Protein AF-A0A7X9FHY6-F1 (afdb_monomer)

Mean predicted aligned error: 7.62 Å

Sequence (480 aa):
MAGLFLVGAVSVFAAGDDFFSRQDIDVTGQVLGCRVGDCNGDGKSDVILIVDENNGQRVAKVYLQREGDRFPPTAGQILPLSASTNLVQMADLDGDGRAEVVTVDRQGLWVYRSDGQQLLPSTQPAVAAATIFAGGIERSILPQEFIRVVGGRPVAMVPTAEGFSLWEYRQGKFQTLGQISVNHMVFQDERPAKQFGNQAGGFAMSLPEASSGDANGDQRDDLYLLWPDRLAIFLQNGSGGFDNPPKTFLRFQRTEGDFCQAQLADFDRDGRQDLICSRSLGGVSGAHTEIDFYPADRLAQGDSEGSQHVTLTDACGNLLVDNLDRTGGLELIVPAIELGIISTVKTMITGKTDFHLLVYPIDNLGRPAREPAVRRKLSCRPSFDQANPTASIRVELSGDYDGDGLPDVAFADGNGQLSFYRGAPGEYIQTKASLVLDMPDPDRLQVASLNGDGRSDLIVIHRANAGSCRVTLLVTARIS

pLDDT: mean 85.82, std 14.99, range [25.27, 98.06]

Structure (mmCIF, N/CA/C/O backbone):
data_AF-A0A7X9FHY6-F1
#
_entry.id   AF-A0A7X9FHY6-F1
#
loop_
_atom_site.group_PDB
_atom_site.id
_atom_site.type_symbol
_atom_site.label_atom_id
_atom_site.label_alt_id
_atom_site.label_comp_id
_atom_site.label_asym_id
_atom_site.label_entity_id
_atom_site.label_seq_id
_atom_site.pdbx_PDB_ins_code
_atom_site.Cartn_x
_atom_site.Cartn_y
_atom_site.Cartn_z
_atom_site.occupancy
_atom_site.B_iso_or_equiv
_atom_site.auth_seq_id
_atom_site.auth_comp_id
_atom_site.auth_asym_id
_atom_site.auth_atom_id
_atom_site.pdbx_PDB_model_num
ATOM 1 N N . MET A 1 1 ? -7.555 62.061 -37.020 1.00 34.53 1 MET A N 1
ATOM 2 C CA . MET A 1 1 ? -6.766 60.845 -36.743 1.00 34.53 1 MET A CA 1
ATOM 3 C C . MET A 1 1 ? -7.324 60.217 -35.482 1.00 34.53 1 MET A C 1
ATOM 5 O O . MET A 1 1 ? -7.141 60.782 -34.415 1.00 34.53 1 MET A O 1
ATOM 9 N N . ALA A 1 2 ? -8.071 59.127 -35.623 1.00 28.06 2 ALA A N 1
ATOM 10 C CA . ALA A 1 2 ? -8.497 58.285 -34.514 1.00 28.06 2 ALA A CA 1
ATOM 11 C C . ALA A 1 2 ? -7.673 56.998 -34.609 1.00 28.06 2 ALA A C 1
ATOM 13 O O . ALA A 1 2 ? -7.700 56.337 -35.645 1.00 28.06 2 ALA A O 1
ATOM 14 N N . GLY A 1 3 ? -6.888 56.711 -33.575 1.00 25.86 3 GLY A N 1
ATOM 15 C CA . GLY A 1 3 ? -6.087 55.499 -33.453 1.00 25.86 3 GLY A CA 1
ATOM 16 C C . GLY A 1 3 ? -6.532 54.747 -32.212 1.00 25.86 3 GLY A C 1
ATOM 17 O O . GLY A 1 3 ? -6.097 55.056 -31.110 1.00 25.86 3 GLY A O 1
ATOM 18 N N . LEU A 1 4 ? -7.444 53.804 -32.421 1.00 31.52 4 LEU A N 1
ATOM 19 C CA . LEU A 1 4 ? -7.792 52.730 -31.503 1.00 31.52 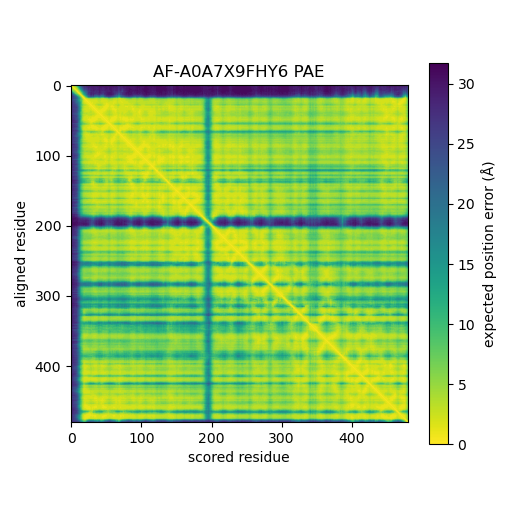4 LEU A CA 1
ATOM 20 C C . LEU A 1 4 ? -6.687 51.670 -31.607 1.00 31.52 4 LEU A C 1
ATOM 22 O O . LEU A 1 4 ? -6.442 51.218 -32.718 1.00 31.52 4 LEU A O 1
ATOM 26 N N . PHE A 1 5 ? -6.068 51.238 -30.506 1.00 27.05 5 PHE A N 1
ATOM 27 C CA . PHE A 1 5 ? -5.477 49.897 -30.443 1.00 27.05 5 PHE A CA 1
ATOM 28 C C . PHE A 1 5 ? -5.620 49.291 -29.044 1.00 27.05 5 PHE A C 1
ATOM 30 O O . PHE A 1 5 ? -5.325 49.918 -28.029 1.00 27.05 5 PHE A O 1
ATOM 37 N N . LEU A 1 6 ? -6.160 48.072 -29.064 1.00 26.72 6 LEU A N 1
ATOM 38 C CA . LEU A 1 6 ? -6.553 47.210 -27.960 1.00 26.72 6 LEU A CA 1
ATOM 39 C C . LEU A 1 6 ? -5.402 46.894 -26.995 1.00 26.72 6 LEU A C 1
ATOM 41 O O . LEU A 1 6 ? -4.323 46.483 -27.416 1.00 26.72 6 LEU A O 1
ATOM 45 N N . VAL A 1 7 ? -5.705 46.938 -25.697 1.00 30.62 7 VAL A N 1
ATOM 46 C CA . VAL A 1 7 ? -4.996 46.169 -24.669 1.00 30.62 7 VAL A CA 1
ATOM 47 C C . VAL A 1 7 ? -5.581 44.758 -24.689 1.00 30.62 7 VAL A C 1
ATOM 49 O O . VAL A 1 7 ? -6.668 44.521 -24.169 1.00 30.62 7 VAL A O 1
ATOM 52 N N . GLY A 1 8 ? -4.885 43.828 -25.338 1.00 25.27 8 GLY A N 1
ATOM 53 C CA . GLY A 1 8 ? -5.138 42.401 -25.183 1.00 25.27 8 GLY A CA 1
ATOM 54 C C . GLY A 1 8 ? -4.331 41.877 -24.003 1.00 25.27 8 GLY A C 1
ATOM 55 O O . GLY A 1 8 ? -3.169 41.519 -24.171 1.00 25.27 8 GLY A O 1
ATOM 56 N N . ALA A 1 9 ? -4.929 41.846 -22.814 1.00 30.91 9 ALA A N 1
ATOM 57 C CA . ALA A 1 9 ? -4.462 40.954 -21.764 1.00 30.91 9 ALA A CA 1
ATOM 58 C C . ALA A 1 9 ? -4.856 39.535 -22.188 1.00 30.91 9 ALA A C 1
ATOM 60 O O . ALA A 1 9 ? -6.029 39.170 -22.139 1.00 30.91 9 ALA A O 1
ATOM 61 N N . VAL A 1 10 ? -3.891 38.752 -22.666 1.00 28.69 10 VAL A N 1
ATOM 62 C CA . VAL A 1 10 ? -4.067 37.303 -22.742 1.00 28.69 10 VAL A CA 1
ATOM 63 C C . VAL A 1 10 ? -3.906 36.797 -21.316 1.00 28.69 10 VAL A C 1
ATOM 65 O O . VAL A 1 10 ? -2.792 36.636 -20.823 1.00 28.69 10 VAL A O 1
ATOM 68 N N . SER A 1 11 ? -5.027 36.613 -20.627 1.00 31.06 11 SER A N 1
ATOM 69 C CA . SER A 1 11 ? -5.079 35.762 -19.446 1.00 31.06 11 SER A CA 1
ATOM 70 C C . SER A 1 11 ? -4.780 34.341 -19.912 1.00 31.06 11 SER A C 1
ATOM 72 O O . SER A 1 11 ? -5.619 33.698 -20.536 1.00 31.06 11 SER A O 1
ATOM 74 N N . VAL A 1 12 ? -3.560 33.872 -19.668 1.00 30.08 12 VAL A N 1
ATOM 75 C CA . VAL A 1 12 ? -3.241 32.448 -19.764 1.00 30.08 12 VAL A CA 1
ATOM 76 C C . VAL A 1 12 ? -3.878 31.797 -18.536 1.00 30.08 12 VAL A C 1
ATOM 78 O O . VAL A 1 12 ? -3.344 31.922 -17.438 1.00 30.08 12 VAL A O 1
ATOM 81 N N . PHE A 1 13 ? -5.045 31.171 -18.696 1.00 31.81 13 PHE A N 1
ATOM 82 C CA . PHE A 1 13 ? -5.443 30.105 -17.776 1.00 31.81 13 PHE A CA 1
ATOM 83 C C . PHE A 1 13 ? -4.459 28.939 -17.946 1.00 31.81 13 PHE A C 1
ATOM 85 O O . PHE A 1 13 ? -3.958 28.691 -19.047 1.00 31.81 13 PHE A O 1
ATOM 92 N N . ALA A 1 14 ? -4.104 28.306 -16.831 1.00 41.44 14 ALA A N 1
ATOM 93 C CA . ALA A 1 14 ? -3.067 27.296 -16.744 1.00 41.44 14 ALA A CA 1
ATOM 94 C C . ALA A 1 14 ? -3.486 26.004 -17.460 1.00 41.44 14 ALA A C 1
ATOM 96 O O . ALA A 1 14 ? -4.545 25.462 -17.181 1.00 41.44 14 ALA A O 1
ATOM 97 N N . ALA A 1 15 ? -2.603 25.436 -18.286 1.00 41.06 15 ALA A N 1
ATOM 98 C CA . ALA A 1 15 ? -2.802 24.100 -18.865 1.00 41.06 15 ALA A CA 1
ATOM 99 C C . ALA A 1 15 ? -2.903 22.978 -17.802 1.00 41.06 15 ALA A C 1
ATOM 101 O O . ALA A 1 15 ? -3.261 21.853 -18.130 1.00 41.06 15 ALA A O 1
ATOM 102 N N . GLY A 1 16 ? -2.567 23.272 -16.538 1.00 50.06 16 GLY A N 1
ATOM 103 C CA . GLY A 1 16 ? -2.756 22.362 -15.408 1.00 50.06 16 GLY A CA 1
ATOM 104 C C . GLY A 1 16 ? -4.161 22.386 -14.803 1.00 50.06 16 GLY A C 1
ATOM 105 O O . GLY A 1 16 ? -4.586 21.347 -14.307 1.00 50.06 16 GLY A O 1
ATOM 106 N N . ASP A 1 17 ? -4.884 23.510 -14.889 1.00 54.19 17 ASP A N 1
ATOM 107 C CA . ASP A 1 17 ? -6.216 23.663 -14.276 1.00 54.19 17 ASP A CA 1
ATOM 108 C C . ASP A 1 17 ? -7.293 22.855 -15.026 1.00 54.19 17 ASP A C 1
ATOM 110 O O . ASP A 1 17 ? -8.291 22.456 -14.429 1.00 54.19 17 ASP A O 1
ATOM 114 N N . ASP A 1 18 ? -7.069 22.567 -16.315 1.00 68.62 18 ASP A N 1
ATOM 115 C CA . ASP A 1 18 ? -7.960 21.737 -17.141 1.00 68.62 18 ASP A CA 1
ATOM 116 C C . ASP A 1 18 ? -7.832 20.233 -16.831 1.00 68.62 18 ASP A C 1
ATOM 118 O O . ASP A 1 18 ? -8.735 19.459 -17.142 1.00 68.62 18 ASP A O 1
ATOM 122 N N . PHE A 1 19 ? -6.712 19.802 -16.239 1.00 79.81 19 PHE A N 1
ATOM 123 C CA . PHE A 1 19 ? -6.445 18.390 -15.944 1.00 79.81 19 PHE A CA 1
ATOM 124 C C . PHE A 1 19 ? -6.716 18.081 -14.470 1.00 79.81 19 PHE A C 1
ATOM 126 O O . PHE A 1 19 ? -7.490 17.179 -14.152 1.00 79.81 19 PHE A O 1
ATOM 133 N N . PHE A 1 20 ? -6.150 18.892 -13.570 1.00 90.31 20 PHE A N 1
ATOM 134 C CA . PHE A 1 20 ? -6.380 18.794 -12.136 1.00 90.31 20 PHE A CA 1
ATOM 135 C C . PHE A 1 20 ? -6.849 20.123 -11.561 1.00 90.31 20 PHE A C 1
ATOM 137 O O . PHE A 1 20 ? -6.224 21.168 -11.723 1.00 90.31 20 PHE A O 1
ATOM 144 N N . SER A 1 21 ? -7.860 20.045 -10.713 1.00 91.06 21 SER A N 1
ATOM 145 C CA . SER A 1 21 ? -8.034 21.008 -9.651 1.00 91.06 21 SER A CA 1
ATOM 146 C C . SER A 1 21 ? -6.997 20.773 -8.550 1.00 91.06 21 SER A C 1
ATOM 148 O O . SER A 1 21 ? -7.040 19.767 -7.839 1.00 91.06 21 SER A O 1
ATOM 150 N N . ARG A 1 22 ? -6.115 21.752 -8.340 1.00 92.44 22 ARG A N 1
ATOM 151 C CA . ARG A 1 22 ? -5.125 21.735 -7.259 1.00 92.44 22 ARG A CA 1
ATOM 152 C C . ARG A 1 22 ? -5.655 22.375 -5.974 1.00 92.44 22 ARG A C 1
ATOM 154 O O . ARG A 1 22 ? -6.177 23.489 -5.995 1.00 92.44 22 ARG A O 1
ATOM 161 N N . GLN A 1 23 ? -5.430 21.712 -4.845 1.00 93.94 23 GLN A N 1
ATOM 162 C CA . GLN A 1 23 ? -5.666 22.256 -3.513 1.00 93.94 23 GLN A CA 1
ATOM 163 C C . GLN A 1 23 ? -4.504 21.933 -2.569 1.00 93.94 23 GLN A C 1
ATOM 165 O O . GLN A 1 23 ? -4.182 20.770 -2.358 1.00 93.94 23 GLN A O 1
ATOM 170 N N . ASP A 1 24 ? -3.936 22.955 -1.931 1.00 95.19 24 ASP A N 1
ATOM 171 C CA . ASP A 1 24 ? -2.897 22.787 -0.913 1.00 95.19 24 ASP A CA 1
ATOM 172 C C . ASP A 1 24 ? -3.537 22.891 0.491 1.00 95.19 24 ASP A C 1
ATOM 174 O O . ASP A 1 24 ? -4.342 23.788 0.760 1.00 95.19 24 ASP A O 1
ATOM 178 N N . ILE A 1 25 ? -3.186 21.967 1.388 1.00 96.12 25 ILE A N 1
ATOM 179 C CA . ILE A 1 25 ? -3.575 21.946 2.803 1.00 96.12 25 ILE A CA 1
ATOM 180 C C . ILE A 1 25 ? -2.305 22.057 3.646 1.00 96.12 25 ILE A C 1
ATOM 182 O O . ILE A 1 25 ? -1.444 21.175 3.617 1.00 96.12 25 ILE A O 1
ATOM 186 N N . ASP A 1 26 ? -2.205 23.129 4.430 1.00 95.31 26 ASP A N 1
ATOM 187 C CA . ASP A 1 26 ? -1.115 23.320 5.382 1.00 95.31 26 ASP A CA 1
ATOM 188 C C . ASP A 1 26 ? -1.452 22.655 6.718 1.00 95.31 26 ASP A C 1
ATOM 190 O O . ASP A 1 26 ? -2.374 23.047 7.438 1.00 95.31 26 ASP A O 1
ATOM 194 N N . VAL A 1 27 ? -0.675 21.638 7.072 1.00 95.75 27 VAL A N 1
ATOM 195 C CA . VAL A 1 27 ? -0.877 20.840 8.277 1.00 95.75 27 VAL A CA 1
ATOM 196 C C . VAL A 1 27 ? 0.175 21.221 9.305 1.00 95.75 27 VAL A C 1
ATOM 198 O O . VAL A 1 27 ? 1.373 21.053 9.089 1.00 95.75 27 VAL A O 1
ATOM 201 N N . THR A 1 28 ? -0.258 21.724 10.460 1.00 93.62 28 THR A N 1
ATOM 202 C CA . THR A 1 28 ? 0.638 21.905 11.611 1.00 93.62 28 THR A CA 1
ATOM 203 C C . THR A 1 28 ? 1.016 20.546 12.196 1.00 93.62 28 THR A C 1
ATOM 205 O O . THR A 1 28 ? 0.122 19.753 12.513 1.00 93.62 28 THR A O 1
ATOM 208 N N . GLY A 1 29 ? 2.317 20.318 12.381 1.00 91.94 29 GLY A N 1
ATOM 209 C CA . GLY A 1 29 ? 2.901 19.043 12.788 1.00 91.94 29 GLY A CA 1
ATOM 210 C C . GLY A 1 29 ? 3.531 18.279 11.623 1.00 91.94 29 GLY A C 1
ATOM 211 O O . GLY A 1 29 ? 3.623 18.768 10.495 1.00 91.94 29 GLY A O 1
ATOM 212 N N . GLN A 1 30 ? 3.977 17.061 11.909 1.00 91.56 30 GLN A N 1
ATOM 213 C CA . GLN A 1 30 ? 4.518 16.143 10.918 1.00 91.56 30 GLN A CA 1
ATOM 214 C C . GLN A 1 30 ? 3.438 15.158 10.467 1.00 91.56 30 GLN A C 1
ATOM 216 O O . GLN A 1 30 ? 2.923 14.398 11.283 1.00 91.56 30 GLN A O 1
ATOM 221 N N . VAL A 1 31 ? 3.129 15.131 9.169 1.00 94.56 31 VAL A N 1
ATOM 222 C CA . VAL A 1 31 ? 2.253 14.105 8.586 1.00 94.56 31 VAL A CA 1
ATOM 223 C C . VAL A 1 31 ? 3.030 12.793 8.487 1.00 94.56 31 VAL A C 1
ATOM 225 O O . VAL A 1 31 ? 4.059 12.716 7.820 1.00 94.56 31 VAL A O 1
ATOM 228 N N . LEU A 1 32 ? 2.535 11.765 9.167 1.00 92.00 32 LEU A N 1
ATOM 229 C CA . LEU A 1 32 ? 3.112 10.420 9.225 1.00 92.00 32 LEU A CA 1
ATOM 230 C C . LEU A 1 32 ? 2.486 9.475 8.193 1.00 92.00 32 LEU A C 1
ATOM 232 O O . LEU A 1 32 ? 3.093 8.492 7.771 1.00 92.00 32 LEU A O 1
ATOM 236 N N . GLY A 1 33 ? 1.243 9.753 7.805 1.00 93.00 33 GLY A N 1
ATOM 237 C CA . GLY A 1 33 ? 0.492 8.949 6.856 1.00 93.00 33 GLY A CA 1
ATOM 238 C C . GLY A 1 33 ? -0.799 9.629 6.424 1.00 93.00 33 GLY A C 1
ATOM 239 O O . GLY A 1 33 ? -1.321 10.497 7.121 1.00 93.00 33 GLY A O 1
ATOM 240 N N . CYS A 1 34 ? -1.302 9.199 5.274 1.00 95.88 34 CYS A N 1
ATOM 241 C CA . CYS A 1 34 ? -2.594 9.578 4.724 1.00 95.88 34 CYS A CA 1
ATOM 242 C C . CYS A 1 34 ? -3.418 8.303 4.503 1.00 95.88 34 CYS A C 1
ATOM 244 O O . CYS A 1 34 ? -2.865 7.256 4.138 1.00 95.88 34 CYS A O 1
ATOM 246 N N . ARG A 1 35 ? -4.716 8.368 4.789 1.00 96.88 35 ARG A N 1
ATOM 247 C CA . ARG A 1 35 ? -5.712 7.343 4.473 1.00 96.88 35 ARG A CA 1
ATOM 248 C C . ARG A 1 35 ? -6.877 8.000 3.755 1.00 96.88 35 ARG A C 1
ATOM 250 O O . ARG A 1 35 ? -7.182 9.161 4.023 1.00 96.88 35 ARG A O 1
ATOM 257 N N . VAL A 1 36 ? -7.465 7.255 2.830 1.00 96.38 36 VAL A N 1
ATOM 258 C CA . VAL A 1 36 ? -8.523 7.728 1.944 1.00 96.38 36 VAL A CA 1
ATOM 259 C C . VAL A 1 36 ? -9.657 6.714 1.962 1.00 96.38 36 VAL A C 1
ATOM 261 O O . VAL A 1 36 ? -9.396 5.514 1.892 1.00 96.38 36 VAL A O 1
ATOM 264 N N . GLY A 1 37 ? -10.891 7.193 2.073 1.00 95.38 37 GLY A N 1
ATOM 265 C CA . GLY A 1 37 ? -12.099 6.373 1.995 1.00 95.38 37 GLY A CA 1
ATOM 266 C C . GLY A 1 37 ? -13.338 7.170 2.391 1.00 95.38 37 GLY A C 1
ATOM 267 O O . GLY A 1 37 ? -13.223 8.202 3.048 1.00 95.38 37 GLY A O 1
ATOM 268 N N . ASP A 1 38 ? -14.509 6.710 1.972 1.00 95.94 38 ASP A N 1
ATOM 269 C CA . ASP A 1 38 ? -15.785 7.388 2.214 1.00 95.94 38 ASP A CA 1
ATOM 270 C C . ASP A 1 38 ? -16.255 7.157 3.658 1.00 95.94 38 ASP A C 1
ATOM 272 O O . ASP A 1 38 ? -16.812 6.110 3.972 1.00 95.94 38 ASP A O 1
ATOM 276 N N . CYS A 1 39 ? -15.995 8.095 4.572 1.00 95.12 39 CYS A N 1
ATOM 277 C CA . CYS A 1 39 ? -16.433 7.961 5.962 1.00 95.12 39 CYS A CA 1
ATOM 278 C C . CYS A 1 39 ? -17.899 8.351 6.124 1.00 95.12 39 CYS A C 1
ATOM 280 O O . CYS A 1 39 ? -18.555 7.874 7.047 1.00 95.12 39 CYS A O 1
ATOM 282 N N . ASN A 1 40 ? -18.411 9.283 5.324 1.00 94.50 40 ASN A N 1
ATOM 283 C CA . ASN A 1 40 ? -19.731 9.872 5.548 1.00 94.50 40 ASN A CA 1
ATOM 284 C C . ASN A 1 40 ? -20.855 9.171 4.750 1.00 94.50 40 ASN A C 1
ATOM 286 O O . ASN A 1 40 ? -22.030 9.351 5.079 1.00 94.50 40 ASN A O 1
ATOM 290 N N . GLY A 1 41 ? -20.499 8.311 3.795 1.00 94.06 41 GLY A N 1
ATOM 291 C CA . GLY A 1 41 ? -21.393 7.534 2.940 1.00 94.06 41 GLY A CA 1
ATOM 292 C C . GLY A 1 41 ? -21.962 8.337 1.771 1.00 94.06 41 GLY A C 1
ATOM 293 O O . GLY A 1 41 ? -23.057 8.018 1.300 1.00 94.06 41 GLY A O 1
ATOM 294 N N . ASP A 1 42 ? -21.301 9.421 1.352 1.00 93.12 42 ASP A N 1
ATOM 295 C CA . ASP A 1 42 ? -21.763 10.286 0.260 1.00 93.12 42 ASP A CA 1
ATOM 296 C C . ASP A 1 42 ? -21.280 9.844 -1.135 1.00 93.12 42 ASP A C 1
ATOM 298 O O . ASP A 1 42 ? -21.653 10.451 -2.147 1.00 93.12 42 ASP A O 1
ATOM 302 N N . GLY A 1 43 ? -20.512 8.753 -1.200 1.00 91.19 43 GLY A N 1
ATOM 303 C CA . GLY A 1 43 ? -19.947 8.178 -2.414 1.00 91.19 43 GLY A CA 1
ATOM 304 C C . GLY A 1 43 ? -18.638 8.828 -2.864 1.00 91.19 43 GLY A C 1
ATOM 305 O O . GLY A 1 43 ? -18.125 8.461 -3.924 1.00 91.19 43 GLY A O 1
ATOM 306 N N . LYS A 1 44 ? -18.094 9.786 -2.106 1.00 92.88 44 LYS A N 1
ATOM 307 C CA . LYS A 1 44 ? -16.791 10.411 -2.353 1.00 92.88 44 LYS A CA 1
ATOM 308 C C . LYS A 1 44 ? -15.826 10.048 -1.240 1.00 92.88 44 LYS A C 1
ATOM 310 O O . LYS A 1 44 ? -16.209 9.829 -0.098 1.00 92.88 44 LYS A O 1
ATOM 315 N N . SER A 1 45 ? -14.538 10.019 -1.561 1.00 95.38 45 SER A N 1
ATOM 316 C CA . SER A 1 45 ? -13.548 9.696 -0.541 1.00 95.38 45 SER A CA 1
ATOM 317 C C . SER A 1 45 ? -13.190 10.910 0.310 1.00 95.38 45 SER A C 1
ATOM 319 O O . SER A 1 45 ? -12.887 11.998 -0.197 1.00 95.38 45 SER A O 1
ATOM 321 N N . ASP A 1 46 ? -13.112 10.672 1.613 1.00 96.62 46 ASP A N 1
ATOM 322 C CA . ASP A 1 46 ? -12.578 11.590 2.605 1.00 96.62 46 ASP A CA 1
ATOM 323 C C . ASP A 1 46 ? -11.079 11.358 2.816 1.00 96.62 46 ASP A C 1
ATOM 325 O O . ASP A 1 46 ? -10.535 10.303 2.479 1.00 96.62 46 ASP A O 1
ATOM 329 N N . VAL A 1 47 ? -10.397 12.345 3.401 1.00 97.44 47 VAL A N 1
ATOM 330 C CA . VAL A 1 47 ? -8.957 12.283 3.681 1.00 97.44 47 VAL A CA 1
ATOM 331 C C . VAL A 1 47 ? -8.707 12.322 5.182 1.00 97.44 47 VAL A C 1
ATOM 333 O O . VAL A 1 47 ? -9.162 13.221 5.892 1.00 97.44 47 VAL A O 1
ATOM 336 N N . ILE A 1 48 ? -7.909 11.375 5.671 1.00 97.50 48 ILE A N 1
ATOM 337 C CA . ILE A 1 48 ? -7.467 11.321 7.062 1.00 97.50 48 ILE A CA 1
ATOM 338 C C . ILE A 1 48 ? -5.949 11.378 7.113 1.00 97.50 48 ILE A C 1
ATOM 340 O O . ILE A 1 48 ? -5.252 10.499 6.605 1.00 97.50 48 ILE A O 1
ATOM 344 N N . LEU A 1 49 ? -5.434 12.411 7.772 1.00 97.75 49 LEU A N 1
ATOM 345 C CA . LEU A 1 49 ? -4.005 12.599 7.980 1.00 97.75 49 LEU A CA 1
ATOM 346 C C . LEU A 1 49 ? -3.636 12.196 9.400 1.00 97.75 49 LEU A C 1
ATOM 348 O O . LEU A 1 49 ? -4.197 12.715 10.366 1.00 97.75 49 LEU A O 1
ATOM 352 N N . ILE A 1 50 ? -2.663 11.301 9.533 1.00 97.12 50 ILE A N 1
ATOM 353 C CA . ILE A 1 50 ? -2.094 10.940 10.830 1.00 97.12 50 ILE A CA 1
ATOM 354 C C . ILE A 1 50 ? -0.914 11.856 11.089 1.00 97.12 50 ILE A C 1
ATOM 356 O O . ILE A 1 50 ? 0.008 11.917 10.276 1.00 97.12 50 ILE A O 1
ATOM 360 N N . VAL A 1 51 ? -0.964 12.596 12.191 1.00 96.00 51 VAL A N 1
ATOM 361 C CA . VAL A 1 51 ? -0.061 13.716 12.451 1.00 96.00 51 VAL A CA 1
ATOM 362 C C . VAL A 1 51 ? 0.531 13.596 13.846 1.00 96.00 51 VAL A C 1
ATOM 364 O O . VAL A 1 51 ? -0.213 13.438 14.813 1.00 96.00 51 VAL A O 1
ATOM 367 N N . ASP A 1 52 ? 1.852 13.725 13.950 1.00 93.31 52 ASP A N 1
ATOM 368 C CA . ASP A 1 52 ? 2.505 14.081 15.212 1.00 93.31 52 ASP A CA 1
ATOM 369 C C . ASP A 1 52 ? 2.524 15.610 15.314 1.00 93.31 52 ASP A C 1
ATOM 371 O O . ASP A 1 52 ? 3.202 16.305 14.552 1.00 93.31 52 ASP A O 1
ATOM 375 N N . GLU A 1 53 ? 1.720 16.157 16.221 1.00 93.06 53 GLU A N 1
ATOM 376 C CA . GLU A 1 53 ? 1.646 17.594 16.452 1.00 93.06 53 GLU A CA 1
ATOM 377 C C . GLU A 1 53 ? 2.882 18.109 17.202 1.00 93.06 53 GLU A C 1
ATOM 379 O O . GLU A 1 53 ? 3.544 17.392 17.952 1.00 93.06 53 GLU A O 1
ATOM 384 N N . ASN A 1 54 ? 3.165 19.407 17.068 1.00 89.50 54 ASN A N 1
ATOM 385 C CA . ASN A 1 54 ? 4.327 20.046 17.703 1.00 89.50 54 ASN A CA 1
ATOM 386 C C . ASN A 1 54 ? 4.288 20.017 19.249 1.00 89.50 54 ASN A C 1
ATOM 388 O O . ASN A 1 54 ? 5.286 20.323 19.897 1.00 89.50 54 ASN A O 1
ATOM 392 N N . ASN A 1 55 ? 3.145 19.660 19.843 1.00 89.50 55 ASN A N 1
ATOM 393 C CA . ASN A 1 55 ? 2.961 19.465 21.284 1.00 89.50 55 ASN A CA 1
ATOM 394 C C . ASN A 1 55 ? 3.263 18.017 21.747 1.00 89.50 55 ASN A C 1
ATOM 396 O O . ASN A 1 55 ? 3.112 17.721 22.932 1.00 89.50 55 ASN A O 1
ATOM 400 N N . GLY A 1 56 ? 3.668 17.123 20.835 1.00 85.62 56 GLY A N 1
ATOM 401 C CA . GLY A 1 56 ? 3.960 15.713 21.107 1.00 85.62 56 GLY A CA 1
ATOM 402 C C . GLY A 1 56 ? 2.744 14.779 21.088 1.00 85.62 56 GLY A C 1
ATOM 403 O O . GLY A 1 56 ? 2.894 13.599 21.404 1.00 85.62 56 GLY A O 1
ATOM 404 N N . GLN A 1 57 ? 1.548 15.267 20.743 1.00 92.31 57 GLN A N 1
ATOM 405 C CA . GLN A 1 57 ? 0.358 14.430 20.582 1.00 92.31 57 GLN A CA 1
ATOM 406 C C . GLN A 1 57 ? 0.281 13.843 19.173 1.00 92.31 57 GLN A C 1
ATOM 408 O O . GLN A 1 57 ? 0.458 14.550 18.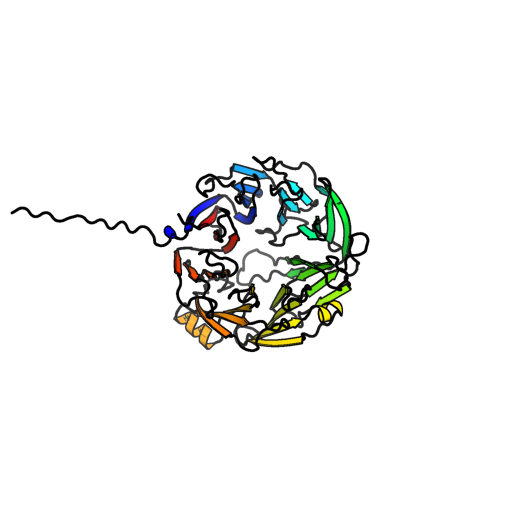183 1.00 92.31 57 GLN A O 1
ATOM 413 N N . ARG A 1 58 ? -0.058 12.554 19.092 1.00 94.69 58 ARG A N 1
ATOM 414 C CA . ARG A 1 58 ? -0.424 11.890 17.839 1.00 94.69 58 ARG A CA 1
ATOM 415 C C . ARG A 1 58 ? -1.931 12.003 17.636 1.00 94.69 58 ARG A C 1
ATOM 417 O O . ARG A 1 58 ? -2.699 11.671 18.539 1.00 94.69 58 ARG A O 1
ATOM 424 N N . VAL A 1 59 ? -2.361 12.460 16.465 1.00 96.19 59 VAL A N 1
ATOM 425 C CA . VAL A 1 59 ? -3.781 12.673 16.143 1.00 96.19 59 VAL A CA 1
ATOM 426 C C . VAL A 1 59 ? -4.122 12.188 14.736 1.00 96.19 59 VAL A C 1
ATOM 428 O O . VAL A 1 59 ? -3.265 12.176 13.855 1.00 96.19 59 VAL A O 1
ATOM 431 N N . ALA A 1 60 ? -5.386 11.834 14.508 1.00 97.19 60 ALA A N 1
ATOM 432 C CA . ALA A 1 60 ? -5.961 11.745 13.168 1.00 97.19 60 ALA A CA 1
ATOM 433 C C . ALA A 1 60 ? -6.752 13.026 12.875 1.00 97.19 60 ALA A C 1
ATOM 435 O O . ALA A 1 60 ? -7.704 13.357 13.584 1.00 97.19 60 ALA A O 1
ATOM 436 N N . LYS A 1 61 ? -6.344 13.758 11.838 1.00 97.75 61 LYS A N 1
ATOM 437 C CA . LYS A 1 61 ? -7.024 14.952 11.327 1.00 97.75 61 LYS A CA 1
ATOM 438 C C . LYS A 1 61 ? -7.928 14.538 10.171 1.00 97.75 61 LYS A C 1
ATOM 440 O O . LYS A 1 61 ? -7.432 14.046 9.161 1.00 97.75 61 LYS A O 1
ATOM 445 N N . VAL A 1 62 ? -9.234 14.718 10.342 1.00 97.44 62 VAL A N 1
ATOM 446 C CA . VAL A 1 62 ? -10.272 14.250 9.415 1.00 97.44 62 VAL A CA 1
ATOM 447 C C . VAL A 1 62 ? -10.733 15.404 8.529 1.00 97.44 62 VAL A C 1
ATOM 449 O O . VAL A 1 62 ? -11.182 16.447 9.022 1.00 97.44 62 VAL A O 1
ATOM 452 N N . TYR A 1 63 ? -10.636 15.207 7.221 1.00 97.25 63 TYR A N 1
ATOM 453 C CA . TYR A 1 63 ? -11.032 16.149 6.185 1.00 97.25 63 TYR A CA 1
ATOM 454 C C . TYR A 1 63 ? -12.112 15.495 5.330 1.00 97.25 63 TYR A C 1
ATOM 456 O O . TYR A 1 63 ? -11.807 14.783 4.375 1.00 97.25 63 TYR A O 1
ATOM 464 N N . LEU A 1 64 ? -13.374 15.746 5.688 1.00 95.19 64 LEU A N 1
ATOM 465 C CA . LEU A 1 64 ? -14.494 15.299 4.867 1.00 95.19 64 LEU A CA 1
ATOM 466 C C . LEU A 1 64 ? -14.544 16.097 3.565 1.00 95.19 64 LEU A C 1
ATOM 468 O O . LEU A 1 64 ? -14.401 17.330 3.599 1.00 95.19 64 LEU A O 1
ATOM 472 N N . GLN A 1 65 ? -14.770 15.416 2.446 1.00 94.00 65 GLN A N 1
ATOM 473 C CA . GLN A 1 65 ? -14.951 16.077 1.163 1.00 94.00 65 GLN A CA 1
ATOM 474 C C . GLN A 1 65 ? -16.247 16.905 1.167 1.00 94.00 65 GLN A C 1
ATOM 476 O O . GLN A 1 65 ? -17.220 16.612 1.862 1.00 94.00 65 GLN A O 1
ATOM 481 N N . ARG A 1 66 ? -16.243 18.024 0.439 1.00 88.88 66 ARG A N 1
ATOM 482 C CA . ARG A 1 66 ? -17.366 18.960 0.311 1.00 88.88 66 ARG A CA 1
ATOM 483 C C . ARG A 1 66 ? -17.798 19.095 -1.149 1.00 88.88 66 ARG A C 1
ATOM 485 O O . ARG A 1 66 ? -17.170 18.560 -2.066 1.00 88.88 66 ARG A O 1
ATOM 492 N N . GLU A 1 67 ? -18.886 19.833 -1.366 1.00 85.00 67 GLU A N 1
ATOM 493 C CA . GLU A 1 67 ? -19.359 20.181 -2.708 1.00 85.00 67 GLU A CA 1
ATOM 494 C C . GLU A 1 67 ? -18.243 20.798 -3.570 1.00 85.00 67 GLU A C 1
ATOM 496 O O . GLU A 1 67 ? -17.383 21.532 -3.078 1.00 85.00 67 GLU A O 1
ATOM 501 N N . GLY A 1 68 ? -18.266 20.496 -4.871 1.00 84.06 68 GLY A N 1
ATOM 502 C CA . GLY A 1 68 ? -17.251 20.961 -5.822 1.00 84.06 68 GLY A CA 1
ATOM 503 C C . GLY A 1 68 ? -15.906 20.230 -5.744 1.00 84.06 68 GLY A C 1
ATOM 504 O O . GLY A 1 68 ? -14.909 20.778 -6.206 1.00 84.06 68 GLY A O 1
ATOM 505 N N . ASP A 1 69 ? -15.872 19.027 -5.156 1.00 89.69 69 ASP A N 1
ATOM 506 C CA . ASP A 1 69 ? -14.677 18.177 -5.044 1.00 89.69 69 ASP A CA 1
ATOM 507 C C . ASP A 1 69 ? -13.532 18.924 -4.317 1.00 89.69 69 ASP A C 1
ATOM 509 O O . ASP A 1 69 ? -12.395 19.035 -4.780 1.00 89.69 69 ASP A O 1
ATOM 513 N N . ARG A 1 70 ? -13.884 19.550 -3.183 1.00 91.25 70 ARG A N 1
ATOM 514 C CA . ARG A 1 70 ? -13.001 20.376 -2.343 1.00 91.25 70 ARG A CA 1
ATOM 515 C C . ARG A 1 70 ? -12.930 19.833 -0.926 1.00 91.25 70 ARG A C 1
ATOM 517 O O . ARG A 1 70 ? -13.902 19.293 -0.408 1.00 91.25 70 ARG A O 1
ATOM 524 N N . PHE A 1 71 ? -11.813 20.093 -0.263 1.00 94.50 71 PHE A N 1
ATOM 525 C CA . PHE A 1 71 ? -11.612 19.781 1.148 1.00 94.50 71 PHE A CA 1
ATOM 526 C C . PHE A 1 71 ? -11.575 21.068 1.984 1.00 94.50 71 PHE A C 1
ATOM 528 O O . PHE A 1 71 ? -11.225 22.135 1.474 1.00 94.50 71 PHE A O 1
ATOM 535 N N . PRO A 1 72 ? -11.947 21.039 3.270 1.00 94.00 72 PRO A N 1
ATOM 536 C CA . PRO A 1 72 ? -11.776 22.205 4.128 1.00 94.00 72 PRO A CA 1
ATOM 537 C C . PRO A 1 72 ? -10.275 22.480 4.370 1.00 94.00 72 PRO A C 1
ATOM 539 O O . PRO A 1 72 ? -9.494 21.538 4.487 1.00 94.00 72 PRO A O 1
ATOM 542 N N . PRO A 1 73 ? -9.842 23.751 4.497 1.00 91.69 73 PRO A N 1
ATOM 543 C CA . PRO A 1 73 ? -8.434 24.081 4.758 1.00 91.69 73 PRO A CA 1
ATOM 544 C C . PRO A 1 73 ? -7.968 23.641 6.156 1.00 91.69 73 PRO A C 1
ATOM 546 O O . PRO A 1 73 ? -6.775 23.524 6.417 1.00 91.69 73 PRO A O 1
ATOM 549 N N . THR A 1 74 ? -8.909 23.387 7.065 1.00 94.69 74 THR A N 1
ATOM 550 C CA . THR A 1 74 ? -8.669 22.874 8.414 1.00 94.69 74 THR A CA 1
ATOM 551 C C . THR A 1 74 ? -9.483 21.608 8.632 1.00 94.69 74 THR A C 1
ATOM 553 O O . THR A 1 74 ? -10.608 21.511 8.141 1.00 94.69 74 THR A O 1
ATOM 556 N N . ALA A 1 75 ? -8.951 20.671 9.414 1.00 96.56 75 ALA A N 1
ATOM 557 C CA . ALA A 1 75 ? -9.652 19.436 9.746 1.00 96.56 75 ALA A CA 1
ATOM 558 C C . ALA A 1 75 ? -11.011 19.729 10.403 1.00 96.56 75 ALA A C 1
ATOM 560 O O . ALA A 1 75 ? -11.098 20.560 11.309 1.00 96.56 75 ALA A O 1
ATOM 561 N N . GLY A 1 76 ? -12.063 19.040 9.953 1.00 95.25 76 GLY A N 1
ATOM 562 C CA . GLY A 1 76 ? -13.400 19.144 10.548 1.00 95.25 76 GLY A CA 1
ATOM 563 C C . GLY A 1 76 ? -13.493 18.434 11.899 1.00 95.25 76 GLY A C 1
ATOM 564 O O . GLY A 1 76 ? -14.316 18.795 12.737 1.00 95.25 76 GLY A O 1
ATOM 565 N N . GLN A 1 77 ? -12.615 17.456 12.120 1.00 96.44 77 GLN A N 1
ATOM 566 C CA . GLN A 1 77 ? -12.490 16.714 13.364 1.00 96.44 77 GLN A CA 1
ATOM 567 C C . GLN A 1 77 ? -11.020 16.357 13.616 1.00 96.44 77 GLN A C 1
ATOM 569 O O . GLN A 1 77 ? -10.264 16.073 12.685 1.00 96.44 77 GLN A O 1
ATOM 574 N N . ILE A 1 78 ? -10.617 16.365 14.887 1.00 96.44 78 ILE A N 1
ATOM 575 C CA . ILE A 1 78 ? -9.301 15.908 15.339 1.00 96.44 78 ILE A CA 1
ATOM 576 C C . ILE A 1 78 ? -9.528 14.818 16.383 1.00 96.44 78 ILE A C 1
ATOM 578 O O . ILE A 1 78 ? -10.115 15.075 17.435 1.00 96.44 78 ILE A O 1
ATOM 582 N N . LEU A 1 79 ? -9.076 13.604 16.084 1.00 95.44 79 LEU A N 1
ATOM 583 C CA . LEU A 1 79 ? -9.167 12.455 16.978 1.00 95.44 79 LEU A CA 1
ATOM 584 C C . LEU A 1 79 ? -7.828 12.258 17.696 1.00 95.44 79 LEU A C 1
ATOM 586 O O . LEU A 1 79 ? -6.814 12.061 17.019 1.00 95.44 79 LEU A O 1
ATOM 590 N N . PRO A 1 80 ? -7.790 12.269 19.038 1.00 95.06 80 PRO A N 1
ATOM 591 C CA . PRO A 1 80 ? -6.584 11.903 19.762 1.00 95.06 80 PRO A CA 1
ATOM 592 C C . PRO A 1 80 ? -6.293 10.415 19.559 1.00 95.06 80 PRO A C 1
ATOM 594 O O . PRO A 1 80 ? -7.171 9.565 19.729 1.00 95.06 80 PRO A O 1
ATOM 597 N N . LEU A 1 81 ? -5.047 10.104 19.217 1.00 95.06 81 LEU A N 1
ATOM 598 C CA . LEU A 1 81 ? -4.554 8.741 19.094 1.00 95.06 81 LEU A CA 1
ATOM 599 C C . LEU A 1 81 ? -3.538 8.456 20.198 1.00 95.06 81 LEU A C 1
ATOM 601 O O . LEU A 1 81 ? -2.844 9.339 20.704 1.00 95.06 81 LEU A O 1
ATOM 605 N N . SER A 1 82 ? -3.411 7.181 20.547 1.00 94.00 82 SER A N 1
ATOM 606 C CA . SER A 1 82 ? -2.299 6.706 21.365 1.00 94.00 82 SER A CA 1
ATOM 607 C C . SER A 1 82 ? -0.979 7.022 20.659 1.00 94.00 82 SER A C 1
ATOM 609 O O . SER A 1 82 ? -0.834 6.746 19.465 1.00 94.00 82 SER A O 1
ATOM 611 N N . ALA A 1 83 ? 0.018 7.531 21.388 1.00 91.44 83 ALA A N 1
ATOM 612 C CA . ALA A 1 83 ? 1.362 7.760 20.845 1.00 91.44 83 ALA A CA 1
ATOM 613 C C . ALA A 1 83 ? 2.030 6.462 20.341 1.00 91.44 83 ALA A C 1
ATOM 615 O O . ALA A 1 83 ? 3.014 6.519 19.613 1.00 91.44 83 ALA A O 1
ATOM 616 N N . SER A 1 84 ? 1.494 5.291 20.714 1.00 93.00 84 SER A N 1
ATOM 617 C CA . SER A 1 84 ? 1.930 3.976 20.226 1.00 93.00 84 SER A CA 1
ATOM 618 C C . SER A 1 84 ? 1.170 3.459 18.999 1.00 93.00 84 SER A C 1
ATOM 620 O O . SER A 1 84 ? 1.384 2.319 18.597 1.00 93.00 84 SER A O 1
ATOM 622 N N . THR A 1 85 ? 0.293 4.271 18.401 1.00 95.62 85 THR A N 1
ATOM 623 C CA . THR A 1 85 ? -0.447 3.903 17.184 1.00 95.62 85 THR A CA 1
ATOM 624 C C . THR A 1 85 ? 0.508 3.806 16.003 1.00 95.62 85 THR A C 1
ATOM 626 O O . THR A 1 85 ? 1.092 4.821 15.631 1.00 95.62 85 THR A O 1
ATOM 629 N N . ASN A 1 86 ? 0.649 2.624 15.404 1.00 94.19 86 ASN A N 1
ATOM 630 C CA . ASN A 1 86 ? 1.596 2.381 14.305 1.00 94.19 86 ASN A CA 1
ATOM 631 C C . ASN A 1 86 ? 0.951 1.847 13.030 1.00 94.19 86 ASN A C 1
ATOM 633 O O . ASN A 1 86 ? 1.563 1.947 11.970 1.00 94.19 86 ASN A O 1
ATOM 637 N N . LEU A 1 87 ? -0.269 1.319 13.118 1.00 96.56 87 LEU A N 1
ATOM 638 C CA . LEU A 1 87 ? -1.069 0.942 11.959 1.00 96.56 87 LEU A CA 1
ATOM 639 C C . LEU A 1 87 ? -2.371 1.721 11.974 1.00 96.56 87 LEU A C 1
ATOM 641 O O . LEU A 1 87 ? -2.992 1.892 13.025 1.00 96.56 87 LEU A O 1
ATOM 645 N N . VAL A 1 88 ? -2.772 2.168 10.793 1.00 97.38 88 VAL A N 1
ATOM 646 C CA . VAL A 1 88 ? -4.065 2.795 10.535 1.00 97.38 88 VAL A CA 1
ATOM 647 C C . VAL A 1 88 ? -4.565 2.248 9.207 1.00 97.38 88 VAL A C 1
ATOM 649 O O . VAL A 1 88 ? -3.778 2.132 8.269 1.00 97.38 88 VAL A O 1
ATOM 652 N N . GLN A 1 89 ? -5.839 1.904 9.116 1.00 97.12 89 GLN A N 1
ATOM 653 C CA . GLN A 1 89 ? -6.496 1.486 7.882 1.00 97.12 89 GLN A CA 1
ATOM 654 C C . GLN A 1 89 ? -7.926 2.016 7.888 1.00 97.12 89 GLN A C 1
ATOM 656 O O . GLN A 1 89 ? -8.530 2.146 8.952 1.00 97.12 89 GLN A O 1
ATOM 661 N N . MET A 1 90 ? -8.438 2.344 6.705 1.00 96.12 90 MET A N 1
ATOM 662 C CA . MET A 1 90 ? -9.853 2.631 6.510 1.00 96.12 90 MET A CA 1
ATOM 663 C C . MET A 1 90 ? -10.516 1.415 5.876 1.00 96.12 90 MET A C 1
ATOM 665 O O . MET A 1 90 ? -9.962 0.850 4.935 1.00 96.12 90 MET A O 1
ATOM 669 N N . ALA A 1 91 ? -11.646 0.980 6.423 1.00 93.94 91 ALA A N 1
ATOM 670 C CA . ALA A 1 91 ? -12.384 -0.173 5.921 1.00 93.94 91 ALA A CA 1
ATOM 671 C C . ALA A 1 91 ? -13.852 -0.078 6.340 1.00 93.94 91 ALA A C 1
ATOM 673 O O . ALA A 1 91 ? -14.123 0.244 7.492 1.00 93.94 91 ALA A O 1
ATOM 674 N N . ASP A 1 92 ? -14.770 -0.394 5.429 1.00 94.50 92 ASP A N 1
ATOM 675 C CA . ASP A 1 92 ? -16.178 -0.636 5.760 1.00 94.50 92 ASP A CA 1
ATOM 676 C C . ASP A 1 92 ? -16.290 -2.036 6.382 1.00 94.50 92 ASP A C 1
ATOM 678 O O . ASP A 1 92 ? -16.185 -3.057 5.692 1.00 94.50 92 ASP A O 1
ATOM 682 N N . LEU A 1 93 ? -16.377 -2.099 7.713 1.00 95.19 93 LEU A N 1
ATOM 683 C CA . LEU A 1 93 ? -16.360 -3.366 8.439 1.00 95.19 93 LEU A CA 1
ATOM 684 C C . LEU A 1 93 ? -17.735 -4.035 8.457 1.00 95.19 93 LEU A C 1
ATOM 686 O O . LEU A 1 93 ? -17.803 -5.267 8.458 1.00 95.19 93 LEU A O 1
ATOM 690 N N . ASP A 1 94 ? -18.821 -3.262 8.545 1.00 92.69 94 ASP A N 1
ATOM 691 C CA . ASP A 1 94 ? -20.187 -3.794 8.638 1.00 92.69 94 ASP A CA 1
ATOM 692 C C . ASP A 1 94 ? -20.998 -3.752 7.337 1.00 92.69 94 ASP A C 1
ATOM 694 O O . ASP A 1 94 ? -22.106 -4.299 7.308 1.00 92.69 94 ASP A O 1
ATOM 698 N N . GLY A 1 95 ? -20.406 -3.268 6.247 1.00 92.50 95 GLY A N 1
ATOM 699 C CA . GLY A 1 95 ? -20.997 -3.264 4.913 1.00 92.50 95 GLY A CA 1
ATOM 700 C C . GLY A 1 95 ? -22.082 -2.203 4.752 1.00 92.50 95 GLY A C 1
ATOM 701 O O . GLY A 1 95 ? -23.007 -2.403 3.959 1.00 92.50 95 GLY A O 1
ATOM 702 N N . ASP A 1 96 ? -22.038 -1.134 5.550 1.00 93.12 96 ASP A N 1
ATOM 703 C CA . ASP A 1 96 ? -23.048 -0.075 5.542 1.00 93.12 96 ASP A CA 1
ATOM 704 C C . ASP A 1 96 ? -22.752 1.049 4.529 1.00 93.12 96 ASP A C 1
ATOM 706 O O . ASP A 1 96 ? -23.570 1.962 4.362 1.00 93.12 96 ASP A O 1
ATOM 710 N N . GLY A 1 97 ? -21.627 0.941 3.813 1.00 93.25 97 GLY A N 1
ATOM 711 C CA . GLY A 1 97 ? -21.152 1.903 2.827 1.00 93.25 97 GLY A CA 1
ATOM 712 C C . GLY A 1 97 ? -20.303 3.031 3.412 1.00 93.25 97 GLY A C 1
ATOM 713 O O . GLY A 1 97 ? -19.846 3.874 2.646 1.00 93.25 97 GLY A O 1
ATOM 714 N N . ARG A 1 98 ? -20.078 3.067 4.732 1.00 95.69 98 ARG A N 1
ATOM 715 C CA . ARG A 1 98 ? -19.182 4.018 5.396 1.00 95.69 98 ARG A CA 1
ATOM 716 C C . ARG A 1 98 ? -17.928 3.310 5.881 1.00 95.69 98 ARG A C 1
ATOM 718 O O . ARG A 1 98 ? -17.969 2.302 6.570 1.00 95.69 98 ARG A O 1
ATOM 725 N N . ALA A 1 99 ? -16.778 3.885 5.572 1.00 95.56 99 ALA A N 1
ATOM 726 C CA . ALA A 1 99 ? -15.507 3.415 6.077 1.00 95.56 99 ALA A CA 1
ATOM 727 C C . ALA A 1 99 ? -15.326 3.793 7.555 1.00 95.56 99 ALA A C 1
ATOM 729 O O . ALA A 1 99 ? -15.388 4.966 7.939 1.00 95.56 99 ALA A O 1
ATOM 730 N N . GLU A 1 100 ? -14.990 2.805 8.380 1.00 95.81 100 GLU A N 1
ATOM 731 C CA . GLU A 1 100 ? -14.405 3.030 9.694 1.00 95.81 100 GLU A CA 1
ATOM 732 C C . GLU A 1 100 ? -12.921 3.356 9.604 1.00 95.81 100 GLU A C 1
ATOM 734 O O . GLU A 1 100 ? -12.213 2.908 8.701 1.00 95.81 100 GLU A O 1
ATOM 739 N N . VAL A 1 101 ? -12.413 4.043 10.630 1.00 96.94 101 VAL A N 1
ATOM 740 C CA . VAL A 1 101 ? -10.972 4.083 10.892 1.00 96.94 101 VAL A CA 1
ATOM 741 C C . VAL A 1 101 ? -10.630 3.010 11.902 1.00 96.94 101 VAL A C 1
ATOM 743 O O . VAL A 1 101 ? -11.131 3.006 13.027 1.00 96.94 101 VAL A O 1
ATOM 746 N N . VAL A 1 102 ? -9.719 2.127 11.525 1.00 97.81 102 VAL A N 1
ATOM 747 C CA . VAL A 1 102 ? -9.185 1.094 12.401 1.00 97.81 102 VAL A CA 1
ATOM 748 C C . VAL A 1 102 ? -7.724 1.396 12.673 1.00 97.81 102 VAL A C 1
ATOM 750 O O . VAL A 1 102 ? -6.962 1.705 11.756 1.00 97.81 102 VAL A O 1
ATOM 753 N N . THR A 1 103 ? -7.314 1.308 13.934 1.00 97.75 103 THR A N 1
ATOM 754 C CA . THR A 1 103 ? -5.922 1.529 14.331 1.00 97.75 103 THR A CA 1
ATOM 755 C C . THR A 1 103 ? -5.391 0.376 15.165 1.00 97.75 103 THR A C 1
ATOM 757 O O . THR A 1 103 ? -6.153 -0.329 15.825 1.00 97.75 103 THR A O 1
ATOM 760 N N . VAL A 1 104 ? -4.071 0.188 15.149 1.00 97.81 104 VAL A N 1
ATOM 761 C CA . VAL A 1 104 ? -3.381 -0.729 16.063 1.00 97.81 104 VAL A CA 1
ATOM 762 C C . VAL A 1 104 ? -2.315 0.033 16.832 1.00 97.81 104 VAL A C 1
ATOM 764 O O . VAL A 1 104 ? -1.444 0.686 16.244 1.00 97.81 104 VAL A O 1
ATOM 767 N N . ASP A 1 105 ? -2.383 -0.077 18.153 1.00 96.00 105 ASP A N 1
ATOM 768 C CA . ASP A 1 105 ? -1.421 0.490 19.089 1.00 96.00 105 ASP A CA 1
ATOM 769 C C . ASP A 1 105 ? -0.840 -0.600 20.009 1.00 96.00 105 ASP A C 1
ATOM 771 O O . ASP A 1 105 ? -0.970 -1.796 19.737 1.00 96.00 105 ASP A O 1
ATOM 775 N N . ARG A 1 106 ? -0.163 -0.221 21.099 1.00 95.56 106 ARG A N 1
ATOM 776 C CA . ARG A 1 106 ? 0.402 -1.178 22.064 1.00 95.56 106 ARG A CA 1
ATOM 777 C C . ARG A 1 106 ? -0.637 -2.085 22.742 1.00 95.56 106 ARG A C 1
ATOM 779 O O . ARG A 1 106 ? -0.292 -3.189 23.164 1.00 95.56 106 ARG A O 1
ATOM 786 N N . GLN A 1 107 ? -1.863 -1.600 22.929 1.00 95.56 107 GLN A N 1
ATOM 787 C CA . GLN A 1 107 ? -2.914 -2.283 23.692 1.00 95.56 107 GLN A CA 1
ATOM 788 C C . GLN A 1 107 ? -3.795 -3.179 22.816 1.00 95.56 107 GLN A C 1
ATOM 790 O O . GLN A 1 107 ? -4.472 -4.068 23.340 1.00 95.56 107 GLN A O 1
ATOM 795 N N . GLY A 1 108 ? -3.779 -2.958 21.501 1.00 96.81 108 GLY A N 1
ATOM 796 C CA . GLY A 1 108 ? -4.449 -3.807 20.530 1.00 96.81 108 GLY A CA 1
ATOM 797 C C . GLY A 1 108 ? -5.060 -3.006 19.391 1.00 96.81 108 GLY A C 1
ATOM 798 O O . GLY A 1 108 ? -4.492 -2.008 18.949 1.00 96.81 108 GLY A O 1
ATOM 799 N N . LEU A 1 109 ? -6.209 -3.471 18.903 1.00 98.06 109 LEU A N 1
ATOM 800 C CA . LEU A 1 109 ? -6.924 -2.882 17.771 1.00 98.06 109 LEU A CA 1
ATOM 801 C C . LEU A 1 109 ? -8.100 -2.033 18.256 1.00 98.06 109 LEU A C 1
ATOM 803 O O . LEU A 1 109 ? -8.902 -2.475 19.083 1.00 98.06 109 LEU A O 1
ATOM 807 N N . TRP A 1 110 ? -8.228 -0.835 17.697 1.00 97.69 110 TRP A N 1
ATOM 808 C CA . TRP A 1 110 ? -9.270 0.144 17.996 1.00 97.69 110 TRP A CA 1
ATOM 809 C C . TRP A 1 110 ? -10.085 0.440 16.741 1.00 97.69 110 TRP A C 1
ATOM 811 O O . TRP A 1 110 ? -9.535 0.471 15.645 1.00 97.69 110 TRP A O 1
ATOM 821 N N . VAL A 1 111 ? -11.387 0.674 16.906 1.00 97.25 111 VAL A N 1
ATOM 822 C CA . VAL A 1 111 ? -12.305 1.015 15.809 1.00 97.25 111 VAL A CA 1
ATOM 823 C C . VAL A 1 111 ? -12.974 2.342 16.131 1.00 97.25 111 VAL A C 1
ATOM 825 O O . VAL A 1 111 ? -13.577 2.483 17.194 1.00 97.25 111 VAL A O 1
ATOM 828 N N . TYR A 1 112 ? -12.888 3.290 15.207 1.00 96.56 112 TYR A N 1
ATOM 829 C CA . TYR A 1 112 ? -13.581 4.569 15.251 1.00 96.56 112 TYR A CA 1
ATOM 830 C C . TYR A 1 112 ? -14.711 4.501 14.226 1.00 96.56 112 TYR A C 1
ATOM 832 O O . TYR A 1 112 ? -14.464 4.548 13.021 1.00 96.56 112 TYR A O 1
ATOM 840 N N . ARG A 1 113 ? -15.939 4.310 14.720 1.00 94.75 113 ARG A N 1
ATOM 841 C CA . ARG A 1 113 ? -17.131 4.121 13.881 1.00 94.75 113 ARG A CA 1
ATOM 842 C C . ARG A 1 113 ? -17.592 5.430 13.273 1.00 94.75 113 ARG A C 1
ATOM 844 O O . ARG A 1 113 ? -17.589 6.428 13.986 1.00 94.75 113 ARG A O 1
ATOM 851 N N . SER A 1 114 ? -18.044 5.426 12.026 1.00 93.69 114 SER A N 1
ATOM 852 C CA . SER A 1 114 ? -18.692 6.608 11.459 1.00 93.69 114 SER A CA 1
ATOM 853 C C . SER A 1 114 ? -20.188 6.628 11.771 1.00 93.69 114 SER A C 1
ATOM 855 O O . SER A 1 114 ? -20.869 5.614 11.641 1.00 93.69 114 SER A O 1
ATOM 857 N N . ASP A 1 115 ? -20.717 7.788 12.161 1.00 92.19 115 ASP A N 1
ATOM 858 C CA . ASP A 1 115 ? -22.165 8.037 12.226 1.00 92.19 115 ASP A CA 1
ATOM 859 C C . ASP A 1 115 ? -22.708 8.765 10.979 1.00 92.19 115 ASP A C 1
ATOM 861 O O . ASP A 1 115 ? -23.862 9.198 10.955 1.00 92.19 115 ASP A O 1
ATOM 865 N N . GLY A 1 116 ? -21.874 8.911 9.943 1.00 89.94 116 GLY A N 1
ATOM 866 C CA . GLY A 1 116 ? -22.179 9.665 8.727 1.00 89.94 116 GLY A CA 1
ATOM 867 C C . GLY A 1 116 ? -21.884 11.165 8.827 1.00 89.94 116 GLY A C 1
ATOM 868 O O . GLY A 1 116 ? -22.034 11.883 7.842 1.00 89.94 116 GLY A O 1
ATOM 869 N N . GLN A 1 117 ? -21.478 11.677 9.990 1.00 89.19 117 GLN A N 1
ATOM 870 C CA . GLN A 1 117 ? -21.049 13.069 10.174 1.00 89.19 117 GLN A CA 1
ATOM 871 C C . GLN A 1 117 ? -19.678 13.170 10.839 1.00 89.19 117 GLN A C 1
ATOM 873 O O . GLN A 1 117 ? -18.919 14.098 10.551 1.00 89.19 117 GLN A O 1
ATOM 878 N N . GLN A 1 118 ? -19.374 12.256 11.756 1.00 93.38 118 GLN A N 1
ATOM 879 C CA . GLN A 1 118 ? -18.147 12.222 12.534 1.00 93.38 118 GLN A CA 1
ATOM 880 C C . GLN A 1 118 ? -17.718 10.781 12.798 1.00 93.38 118 GLN A C 1
ATOM 882 O O . GLN A 1 118 ? -18.520 9.848 12.825 1.00 93.38 118 GLN A O 1
ATOM 887 N N . LEU A 1 119 ? -16.429 10.623 13.075 1.00 94.94 119 LEU A N 1
ATOM 888 C CA . LEU A 1 119 ? -15.886 9.387 13.613 1.00 94.94 119 LEU A CA 1
ATOM 889 C C . LEU A 1 119 ? -16.027 9.390 15.137 1.00 94.94 119 LEU A C 1
ATOM 891 O O . LEU A 1 119 ? -15.539 10.284 15.830 1.00 94.94 119 LEU A O 1
ATOM 895 N N . LEU A 1 120 ? -16.689 8.381 15.680 1.00 92.69 120 LEU A N 1
ATOM 896 C CA . LEU A 1 120 ? -16.930 8.229 17.104 1.00 92.69 120 LEU A CA 1
ATOM 897 C C . LEU A 1 120 ? -15.675 7.664 17.791 1.00 92.69 120 LEU A C 1
ATOM 899 O O . LEU A 1 120 ? -15.170 6.616 17.376 1.00 92.69 120 LEU A O 1
ATOM 903 N N . PRO A 1 121 ? -15.156 8.313 18.849 1.00 86.62 121 PRO A N 1
ATOM 904 C CA . PRO A 1 121 ? -14.017 7.790 19.591 1.00 86.62 121 PRO A CA 1
ATOM 905 C C . PRO A 1 121 ? -14.387 6.496 20.321 1.00 86.62 121 PRO A C 1
ATOM 907 O O . PRO A 1 121 ? -15.470 6.386 20.899 1.00 86.62 121 PRO A O 1
ATOM 910 N N . SER A 1 122 ? -13.459 5.538 20.363 1.00 86.19 122 SER A N 1
ATOM 911 C CA . SER A 1 122 ? -13.599 4.352 21.212 1.00 86.19 122 SER A CA 1
ATOM 912 C C . SER A 1 122 ? -12.942 4.561 22.576 1.00 86.19 122 SER A C 1
ATOM 914 O O . SER A 1 122 ? -11.849 5.116 22.676 1.00 86.19 122 SER A O 1
ATOM 916 N N . THR A 1 123 ? -13.592 4.088 23.640 1.00 88.62 123 THR A N 1
ATOM 917 C CA . THR A 1 123 ? -13.075 4.144 25.020 1.00 88.62 123 THR A CA 1
ATOM 918 C C . THR A 1 123 ? -12.309 2.887 25.434 1.00 88.62 123 THR A C 1
ATOM 920 O O . THR A 1 123 ? -11.643 2.892 26.466 1.00 88.62 123 THR A O 1
ATOM 923 N N . GLN A 1 124 ? -12.389 1.817 24.639 1.00 93.75 124 GLN A N 1
ATOM 924 C CA . GLN A 1 124 ? -11.696 0.548 24.865 1.00 93.75 124 GLN A CA 1
ATOM 925 C C . GLN A 1 124 ? -11.309 -0.102 23.526 1.00 93.75 124 GLN A C 1
ATOM 927 O O . GLN A 1 124 ? -11.979 0.141 22.517 1.00 93.75 124 GLN A O 1
ATOM 932 N N . PRO A 1 125 ? -10.258 -0.935 23.479 1.00 96.62 125 PRO A N 1
ATOM 933 C CA . PRO A 1 125 ? -9.898 -1.620 22.246 1.00 96.62 125 PRO A CA 1
ATOM 934 C C . PRO A 1 125 ? -11.007 -2.599 21.831 1.00 96.62 125 PRO A C 1
ATOM 936 O O . PRO A 1 125 ? -11.598 -3.285 22.667 1.00 96.62 125 PRO A O 1
ATOM 939 N N . ALA A 1 126 ? -11.273 -2.682 20.527 1.00 97.06 126 ALA A N 1
ATOM 940 C CA . ALA A 1 126 ? -12.168 -3.686 19.951 1.00 97.06 126 ALA A CA 1
ATOM 941 C C . ALA A 1 126 ? -11.554 -5.094 20.032 1.00 97.06 126 ALA A C 1
ATOM 943 O O . ALA A 1 126 ? -12.276 -6.084 20.142 1.00 97.06 126 ALA A O 1
ATOM 944 N N . VAL A 1 127 ? -10.219 -5.167 20.029 1.00 97.56 127 VAL A N 1
ATOM 945 C CA . VAL A 1 127 ? -9.438 -6.364 20.349 1.00 97.56 127 VAL A CA 1
ATOM 946 C C . VAL A 1 127 ? -8.341 -5.973 21.331 1.00 97.56 127 VAL A C 1
ATOM 948 O O . VAL A 1 127 ? -7.424 -5.241 20.967 1.00 97.56 127 VAL A O 1
ATOM 951 N N . ALA A 1 128 ? -8.409 -6.481 22.562 1.00 95.94 128 ALA A N 1
ATOM 952 C CA . ALA A 1 128 ? -7.350 -6.307 23.553 1.00 95.94 128 ALA A CA 1
ATOM 953 C C . ALA A 1 128 ? -6.266 -7.379 23.356 1.00 95.94 128 ALA A C 1
ATOM 955 O O . ALA A 1 128 ? -6.459 -8.537 23.726 1.00 95.94 128 ALA A O 1
ATOM 956 N N . ALA A 1 129 ? -5.129 -6.995 22.776 1.00 92.25 129 ALA A N 1
ATOM 957 C CA . ALA A 1 129 ? -3.998 -7.883 22.527 1.00 92.25 129 ALA A CA 1
ATOM 958 C C . ALA A 1 129 ? -2.687 -7.100 22.652 1.00 92.25 129 ALA A C 1
ATOM 960 O O . ALA A 1 129 ? -2.521 -6.061 22.018 1.00 92.25 129 ALA A O 1
ATOM 961 N N . ALA A 1 130 ? -1.744 -7.604 23.454 1.00 92.94 130 ALA A N 1
ATOM 962 C CA . ALA A 1 130 ? -0.416 -7.008 23.542 1.00 92.94 130 ALA A CA 1
ATOM 963 C C . ALA A 1 130 ? 0.289 -7.144 22.187 1.00 92.94 130 ALA A C 1
ATOM 965 O O . ALA A 1 130 ? 0.567 -8.257 21.730 1.00 92.94 130 ALA A O 1
ATOM 966 N N . THR A 1 131 ? 0.554 -6.010 21.545 1.00 95.56 131 THR A N 1
ATOM 967 C CA . THR A 1 131 ? 1.172 -5.995 20.220 1.00 95.56 131 THR A CA 1
ATOM 968 C C . THR A 1 131 ? 2.690 -5.925 20.321 1.00 95.56 131 THR A C 1
ATOM 970 O O . THR A 1 131 ? 3.262 -5.685 21.388 1.00 95.56 131 THR A O 1
ATOM 973 N N . ILE A 1 132 ? 3.372 -6.102 19.191 1.00 92.44 132 ILE A N 1
ATOM 974 C CA . ILE A 1 132 ? 4.824 -5.874 19.102 1.00 92.44 132 ILE A CA 1
ATOM 975 C C . ILE A 1 132 ? 5.221 -4.399 19.264 1.00 92.44 132 ILE A C 1
ATOM 977 O O . ILE A 1 132 ? 6.405 -4.078 19.366 1.00 92.44 132 ILE A O 1
ATOM 981 N N . PHE A 1 133 ? 4.251 -3.485 19.304 1.00 90.88 133 PHE A N 1
ATOM 982 C CA . PHE A 1 133 ? 4.502 -2.060 19.434 1.00 90.88 133 PHE A CA 1
ATOM 983 C C . PHE A 1 133 ? 4.684 -1.670 20.901 1.00 90.88 133 PHE A C 1
ATOM 985 O O . PHE A 1 133 ? 3.730 -1.395 21.621 1.00 90.88 133 PHE A O 1
ATOM 992 N N . ALA A 1 134 ? 5.932 -1.584 21.364 1.00 83.81 134 ALA A N 1
ATOM 993 C CA . ALA A 1 134 ? 6.227 -1.052 22.699 1.00 83.81 134 ALA A CA 1
ATOM 994 C C . ALA A 1 134 ? 5.994 0.474 22.810 1.00 83.81 134 ALA A C 1
ATOM 996 O O . ALA A 1 134 ? 5.795 0.988 23.917 1.00 83.81 134 ALA A O 1
ATOM 997 N N . GLY A 1 135 ? 5.993 1.182 21.676 1.00 85.38 135 GLY A N 1
ATOM 998 C CA . GLY A 1 135 ? 5.795 2.624 21.532 1.00 85.38 135 GLY A CA 1
ATOM 999 C C . GLY A 1 135 ? 5.557 3.003 20.066 1.00 85.38 135 GLY A C 1
ATOM 1000 O O . GLY A 1 135 ? 5.433 2.125 19.212 1.00 85.38 135 GLY A O 1
ATOM 1001 N N . GLY A 1 136 ? 5.469 4.301 19.777 1.00 80.44 136 GLY A N 1
ATOM 1002 C CA . GLY A 1 136 ? 5.333 4.796 18.406 1.00 80.44 136 GLY A CA 1
ATOM 1003 C C . GLY A 1 136 ? 6.637 4.647 17.630 1.00 80.44 136 GLY A C 1
ATOM 1004 O O . GLY A 1 136 ? 7.708 4.949 18.156 1.00 80.44 136 GLY A O 1
ATOM 1005 N N . ILE A 1 137 ? 6.544 4.204 16.380 1.00 79.81 137 ILE A N 1
ATOM 1006 C CA . ILE A 1 137 ? 7.636 4.300 15.416 1.00 79.81 137 ILE A CA 1
ATOM 1007 C C . ILE A 1 137 ? 7.824 5.786 15.110 1.00 79.81 137 ILE A C 1
ATOM 1009 O O . ILE A 1 137 ? 6.859 6.524 14.865 1.00 79.81 137 ILE A O 1
ATOM 1013 N N . GLU A 1 138 ? 9.072 6.239 15.197 1.00 73.31 138 GLU A N 1
ATOM 1014 C CA . GLU A 1 138 ? 9.399 7.645 15.005 1.00 73.31 138 GLU A CA 1
ATOM 1015 C C . GLU A 1 138 ? 9.032 8.062 13.577 1.00 73.31 138 GLU A C 1
ATOM 1017 O O . GLU A 1 138 ? 9.423 7.406 12.611 1.00 73.31 138 GLU A O 1
ATOM 1022 N N . ARG A 1 139 ? 8.303 9.177 13.447 1.00 73.94 139 ARG A N 1
ATOM 1023 C CA . ARG A 1 139 ? 8.047 9.848 12.163 1.00 73.94 139 ARG A CA 1
ATOM 1024 C C . ARG A 1 139 ? 7.317 9.006 11.107 1.00 73.94 139 ARG A C 1
ATOM 1026 O O . ARG A 1 139 ? 7.389 9.344 9.928 1.00 73.94 139 ARG A O 1
ATOM 1033 N N . SER A 1 140 ? 6.613 7.940 11.496 1.00 83.06 140 SER A N 1
ATOM 1034 C CA . SER A 1 140 ? 5.925 7.078 10.534 1.00 83.06 140 SER A CA 1
ATOM 1035 C C . SER A 1 140 ? 4.683 6.389 11.099 1.00 83.06 140 SER A C 1
ATOM 1037 O O . SER A 1 140 ? 4.580 6.109 12.294 1.00 83.06 140 SER A O 1
ATOM 1039 N N . ILE A 1 141 ? 3.756 6.093 10.190 1.00 90.69 141 ILE A N 1
ATOM 1040 C CA . ILE A 1 141 ? 2.743 5.048 10.321 1.00 90.69 141 ILE A CA 1
ATOM 1041 C C . ILE A 1 141 ? 3.075 4.004 9.263 1.00 90.69 141 ILE A C 1
ATOM 1043 O O . ILE A 1 141 ? 3.309 4.350 8.101 1.00 90.69 141 ILE A O 1
ATOM 1047 N N . LEU A 1 142 ? 3.079 2.733 9.657 1.00 91.19 142 LEU A N 1
ATOM 1048 C CA . LEU A 1 142 ? 3.351 1.642 8.735 1.00 91.19 142 LEU A CA 1
ATOM 1049 C C . LEU A 1 142 ? 2.301 1.647 7.606 1.00 91.19 142 LEU A C 1
ATOM 1051 O O . LEU A 1 142 ? 1.105 1.828 7.870 1.00 91.19 142 LEU A O 1
ATOM 1055 N N . PRO A 1 143 ? 2.726 1.522 6.336 1.00 87.75 143 PRO A N 1
ATOM 1056 C CA . PRO A 1 143 ? 1.814 1.555 5.198 1.00 87.75 143 PRO A CA 1
ATOM 1057 C C . PRO A 1 143 ? 1.007 0.262 5.052 1.00 87.75 143 PRO A C 1
ATOM 1059 O O . PRO A 1 143 ? 0.017 0.273 4.333 1.00 87.75 143 PRO A O 1
ATOM 1062 N N . GLN A 1 144 ? 1.415 -0.822 5.721 1.00 91.38 144 GLN A N 1
ATOM 1063 C CA . GLN A 1 144 ? 0.753 -2.116 5.620 1.00 91.38 144 GLN A CA 1
ATOM 1064 C C . GLN A 1 144 ? -0.694 -2.034 6.089 1.00 91.38 144 GLN A C 1
ATOM 1066 O O . GLN A 1 144 ? -1.005 -1.566 7.189 1.00 91.38 144 GLN A O 1
ATOM 1071 N N . GLU A 1 145 ? -1.569 -2.553 5.249 1.00 93.44 145 GLU A N 1
ATOM 1072 C CA . GLU A 1 145 ? -2.920 -2.880 5.643 1.00 93.44 145 GLU A CA 1
ATOM 1073 C C . GLU A 1 145 ? -2.906 -4.168 6.471 1.00 93.44 145 GLU A C 1
ATOM 1075 O O . GLU A 1 145 ? -2.122 -5.089 6.241 1.00 93.44 145 GLU A O 1
ATOM 1080 N N . PHE A 1 146 ? -3.770 -4.212 7.472 1.00 96.25 146 PHE A N 1
ATOM 1081 C CA . PHE A 1 146 ? -3.842 -5.285 8.457 1.00 96.25 146 PHE A CA 1
ATOM 1082 C C . PHE A 1 146 ? -5.259 -5.849 8.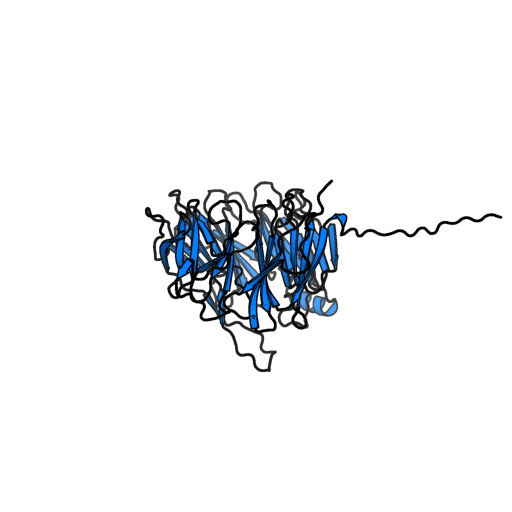582 1.00 96.25 146 PHE A C 1
ATOM 1084 O O . PHE A 1 146 ? -5.483 -6.741 9.391 1.00 96.25 146 PHE A O 1
ATOM 1091 N N . ILE A 1 147 ? -6.214 -5.346 7.799 1.00 97.06 147 ILE A N 1
ATOM 1092 C CA . ILE A 1 147 ? -7.533 -5.934 7.589 1.00 97.06 147 ILE A CA 1
ATOM 1093 C C . ILE A 1 147 ? -7.629 -6.378 6.132 1.00 97.06 147 ILE A C 1
ATOM 1095 O O . ILE A 1 147 ? -7.376 -5.599 5.208 1.00 97.06 147 ILE A O 1
ATOM 1099 N N . ARG A 1 148 ? -7.998 -7.641 5.932 1.00 94.75 148 ARG A N 1
ATOM 1100 C CA . ARG A 1 148 ? -8.183 -8.272 4.622 1.00 94.75 148 ARG A CA 1
ATOM 1101 C C . ARG A 1 148 ? -9.539 -8.934 4.535 1.00 94.75 148 ARG A C 1
ATOM 1103 O O . ARG A 1 148 ? -10.046 -9.415 5.539 1.00 94.75 148 ARG A O 1
ATOM 1110 N N . VAL A 1 149 ? -10.109 -8.992 3.339 1.00 93.06 149 VAL A N 1
ATOM 1111 C CA . VAL A 1 149 ? -11.288 -9.822 3.100 1.00 93.06 149 VAL A CA 1
ATOM 1112 C C . VAL A 1 149 ? -10.818 -11.252 2.843 1.00 93.06 149 VAL A C 1
ATOM 1114 O O . VAL A 1 149 ? -10.057 -11.503 1.915 1.00 93.06 149 VAL A O 1
ATOM 1117 N N . VAL A 1 150 ? -11.256 -12.182 3.686 1.00 93.00 150 VAL A N 1
ATOM 1118 C CA . VAL A 1 150 ? -10.975 -13.617 3.569 1.00 93.00 150 VAL A CA 1
ATOM 1119 C C . VAL A 1 150 ? -12.308 -14.349 3.636 1.00 93.00 150 VAL A C 1
ATOM 1121 O O . VAL A 1 150 ? -13.079 -14.155 4.579 1.00 93.00 150 VAL A O 1
ATOM 1124 N N . GLY A 1 151 ? -12.626 -15.153 2.624 1.00 87.50 151 GLY A N 1
ATOM 1125 C CA . GLY A 1 151 ? -13.903 -15.861 2.532 1.00 87.50 151 GLY A CA 1
ATOM 1126 C C . GLY A 1 151 ? -15.104 -14.907 2.560 1.00 87.50 151 GLY A C 1
ATOM 1127 O O . GLY A 1 151 ? -16.137 -15.217 3.160 1.00 87.50 151 GLY A O 1
ATOM 1128 N N . GLY A 1 152 ? -14.942 -13.710 1.985 1.00 89.12 152 GLY A N 1
ATOM 1129 C CA . GLY A 1 152 ? -15.956 -12.651 1.960 1.00 89.12 152 GLY A CA 1
ATOM 1130 C C . GLY A 1 152 ? -16.170 -11.914 3.287 1.00 89.12 152 GLY A C 1
ATOM 1131 O O . GLY A 1 152 ? -17.182 -11.232 3.436 1.00 89.12 152 GLY A O 1
ATOM 1132 N N . ARG A 1 153 ? -15.272 -12.056 4.272 1.00 92.25 153 ARG A N 1
ATOM 1133 C CA . ARG A 1 153 ? -15.398 -11.402 5.586 1.00 92.25 153 ARG A CA 1
ATOM 1134 C C . ARG A 1 153 ? -14.131 -10.629 5.958 1.00 92.25 153 ARG A C 1
ATOM 1136 O O . ARG A 1 153 ? -13.039 -11.117 5.675 1.00 92.25 153 ARG A O 1
ATOM 1143 N N . PRO A 1 154 ? -14.238 -9.462 6.621 1.00 96.12 154 PRO A N 1
ATOM 1144 C CA . PRO A 1 154 ? -13.065 -8.747 7.110 1.00 96.12 154 PRO A CA 1
ATOM 1145 C C . PRO A 1 154 ? -12.356 -9.534 8.219 1.00 96.12 154 PRO A C 1
ATOM 1147 O O . PRO A 1 154 ? -12.959 -9.892 9.232 1.00 96.12 154 PRO A O 1
ATOM 1150 N N . VAL A 1 155 ? -11.059 -9.760 8.050 1.00 97.06 155 VAL A N 1
ATOM 1151 C CA . VAL A 1 155 ? -10.157 -10.404 9.001 1.00 97.06 155 VAL A CA 1
ATOM 1152 C C . VAL A 1 155 ? -9.027 -9.439 9.329 1.00 97.06 155 VAL A C 1
ATOM 1154 O O . VAL A 1 155 ? -8.246 -9.062 8.460 1.00 97.06 155 VAL A O 1
ATOM 1157 N N . ALA A 1 156 ? -8.942 -9.043 10.595 1.00 97.75 156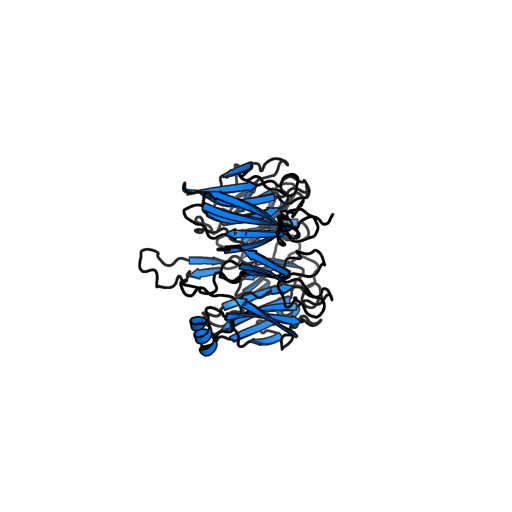 ALA A N 1
ATOM 1158 C CA . ALA A 1 156 ? -7.854 -8.261 11.148 1.00 97.75 156 ALA A CA 1
ATOM 1159 C C . ALA A 1 156 ? -6.699 -9.158 11.610 1.00 97.75 156 ALA A C 1
ATOM 1161 O O . ALA A 1 156 ? -6.895 -10.163 12.299 1.00 97.75 156 ALA A O 1
ATOM 1162 N N . MET A 1 157 ? -5.484 -8.734 11.291 1.00 97.38 157 MET A N 1
ATOM 1163 C CA . MET A 1 157 ? -4.227 -9.359 11.662 1.00 97.38 157 MET A CA 1
ATOM 1164 C C . MET A 1 157 ? -3.484 -8.452 12.638 1.00 97.38 157 MET A C 1
ATOM 1166 O O . MET A 1 157 ? -2.829 -7.485 12.252 1.00 97.38 157 MET A O 1
ATOM 1170 N N . VAL A 1 158 ? -3.580 -8.753 13.930 1.00 97.62 158 VAL A N 1
ATOM 1171 C CA . VAL A 1 158 ? -2.936 -7.944 14.969 1.00 97.62 158 VAL A CA 1
ATOM 1172 C C . VAL A 1 158 ? -1.543 -8.517 15.255 1.00 97.62 158 VAL A C 1
ATOM 1174 O O . VAL A 1 158 ? -1.459 -9.668 15.698 1.00 97.62 158 VAL A O 1
ATOM 1177 N N . PRO A 1 159 ? -0.452 -7.760 15.024 1.00 96.44 159 PRO A N 1
ATOM 1178 C CA . PRO A 1 159 ? 0.909 -8.256 15.199 1.00 96.44 159 PRO A CA 1
ATOM 1179 C C . PRO A 1 159 ? 1.248 -8.437 16.684 1.00 96.44 159 PRO A C 1
ATOM 1181 O O . PRO A 1 159 ? 1.228 -7.484 17.462 1.00 96.44 159 PRO A O 1
ATOM 1184 N N . THR A 1 160 ? 1.600 -9.658 17.076 1.00 95.75 160 THR A N 1
ATOM 1185 C CA . THR A 1 160 ? 1.953 -10.063 18.450 1.00 95.75 160 THR A CA 1
ATOM 1186 C C . THR A 1 160 ? 3.378 -10.607 18.503 1.00 95.75 160 THR A C 1
ATOM 1188 O O . THR A 1 160 ? 3.968 -10.892 17.466 1.00 95.75 160 THR A O 1
ATOM 1191 N N . ALA A 1 161 ? 3.952 -10.799 19.692 1.00 92.44 161 ALA A N 1
ATOM 1192 C CA . ALA A 1 161 ? 5.314 -11.331 19.821 1.00 92.44 161 ALA A CA 1
ATOM 1193 C C . ALA A 1 161 ? 5.522 -12.706 19.147 1.00 92.44 161 ALA A C 1
ATOM 1195 O O . ALA A 1 161 ? 6.644 -13.032 18.769 1.00 92.44 161 ALA A O 1
ATOM 1196 N N . GLU A 1 162 ? 4.455 -13.490 18.974 1.00 90.88 162 GLU A N 1
ATOM 1197 C CA . GLU A 1 162 ? 4.497 -14.840 18.402 1.00 90.88 162 GLU A CA 1
ATOM 1198 C C . GLU A 1 162 ? 4.149 -14.892 16.901 1.00 90.88 162 GLU A C 1
ATOM 1200 O O . GLU A 1 162 ? 4.175 -15.969 16.309 1.00 90.88 162 GLU A O 1
ATOM 1205 N N . GLY A 1 163 ? 3.817 -13.753 16.282 1.00 95.12 163 GLY A N 1
ATOM 1206 C CA . GLY A 1 163 ? 3.365 -13.658 14.891 1.00 95.12 163 GLY A CA 1
ATOM 1207 C C . GLY A 1 163 ? 2.156 -12.737 14.772 1.00 95.12 163 GLY A C 1
ATOM 1208 O O . GLY A 1 163 ? 2.251 -11.554 15.101 1.00 95.12 163 GLY A O 1
ATOM 1209 N N . PHE A 1 164 ? 1.005 -13.260 14.346 1.00 97.12 164 PHE A N 1
ATOM 1210 C CA . PHE A 1 164 ? -0.236 -12.485 14.220 1.00 97.12 164 PHE A CA 1
ATOM 1211 C C . PHE A 1 164 ? -1.405 -13.202 14.886 1.00 97.12 164 PHE A C 1
ATOM 1213 O O . PHE A 1 164 ? -1.652 -14.379 14.628 1.00 97.12 164 PHE A O 1
ATOM 1220 N N . SER A 1 165 ? -2.149 -12.476 15.719 1.00 97.19 165 SER A N 1
ATOM 1221 C CA . SER A 1 165 ? -3.470 -12.925 16.166 1.00 97.19 165 SER A CA 1
ATOM 1222 C C . SER A 1 165 ? -4.515 -12.508 15.134 1.00 97.19 165 SER A C 1
ATOM 1224 O O . SER A 1 165 ? -4.498 -11.370 14.658 1.00 97.19 165 SER A O 1
ATOM 1226 N N . LEU A 1 166 ? -5.393 -13.437 14.769 1.00 97.50 166 LEU A N 1
ATOM 1227 C CA . LEU A 1 166 ? -6.362 -13.279 13.693 1.00 97.50 166 LEU A CA 1
ATOM 1228 C C . LEU A 1 166 ? -7.762 -13.097 14.265 1.00 97.50 166 LEU A C 1
ATOM 1230 O O . LEU A 1 166 ? -8.196 -13.849 15.146 1.00 97.50 166 LEU A O 1
ATOM 1234 N N . TRP A 1 167 ? -8.468 -12.097 13.749 1.00 97.62 167 TRP A N 1
ATOM 1235 C CA . TRP A 1 167 ? -9.765 -11.680 14.257 1.00 97.62 167 TRP A CA 1
ATOM 1236 C C . TRP A 1 167 ? -10.708 -11.379 13.113 1.00 97.62 167 TRP A C 1
ATOM 1238 O O . TRP A 1 167 ? -10.492 -10.454 12.345 1.00 97.62 167 TRP A O 1
ATOM 1248 N N . GLU A 1 168 ? -11.792 -12.118 13.026 1.00 96.50 168 GLU A N 1
ATOM 1249 C CA . GLU A 1 168 ? -12.802 -11.911 12.007 1.00 96.50 168 GLU A CA 1
ATOM 1250 C C . GLU A 1 168 ? -13.910 -11.002 12.515 1.00 96.50 168 GLU A C 1
ATOM 1252 O O . GLU A 1 168 ? -14.407 -11.165 13.632 1.00 96.50 168 GLU A O 1
ATOM 1257 N N . TYR A 1 169 ? -14.332 -10.055 11.691 1.00 96.62 169 TYR A N 1
ATOM 1258 C CA . TYR A 1 169 ? -15.429 -9.170 12.023 1.00 96.62 169 TYR A CA 1
ATOM 1259 C C . TYR A 1 169 ? -16.773 -9.804 11.640 1.00 96.62 169 TYR A C 1
ATOM 1261 O O . TYR A 1 169 ? -17.048 -10.097 10.477 1.00 96.62 169 TYR A O 1
ATOM 1269 N N . ARG A 1 170 ? -17.631 -10.044 12.639 1.00 93.06 170 ARG A N 1
ATOM 1270 C CA . ARG A 1 170 ? -18.979 -10.606 12.462 1.00 93.06 170 ARG A CA 1
ATOM 1271 C C . ARG A 1 170 ? -19.950 -9.985 13.455 1.00 93.06 170 ARG A C 1
ATOM 1273 O O . ARG A 1 170 ? -19.688 -9.968 14.657 1.00 93.06 170 ARG A O 1
ATOM 1280 N N . GLN A 1 171 ? -21.123 -9.577 12.965 1.00 90.81 171 GLN A N 1
ATOM 1281 C CA . GLN A 1 171 ? -22.219 -9.059 13.800 1.00 90.81 171 GLN A CA 1
ATOM 1282 C C . GLN A 1 171 ? -21.780 -7.873 14.683 1.00 90.81 171 GLN A C 1
ATOM 1284 O O . GLN A 1 171 ? -22.063 -7.839 15.880 1.00 90.81 171 GLN A O 1
ATOM 1289 N N . GLY A 1 172 ? -21.038 -6.923 14.104 1.00 91.06 172 GLY A N 1
ATOM 1290 C CA . GLY A 1 172 ? -20.629 -5.694 14.789 1.00 91.06 172 GLY A CA 1
ATOM 1291 C C . GLY A 1 172 ? -19.439 -5.830 15.748 1.00 91.06 172 GLY A C 1
ATOM 1292 O O . GLY A 1 172 ? -19.151 -4.891 16.492 1.00 91.06 172 GLY A O 1
ATOM 1293 N N . LYS A 1 173 ? -18.754 -6.981 15.780 1.00 95.12 173 LYS A N 1
ATOM 1294 C CA . LYS A 1 173 ? -17.609 -7.222 16.671 1.00 95.12 173 LYS A CA 1
ATOM 1295 C C . LYS A 1 173 ? -16.566 -8.145 16.049 1.00 95.12 173 LYS A C 1
ATOM 1297 O O . LYS A 1 173 ? -16.896 -9.011 15.242 1.00 95.12 173 LYS A O 1
ATOM 1302 N N . PHE A 1 174 ? -15.326 -8.009 16.504 1.00 97.31 174 PHE A N 1
ATOM 1303 C CA . PHE A 1 174 ? -14.253 -8.949 16.199 1.00 97.31 174 PHE A CA 1
ATOM 1304 C C . PHE A 1 174 ? -14.377 -10.227 17.042 1.00 97.31 174 PHE A C 1
ATOM 1306 O O . PHE A 1 174 ? -14.629 -10.176 18.247 1.00 97.31 174 PHE A O 1
ATOM 1313 N N . GLN A 1 175 ? -14.201 -11.380 16.402 1.00 95.94 175 GLN A N 1
ATOM 1314 C CA . GLN A 1 175 ? -14.184 -12.712 17.004 1.00 95.94 175 GLN A CA 1
ATOM 1315 C C . GLN A 1 175 ? -12.862 -13.393 16.650 1.00 95.94 175 GLN A C 1
ATOM 1317 O O . GLN A 1 175 ? -12.369 -13.243 15.537 1.00 95.94 175 GLN A O 1
ATOM 1322 N N . THR A 1 176 ? -12.261 -14.116 17.592 1.00 95.25 176 THR A N 1
ATOM 1323 C CA . THR A 1 176 ? -10.961 -14.755 17.350 1.00 95.25 176 THR A CA 1
ATOM 1324 C C . THR A 1 176 ? -11.080 -15.878 16.313 1.00 95.25 176 THR A C 1
ATOM 1326 O O . THR A 1 176 ? -11.961 -16.729 16.424 1.00 95.25 176 THR A O 1
ATOM 1329 N N . LEU A 1 177 ? -10.188 -15.875 15.319 1.00 94.75 177 LEU A N 1
ATOM 1330 C CA . LEU A 1 177 ? -9.961 -16.992 14.391 1.00 94.75 177 LEU A CA 1
ATOM 1331 C C . LEU A 1 177 ? -8.779 -17.870 14.815 1.00 94.75 177 LEU A C 1
ATOM 1333 O O . LEU A 1 177 ? -8.650 -19.002 14.355 1.00 94.75 177 LEU A O 1
ATOM 1337 N N . GLY A 1 178 ? -7.914 -17.350 15.686 1.00 94.12 178 GLY A N 1
ATOM 1338 C CA . GLY A 1 178 ? -6.730 -18.038 16.180 1.00 94.12 178 GLY A CA 1
ATOM 1339 C C . GLY A 1 178 ? -5.473 -17.192 16.031 1.00 94.12 178 GLY A C 1
ATOM 1340 O O . GLY A 1 178 ? -5.518 -15.962 16.065 1.00 94.12 178 GLY A O 1
ATOM 1341 N N . GLN A 1 179 ? -4.338 -17.866 15.889 1.00 95.25 179 GLN A N 1
ATOM 1342 C CA . GLN A 1 179 ? -3.029 -17.241 15.772 1.00 95.25 179 GLN A CA 1
ATOM 1343 C C . GLN A 1 179 ? -2.186 -17.993 14.749 1.00 95.25 179 GLN A C 1
ATOM 1345 O O . GLN A 1 179 ? -2.197 -19.224 14.715 1.00 95.25 179 GLN A O 1
ATOM 1350 N N . ILE A 1 180 ? -1.417 -17.236 13.975 1.00 96.94 180 ILE A N 1
ATOM 1351 C CA . ILE A 1 180 ? -0.414 -17.753 13.048 1.00 96.94 180 ILE A CA 1
ATOM 1352 C C . ILE A 1 180 ? 0.981 -17.343 13.509 1.00 96.94 180 ILE A C 1
ATOM 1354 O O . ILE A 1 180 ? 1.198 -16.199 13.924 1.00 96.94 180 ILE A O 1
ATOM 1358 N N . SER A 1 181 ? 1.921 -18.286 13.454 1.00 95.88 181 SER A N 1
ATOM 1359 C CA . SER A 1 181 ? 3.274 -18.088 13.965 1.00 95.88 181 SER A CA 1
ATOM 1360 C C . SER A 1 181 ? 4.269 -17.838 12.843 1.00 95.88 181 SER A C 1
ATOM 1362 O O . SER A 1 181 ? 4.507 -18.690 11.988 1.00 95.88 181 SER A O 1
ATOM 1364 N N . VAL A 1 182 ? 4.873 -16.652 12.869 1.00 93.31 182 VAL A N 1
ATOM 1365 C CA . VAL A 1 182 ? 5.913 -16.224 11.932 1.00 93.31 182 VAL A CA 1
ATOM 1366 C C . VAL A 1 182 ? 6.778 -15.153 12.583 1.00 93.31 182 VAL A C 1
ATOM 1368 O O . VAL A 1 182 ? 6.289 -14.305 13.327 1.00 93.31 182 VAL A O 1
ATOM 1371 N N . ASN A 1 183 ? 8.079 -15.190 12.311 1.00 91.06 183 ASN A N 1
ATOM 1372 C CA . ASN A 1 183 ? 9.004 -14.209 12.864 1.00 91.06 183 ASN A CA 1
ATOM 1373 C C . ASN A 1 183 ? 8.833 -12.860 12.164 1.00 91.06 183 ASN A C 1
ATOM 1375 O O . ASN A 1 183 ? 8.983 -12.775 10.943 1.00 91.06 183 ASN A O 1
ATOM 1379 N N . HIS A 1 184 ? 8.610 -11.808 12.953 1.00 90.38 184 HIS A N 1
ATOM 1380 C CA . HIS A 1 184 ? 8.628 -10.428 12.467 1.00 90.38 184 HIS A CA 1
ATOM 1381 C C . HIS A 1 184 ? 9.993 -10.062 11.889 1.00 90.38 184 HIS A C 1
ATOM 1383 O O . HIS A 1 184 ? 11.034 -10.484 12.401 1.00 90.38 184 HIS A O 1
ATOM 1389 N N . MET A 1 185 ? 9.993 -9.252 10.831 1.00 84.25 185 MET A N 1
ATOM 1390 C CA . MET A 1 185 ? 11.225 -8.746 10.243 1.00 84.25 185 MET A CA 1
ATOM 1391 C C . MET A 1 185 ? 11.655 -7.467 10.960 1.00 84.25 185 MET A C 1
ATOM 1393 O O . MET A 1 185 ? 10.973 -6.443 10.899 1.00 84.25 185 MET A O 1
ATOM 1397 N N . VAL A 1 186 ? 12.802 -7.544 11.633 1.00 78.50 186 VAL A N 1
ATOM 1398 C CA . VAL A 1 186 ? 13.462 -6.419 12.298 1.00 78.50 186 VAL A CA 1
ATOM 1399 C C . VAL A 1 186 ? 14.872 -6.313 11.737 1.00 78.50 186 VAL A C 1
ATOM 1401 O O . VAL A 1 186 ? 15.595 -7.306 11.700 1.00 78.50 186 VAL A O 1
ATOM 1404 N N . PHE A 1 187 ? 15.259 -5.123 11.297 1.00 72.12 187 PHE A N 1
ATOM 1405 C CA . PHE A 1 187 ? 16.575 -4.845 10.731 1.00 72.12 187 PHE A CA 1
ATOM 1406 C C . PHE A 1 187 ? 17.141 -3.561 11.329 1.00 72.12 187 PHE A C 1
ATOM 1408 O O . PHE A 1 187 ? 16.412 -2.745 11.891 1.00 72.12 187 PHE A O 1
ATOM 1415 N N . GLN A 1 188 ? 18.457 -3.392 11.266 1.00 62.31 188 GLN A N 1
ATOM 1416 C CA . GLN A 1 188 ? 19.093 -2.167 11.732 1.00 62.31 188 GLN A CA 1
ATOM 1417 C C . GLN A 1 188 ? 18.878 -1.062 10.688 1.00 62.31 188 GLN A C 1
ATOM 1419 O O . GLN A 1 188 ? 19.115 -1.272 9.503 1.00 62.31 188 GLN A O 1
ATOM 1424 N N . ASP A 1 189 ? 18.413 0.107 11.122 1.00 59.22 189 ASP A N 1
ATOM 1425 C CA . ASP A 1 189 ? 18.311 1.295 10.272 1.00 59.22 189 ASP A CA 1
ATOM 1426 C C . ASP A 1 189 ? 19.733 1.829 10.026 1.00 59.22 189 ASP A C 1
ATOM 1428 O O . ASP A 1 189 ? 20.319 2.505 10.881 1.00 59.22 189 ASP A O 1
ATOM 1432 N N . GLU A 1 190 ? 20.334 1.459 8.892 1.00 51.88 190 GLU A N 1
ATOM 1433 C CA . GLU A 1 190 ? 21.643 1.955 8.464 1.00 51.88 190 GLU A CA 1
ATOM 1434 C C . GLU A 1 190 ? 21.540 3.421 8.023 1.00 51.88 190 GLU A C 1
ATOM 1436 O O . GLU A 1 190 ? 21.509 3.759 6.840 1.00 51.88 190 GLU A O 1
ATOM 1441 N N . ARG A 1 191 ? 21.507 4.344 8.987 1.00 51.59 191 ARG A N 1
ATOM 1442 C CA . ARG A 1 191 ? 21.682 5.768 8.681 1.00 51.59 191 ARG A CA 1
ATOM 1443 C C . ARG A 1 191 ? 23.164 6.027 8.378 1.00 51.59 191 ARG A C 1
ATOM 1445 O O . ARG A 1 191 ? 24.011 5.733 9.225 1.00 51.59 191 ARG A O 1
ATOM 1452 N N . PRO A 1 192 ? 23.524 6.587 7.208 1.00 40.91 192 PRO A N 1
ATOM 1453 C CA . PRO A 1 192 ? 24.923 6.763 6.844 1.00 40.91 192 PRO A CA 1
ATOM 1454 C C . PRO A 1 192 ? 25.669 7.667 7.832 1.00 40.91 192 PRO A C 1
ATOM 1456 O O . PRO A 1 192 ? 25.207 8.743 8.214 1.00 40.91 192 PRO A O 1
ATOM 1459 N N . ALA A 1 193 ? 26.882 7.235 8.183 1.00 37.69 193 ALA A N 1
ATOM 1460 C CA . ALA A 1 193 ? 27.750 7.742 9.251 1.00 37.69 193 ALA A CA 1
ATOM 1461 C C . ALA A 1 193 ? 28.203 9.220 9.149 1.00 37.69 193 ALA A C 1
ATOM 1463 O O . ALA A 1 193 ? 29.040 9.662 9.934 1.00 37.69 193 ALA A O 1
ATOM 1464 N N . LYS A 1 194 ? 27.677 10.018 8.208 1.00 39.97 194 LYS A N 1
ATOM 1465 C CA . LYS A 1 194 ? 27.992 11.457 8.104 1.00 39.97 194 LYS A CA 1
ATOM 1466 C C . LYS A 1 194 ? 27.239 12.332 9.117 1.00 39.97 194 LYS A C 1
ATOM 1468 O O . LYS A 1 194 ? 27.557 13.512 9.230 1.00 39.97 194 LYS A O 1
ATOM 1473 N N . GLN A 1 195 ? 26.310 11.778 9.898 1.00 41.81 195 GLN A N 1
ATOM 1474 C CA . GLN A 1 195 ? 25.722 12.450 11.063 1.00 41.81 195 GLN A CA 1
ATOM 1475 C C . GLN A 1 195 ? 26.552 12.175 12.330 1.00 41.81 195 GLN A C 1
ATOM 1477 O O . GLN A 1 195 ? 26.120 11.474 13.242 1.00 41.81 195 GLN A O 1
ATOM 1482 N N . PHE A 1 196 ? 27.762 12.739 12.417 1.00 36.47 196 PHE A N 1
ATOM 1483 C CA . PHE A 1 196 ? 28.459 12.833 13.706 1.00 36.47 196 PHE A CA 1
ATOM 1484 C C . PHE A 1 196 ? 27.796 13.927 14.553 1.00 36.47 196 PHE A C 1
ATOM 1486 O O . PHE A 1 196 ? 28.152 15.101 14.482 1.00 36.47 196 PHE A O 1
ATOM 1493 N N . GLY A 1 197 ? 26.792 13.513 15.330 1.00 36.75 197 GLY A N 1
ATOM 1494 C CA . GLY A 1 197 ? 26.076 14.347 16.292 1.00 36.75 197 GLY A CA 1
ATOM 1495 C C . GLY A 1 197 ? 24.803 13.672 16.818 1.00 36.75 197 GLY A C 1
ATOM 1496 O O . GLY A 1 197 ? 23.728 13.887 16.279 1.00 36.75 197 GLY A O 1
ATOM 1497 N N . ASN A 1 198 ? 24.930 12.877 17.886 1.00 40.69 198 ASN A N 1
ATOM 1498 C CA . ASN A 1 198 ? 23.854 12.438 18.796 1.00 40.69 198 ASN A CA 1
ATOM 1499 C C . ASN A 1 198 ? 22.569 11.792 18.220 1.00 40.69 198 ASN A C 1
ATOM 1501 O O . ASN A 1 198 ? 21.471 12.097 18.689 1.00 40.69 198 ASN A O 1
ATOM 1505 N N . GLN A 1 199 ? 22.669 10.819 17.311 1.00 45.59 199 GLN A N 1
ATOM 1506 C CA . GLN A 1 199 ? 21.561 9.885 17.039 1.00 45.59 199 GLN A CA 1
ATOM 1507 C C . GLN A 1 199 ? 22.118 8.458 16.892 1.00 45.59 199 GLN A C 1
ATOM 1509 O O . GLN A 1 199 ? 22.916 8.183 16.001 1.00 45.59 199 GLN A O 1
ATOM 1514 N N . ALA A 1 200 ? 21.750 7.577 17.826 1.00 43.78 200 ALA A N 1
ATOM 1515 C CA . ALA A 1 200 ? 22.123 6.163 17.851 1.00 43.78 200 ALA A CA 1
ATOM 1516 C C . ALA A 1 200 ? 21.442 5.387 16.708 1.00 43.78 200 ALA A C 1
ATOM 1518 O O . ALA A 1 200 ? 20.358 5.768 16.271 1.00 43.78 200 ALA A O 1
ATOM 1519 N N . GLY A 1 201 ? 22.058 4.292 16.247 1.00 48.38 201 GLY A N 1
ATOM 1520 C CA . GLY A 1 201 ? 21.422 3.364 15.306 1.00 48.38 201 GLY A CA 1
ATOM 1521 C C . GLY A 1 201 ? 20.062 2.890 15.830 1.00 48.38 201 GLY A C 1
ATOM 1522 O O . GLY A 1 201 ? 19.933 2.562 17.010 1.00 48.38 201 GLY A O 1
ATOM 1523 N N . GLY A 1 202 ? 19.052 2.905 14.963 1.00 55.22 202 GLY A N 1
ATOM 1524 C CA . GLY A 1 202 ? 17.704 2.428 15.267 1.00 55.22 202 GLY A CA 1
ATOM 1525 C C . GLY A 1 202 ? 17.485 1.004 14.763 1.00 55.22 202 GLY A C 1
ATOM 1526 O O . GLY A 1 202 ? 18.232 0.513 13.920 1.00 55.22 202 GLY A O 1
ATOM 1527 N N . PHE A 1 203 ? 16.441 0.348 15.261 1.00 60.72 203 PHE A N 1
ATOM 1528 C CA . PHE A 1 203 ? 15.871 -0.828 14.608 1.00 60.72 203 PHE A CA 1
ATOM 1529 C C . PHE A 1 203 ? 14.642 -0.383 13.819 1.00 60.72 203 PHE A C 1
ATOM 1531 O O . PHE A 1 203 ? 13.789 0.329 14.350 1.00 60.72 203 PHE A O 1
ATOM 1538 N N . ALA A 1 204 ? 14.556 -0.804 12.566 1.00 68.81 204 ALA A N 1
ATOM 1539 C CA . ALA A 1 204 ? 13.374 -0.691 11.739 1.00 68.81 204 ALA A CA 1
ATOM 1540 C C . ALA A 1 204 ? 12.645 -2.038 11.700 1.00 68.81 204 ALA A C 1
ATOM 1542 O O . ALA A 1 204 ? 13.233 -3.106 11.881 1.00 68.81 204 ALA A O 1
ATOM 1543 N N . MET A 1 205 ? 11.337 -1.972 11.487 1.00 78.69 205 MET A N 1
ATOM 1544 C CA . MET A 1 205 ? 10.460 -3.129 11.408 1.00 78.69 205 MET A CA 1
ATOM 1545 C C . MET A 1 205 ? 9.723 -3.098 10.079 1.00 78.69 205 MET A C 1
ATOM 1547 O O . MET A 1 205 ? 9.280 -2.039 9.638 1.00 78.69 205 MET A O 1
ATOM 1551 N N . SER A 1 206 ? 9.557 -4.268 9.476 1.00 84.00 206 SER A N 1
ATOM 1552 C CA . SER A 1 206 ? 8.709 -4.451 8.307 1.00 84.00 206 SER A CA 1
ATOM 1553 C C . SER A 1 206 ? 7.684 -5.538 8.598 1.00 84.00 206 SER A C 1
ATOM 1555 O O . SER A 1 206 ? 8.010 -6.673 8.960 1.00 84.00 206 SER A O 1
ATOM 1557 N N . LEU A 1 207 ? 6.422 -5.148 8.463 1.00 91.88 207 LEU A N 1
ATOM 1558 C CA . LEU A 1 207 ? 5.301 -6.071 8.442 1.00 91.88 207 LEU A CA 1
ATOM 1559 C C . LEU A 1 207 ? 5.106 -6.603 7.017 1.00 91.88 207 LEU A C 1
ATOM 1561 O O . LEU A 1 207 ? 5.463 -5.898 6.067 1.00 91.88 207 LEU A O 1
ATOM 1565 N N . PRO A 1 208 ? 4.568 -7.825 6.872 1.00 94.94 208 PRO A N 1
ATOM 1566 C CA . PRO A 1 208 ? 4.272 -8.376 5.565 1.00 94.94 208 PRO A CA 1
ATOM 1567 C C . PRO A 1 208 ? 3.135 -7.597 4.912 1.00 94.94 208 PRO A C 1
ATOM 1569 O O . PRO A 1 208 ? 2.235 -7.096 5.591 1.00 94.94 208 PRO A O 1
ATOM 1572 N N . GLU A 1 209 ? 3.145 -7.566 3.591 1.00 93.81 209 GLU A N 1
ATOM 1573 C CA . GLU A 1 209 ? 1.918 -7.417 2.833 1.00 93.81 209 GLU A CA 1
ATOM 1574 C C . GLU A 1 209 ? 1.117 -8.715 2.954 1.00 93.81 209 GLU A C 1
ATOM 1576 O O . GLU A 1 209 ? 1.641 -9.810 2.741 1.00 93.81 209 GLU A O 1
ATOM 1581 N N . ALA A 1 210 ? -0.141 -8.595 3.364 1.00 94.56 210 ALA A N 1
ATOM 1582 C CA . ALA A 1 210 ? -1.056 -9.721 3.412 1.00 94.56 210 ALA A CA 1
ATOM 1583 C C . ALA A 1 210 ? -1.877 -9.766 2.122 1.00 94.56 210 ALA A C 1
ATOM 1585 O O . ALA A 1 210 ? -2.345 -8.728 1.656 1.00 94.56 210 ALA A O 1
ATOM 1586 N N . SER A 1 211 ? -2.125 -10.952 1.590 1.00 93.94 211 SER A N 1
ATOM 1587 C CA . SER A 1 211 ? -3.117 -11.188 0.539 1.00 93.94 211 SER A CA 1
ATOM 1588 C C . SER A 1 211 ? -3.821 -12.519 0.802 1.00 93.94 211 SER A C 1
ATOM 1590 O O . SER A 1 211 ? -3.367 -13.331 1.612 1.00 93.94 211 SER A O 1
ATOM 1592 N N . SER A 1 212 ? -4.964 -12.723 0.156 1.00 93.81 212 SER A N 1
ATOM 1593 C CA . SER A 1 212 ? -5.744 -13.955 0.251 1.00 93.81 212 SER A CA 1
ATOM 1594 C C . SER A 1 212 ? -6.030 -14.538 -1.128 1.00 93.81 212 SER A C 1
ATOM 1596 O O . SER A 1 212 ? -6.119 -13.805 -2.113 1.00 93.81 212 SER A O 1
ATOM 1598 N N . GLY A 1 213 ? -6.137 -15.860 -1.204 1.00 93.00 213 GLY A N 1
ATOM 1599 C CA . GLY A 1 213 ? -6.440 -16.585 -2.438 1.00 93.00 213 GLY A CA 1
ATOM 1600 C C . GLY A 1 213 ? -6.299 -18.090 -2.247 1.00 93.00 213 GLY A C 1
ATOM 1601 O O . GLY A 1 213 ? -5.742 -18.523 -1.246 1.00 93.00 213 GLY A O 1
ATOM 1602 N N . ASP A 1 214 ? -6.800 -18.883 -3.186 1.00 93.25 214 ASP A N 1
ATOM 1603 C CA . ASP A 1 214 ? -6.740 -20.346 -3.109 1.00 93.25 214 ASP A CA 1
ATOM 1604 C C . ASP A 1 214 ? -5.349 -20.854 -3.520 1.00 93.25 214 ASP A C 1
ATOM 1606 O O . ASP A 1 214 ? -5.019 -20.928 -4.702 1.00 93.25 214 ASP A O 1
ATOM 1610 N N . ALA A 1 215 ? -4.498 -21.185 -2.549 1.00 93.75 215 ALA A N 1
ATOM 1611 C CA . ALA A 1 215 ? -3.130 -21.617 -2.819 1.00 93.75 215 ALA A CA 1
ATOM 1612 C C . ALA A 1 215 ? -3.043 -23.106 -3.176 1.00 93.75 215 ALA A C 1
ATOM 1614 O O . ALA A 1 215 ? -2.068 -23.534 -3.800 1.00 93.75 215 ALA A O 1
ATOM 1615 N N . ASN A 1 216 ? -4.016 -23.916 -2.747 1.00 92.00 216 ASN A N 1
ATOM 1616 C CA . ASN A 1 216 ? -3.952 -25.377 -2.830 1.00 92.00 216 ASN A CA 1
ATOM 1617 C C . ASN A 1 216 ? -5.023 -26.011 -3.748 1.00 92.00 216 ASN A C 1
ATOM 1619 O O . ASN A 1 216 ? -4.987 -27.226 -3.963 1.00 92.00 216 ASN A O 1
ATOM 1623 N N . GLY A 1 217 ? -5.923 -25.208 -4.318 1.00 90.81 217 GLY A N 1
ATOM 1624 C CA . GLY A 1 217 ? -7.006 -25.635 -5.201 1.00 90.81 217 GLY A CA 1
ATOM 1625 C C . GLY A 1 217 ? -8.248 -26.174 -4.478 1.00 90.81 217 GLY A C 1
ATOM 1626 O O . GLY A 1 217 ? -9.031 -26.902 -5.098 1.00 90.81 217 GLY A O 1
ATOM 1627 N N . ASP A 1 218 ? -8.424 -25.902 -3.180 1.00 92.88 218 ASP A N 1
ATOM 1628 C CA . ASP A 1 218 ? -9.553 -26.390 -2.374 1.00 92.88 218 ASP A CA 1
ATOM 1629 C C . ASP A 1 218 ? -10.756 -25.430 -2.315 1.00 92.88 218 ASP A C 1
ATOM 1631 O O . ASP A 1 218 ? -11.763 -25.741 -1.664 1.00 92.88 218 ASP A O 1
ATOM 1635 N N . GLN A 1 219 ? -10.689 -24.321 -3.059 1.00 91.94 219 GLN A N 1
ATOM 1636 C CA . GLN A 1 219 ? -11.687 -23.252 -3.142 1.00 91.94 219 GLN A CA 1
ATOM 1637 C C . GLN A 1 219 ? -11.902 -22.488 -1.832 1.00 91.94 219 GLN A C 1
ATOM 1639 O O . GLN A 1 219 ? -12.985 -21.933 -1.603 1.00 91.94 219 GLN A O 1
ATOM 1644 N N . ARG A 1 220 ? -10.896 -22.452 -0.957 1.00 93.50 220 ARG A N 1
ATOM 1645 C CA . ARG A 1 220 ? -10.873 -21.578 0.217 1.00 93.50 220 ARG A CA 1
ATOM 1646 C C . ARG A 1 220 ? -9.783 -20.535 0.073 1.00 93.50 220 ARG A C 1
ATOM 1648 O O . ARG A 1 220 ? -8.731 -20.780 -0.495 1.00 93.50 220 ARG A O 1
ATOM 1655 N N . ASP A 1 221 ? -10.046 -19.366 0.642 1.00 94.44 221 ASP A N 1
ATOM 1656 C CA . ASP A 1 221 ? -9.058 -18.297 0.693 1.00 94.44 221 ASP A CA 1
ATOM 1657 C C . ASP A 1 221 ? -7.980 -18.638 1.731 1.00 94.44 221 ASP A C 1
ATOM 1659 O O . ASP A 1 221 ? -8.194 -18.495 2.942 1.00 94.44 221 ASP A O 1
ATOM 1663 N N . ASP A 1 222 ? -6.813 -19.056 1.255 1.00 95.62 222 ASP A N 1
ATOM 1664 C CA . ASP A 1 222 ? -5.583 -19.169 2.030 1.00 95.62 222 ASP A CA 1
ATOM 1665 C C . ASP A 1 222 ? -4.970 -17.783 2.271 1.00 95.62 222 ASP A C 1
ATOM 1667 O O . ASP A 1 222 ? -5.327 -16.796 1.624 1.00 95.62 222 ASP A O 1
ATOM 1671 N N . LEU A 1 223 ? -4.050 -17.687 3.233 1.00 96.06 223 LEU A N 1
ATOM 1672 C CA . LEU A 1 223 ? -3.408 -16.428 3.610 1.00 96.06 223 LEU A CA 1
ATOM 1673 C C . LEU A 1 223 ? -1.936 -16.423 3.204 1.00 96.06 223 LEU A C 1
ATOM 1675 O O . LEU A 1 223 ? -1.147 -17.250 3.668 1.00 96.06 223 LEU A O 1
ATOM 1679 N N . TYR A 1 224 ? -1.556 -15.426 2.414 1.00 96.38 224 TYR A N 1
ATOM 1680 C CA . TYR A 1 224 ? -0.185 -15.155 2.005 1.00 96.38 224 TYR A CA 1
ATOM 1681 C C . TYR A 1 224 ? 0.355 -13.978 2.811 1.00 96.38 224 TYR A C 1
ATOM 1683 O O . TYR A 1 224 ? -0.276 -12.925 2.887 1.00 96.38 224 TYR A O 1
ATOM 1691 N N . LEU A 1 225 ? 1.537 -14.150 3.400 1.00 96.62 225 LEU A N 1
ATOM 1692 C CA . LEU A 1 225 ? 2.303 -13.090 4.048 1.00 96.62 225 LEU A CA 1
ATOM 1693 C C . LEU A 1 225 ? 3.608 -12.879 3.289 1.00 96.62 225 LEU A C 1
ATOM 1695 O O . LEU A 1 225 ? 4.518 -13.710 3.371 1.00 96.62 225 LEU A O 1
ATOM 1699 N N . LEU A 1 226 ? 3.695 -11.767 2.567 1.00 94.75 226 LEU A N 1
ATOM 1700 C CA . LEU A 1 226 ? 4.834 -11.413 1.735 1.00 94.75 226 LEU A CA 1
ATOM 1701 C C . LEU A 1 226 ? 5.668 -10.314 2.391 1.00 94.75 226 LEU A C 1
ATOM 1703 O O . LEU A 1 226 ? 5.200 -9.207 2.636 1.00 94.75 226 LEU A O 1
ATOM 1707 N N . TRP A 1 227 ? 6.936 -10.603 2.641 1.00 92.19 227 TRP A N 1
ATOM 1708 C CA . TRP A 1 227 ? 7.944 -9.597 2.959 1.00 92.19 227 TRP A CA 1
ATOM 1709 C C . TRP A 1 227 ? 8.831 -9.356 1.743 1.00 92.19 227 TRP A C 1
ATOM 1711 O O . TRP A 1 227 ? 8.876 -10.191 0.842 1.00 92.19 227 TRP A O 1
ATOM 1721 N N . PRO A 1 228 ? 9.640 -8.286 1.764 1.00 86.44 228 PRO A N 1
ATOM 1722 C CA . PRO A 1 228 ? 10.671 -8.068 0.765 1.00 86.44 228 PRO A CA 1
ATOM 1723 C C . PRO A 1 228 ? 11.699 -9.187 0.612 1.00 86.44 228 PRO A C 1
ATOM 1725 O O . PRO A 1 228 ? 12.419 -9.113 -0.361 1.00 86.44 228 PRO A O 1
ATOM 1728 N N . ASP A 1 229 ? 11.837 -10.156 1.532 1.00 86.38 229 ASP A N 1
ATOM 1729 C CA . ASP A 1 229 ? 12.860 -11.223 1.475 1.00 86.38 229 ASP A CA 1
ATOM 1730 C C . ASP A 1 229 ? 12.316 -12.663 1.614 1.00 86.38 229 ASP A C 1
ATOM 1732 O O . ASP A 1 229 ? 13.071 -13.639 1.474 1.00 86.38 229 ASP A O 1
ATOM 1736 N N . ARG A 1 230 ? 11.027 -12.814 1.951 1.00 91.00 230 ARG A N 1
ATOM 1737 C CA . ARG A 1 230 ? 10.396 -14.113 2.211 1.00 91.00 230 ARG A CA 1
ATOM 1738 C C . ARG A 1 230 ? 8.886 -14.103 1.998 1.00 91.00 230 ARG A C 1
ATOM 1740 O O . ARG A 1 230 ? 8.236 -13.068 2.107 1.00 91.00 230 ARG A O 1
ATOM 1747 N N . LEU A 1 231 ? 8.335 -15.291 1.799 1.00 95.19 231 LEU A N 1
ATOM 1748 C CA . LEU A 1 231 ? 6.906 -15.567 1.698 1.00 95.19 231 LEU A CA 1
ATOM 1749 C C . LEU A 1 231 ? 6.516 -16.648 2.711 1.00 95.19 231 LEU A C 1
ATOM 1751 O O . LEU A 1 231 ? 7.229 -17.641 2.862 1.00 95.19 231 LEU A O 1
ATOM 1755 N N . ALA A 1 232 ? 5.370 -16.484 3.365 1.00 96.06 232 ALA A N 1
ATOM 1756 C CA . ALA A 1 232 ? 4.709 -17.540 4.123 1.00 96.06 232 ALA A CA 1
ATOM 1757 C C . ALA A 1 232 ? 3.272 -17.741 3.621 1.00 96.06 232 ALA A C 1
ATOM 1759 O O . ALA A 1 232 ? 2.555 -16.760 3.455 1.00 96.06 232 ALA A O 1
ATOM 1760 N N . ILE A 1 233 ? 2.851 -18.991 3.412 1.00 97.06 233 ILE A N 1
ATOM 1761 C CA . ILE A 1 233 ? 1.480 -19.343 3.006 1.00 97.06 233 ILE A CA 1
ATOM 1762 C C . ILE A 1 233 ? 0.858 -20.224 4.086 1.00 97.06 233 ILE A C 1
ATOM 1764 O O . ILE A 1 233 ? 1.414 -21.267 4.450 1.00 97.06 233 ILE A O 1
ATOM 1768 N N . PHE A 1 234 ? -0.294 -19.804 4.594 1.00 97.00 234 PHE A N 1
ATOM 1769 C CA . PHE A 1 234 ? -1.066 -20.500 5.614 1.00 97.00 234 PHE A CA 1
ATOM 1770 C C . PHE A 1 234 ? -2.368 -20.998 4.991 1.00 97.00 234 PHE A C 1
ATOM 1772 O O . PHE A 1 234 ? -3.165 -20.187 4.524 1.00 97.00 234 PHE A O 1
ATOM 1779 N N . LEU A 1 235 ? -2.580 -22.318 4.990 1.00 96.12 235 LEU A N 1
ATOM 1780 C CA . LEU A 1 235 ? -3.787 -22.901 4.405 1.00 96.12 235 LEU A CA 1
ATOM 1781 C C . LEU A 1 235 ? -4.990 -22.706 5.325 1.00 96.12 235 LEU A C 1
ATOM 1783 O O . LEU A 1 235 ? -4.873 -22.877 6.543 1.00 96.12 235 LEU A O 1
ATOM 1787 N N . GLN A 1 236 ? -6.143 -22.370 4.761 1.00 95.62 236 GLN A N 1
ATOM 1788 C CA . GLN A 1 236 ? -7.377 -22.224 5.512 1.00 95.62 236 GLN A CA 1
ATOM 1789 C C . GLN A 1 236 ? -7.985 -23.595 5.828 1.00 95.62 236 GLN A C 1
ATOM 1791 O O . GLN A 1 236 ? -8.299 -24.413 4.963 1.00 95.62 236 GLN A O 1
ATOM 1796 N N . ASN A 1 237 ? -8.233 -23.849 7.109 1.00 92.50 237 ASN A N 1
ATOM 1797 C CA . ASN A 1 237 ? -8.854 -25.088 7.556 1.00 92.50 237 ASN A CA 1
ATOM 1798 C C . ASN A 1 237 ? -10.394 -24.999 7.545 1.00 92.50 237 ASN A C 1
ATOM 1800 O O . ASN A 1 237 ? -10.995 -23.938 7.389 1.00 92.50 237 ASN A O 1
ATOM 1804 N N . GLY A 1 238 ? -11.073 -26.131 7.770 1.00 89.44 238 GLY A N 1
ATOM 1805 C CA . GLY A 1 238 ? -12.543 -26.218 7.688 1.00 89.44 238 GLY A CA 1
ATOM 1806 C C . GLY A 1 238 ? -13.320 -25.405 8.728 1.00 89.44 238 GLY A C 1
ATOM 1807 O O . GLY A 1 238 ? -14.542 -25.325 8.637 1.00 89.44 238 GLY A O 1
ATOM 1808 N N . SER A 1 239 ? -12.634 -24.823 9.716 1.00 88.19 239 SER A N 1
ATOM 1809 C CA . SER A 1 239 ? -13.233 -23.938 10.721 1.00 88.19 239 SER A CA 1
ATOM 1810 C C . SER A 1 239 ? -13.120 -22.448 10.370 1.00 88.19 239 SER A C 1
ATOM 1812 O O . SER A 1 239 ? -13.685 -21.624 11.086 1.00 88.19 239 SER A O 1
ATOM 1814 N N . GLY A 1 240 ? -12.426 -22.103 9.276 1.00 88.69 240 GLY A N 1
ATOM 1815 C CA . GLY A 1 240 ? -12.126 -20.725 8.865 1.00 88.69 240 GLY A CA 1
ATOM 1816 C C . GLY A 1 240 ? -10.869 -20.131 9.514 1.00 88.69 240 GLY A C 1
ATOM 1817 O O . GLY A 1 240 ? -10.485 -19.014 9.188 1.00 88.69 240 GLY A O 1
ATOM 1818 N N . GLY A 1 241 ? -10.223 -20.863 10.427 1.00 93.56 241 GLY A N 1
ATOM 1819 C CA . GLY A 1 241 ? -8.867 -20.549 10.878 1.00 93.56 241 GLY A CA 1
ATOM 1820 C C . GLY A 1 241 ? -7.818 -21.027 9.873 1.00 93.56 241 GLY A C 1
ATOM 1821 O O . GLY A 1 241 ? -8.147 -21.584 8.828 1.00 93.56 241 GLY A O 1
ATOM 1822 N N . PHE A 1 242 ? -6.546 -20.876 10.228 1.00 96.62 242 PHE A N 1
ATOM 1823 C CA . PHE A 1 242 ? -5.431 -21.255 9.365 1.00 96.62 242 PHE A CA 1
ATOM 1824 C C . PHE A 1 242 ? -4.531 -22.290 10.029 1.00 96.62 242 PHE A C 1
ATOM 1826 O O . PHE A 1 242 ? -4.384 -22.303 11.256 1.00 96.62 242 PHE A O 1
ATOM 1833 N N . ASP A 1 243 ? -3.936 -23.157 9.218 1.00 95.69 243 ASP A N 1
ATOM 1834 C CA . ASP A 1 243 ? -2.894 -24.077 9.658 1.00 95.69 243 ASP A CA 1
ATOM 1835 C C . ASP A 1 243 ? -1.716 -23.292 10.242 1.00 95.69 243 ASP A C 1
ATOM 1837 O O . ASP A 1 243 ? -1.337 -22.249 9.722 1.00 95.69 243 ASP A O 1
ATOM 1841 N N . ASN A 1 244 ? -1.136 -23.773 11.339 1.00 94.75 244 ASN A N 1
ATOM 1842 C CA . ASN A 1 244 ? 0.009 -23.144 11.993 1.00 94.75 244 ASN A CA 1
ATOM 1843 C C . ASN A 1 244 ? 0.958 -24.253 12.483 1.00 94.75 244 ASN A C 1
ATOM 1845 O O . ASN A 1 244 ? 0.511 -25.088 13.280 1.00 94.75 244 ASN A O 1
ATOM 1849 N N . PRO A 1 245 ? 2.235 -24.325 12.042 1.00 94.25 245 PRO A N 1
ATOM 1850 C CA . PRO A 1 245 ? 3.013 -23.369 11.223 1.00 94.25 245 PRO A CA 1
ATOM 1851 C C . PRO A 1 245 ? 2.519 -23.217 9.769 1.00 94.25 245 PRO A C 1
ATOM 1853 O O . PRO A 1 245 ? 1.673 -24.006 9.349 1.00 94.25 245 PRO A O 1
ATOM 1856 N N . PRO A 1 246 ? 3.034 -22.235 8.990 1.00 95.69 246 PRO A N 1
ATOM 1857 C CA . PRO A 1 246 ? 2.663 -22.099 7.581 1.00 95.69 246 PRO A CA 1
ATOM 1858 C C . PRO A 1 246 ? 2.996 -23.367 6.790 1.00 95.69 246 PRO A C 1
ATOM 1860 O O . PRO A 1 246 ? 4.005 -24.030 7.047 1.00 95.69 246 PRO A O 1
ATOM 1863 N N . LYS A 1 247 ? 2.169 -23.668 5.786 1.00 95.06 247 LYS A N 1
ATOM 1864 C CA . LYS A 1 247 ? 2.390 -24.780 4.857 1.00 95.06 247 LYS A CA 1
ATOM 1865 C C . LYS A 1 247 ? 3.638 -24.554 4.008 1.00 95.06 247 LYS A C 1
ATOM 1867 O O . LYS A 1 247 ? 4.425 -25.482 3.824 1.00 95.06 247 LYS A O 1
ATOM 1872 N N . THR A 1 248 ? 3.805 -23.325 3.531 1.00 94.88 248 THR A N 1
ATOM 1873 C CA . THR A 1 248 ? 4.949 -22.893 2.729 1.00 94.88 248 THR A CA 1
ATOM 1874 C C . THR A 1 248 ? 5.667 -21.768 3.450 1.00 94.88 248 THR A C 1
ATOM 1876 O O . THR A 1 248 ? 5.039 -20.810 3.893 1.00 94.88 248 THR A O 1
ATOM 1879 N N . PHE A 1 249 ? 6.992 -21.856 3.529 1.00 93.94 249 PHE A N 1
ATOM 1880 C CA . PHE A 1 249 ? 7.843 -20.764 3.981 1.00 93.94 249 PHE A CA 1
ATOM 1881 C C . PHE A 1 249 ? 9.082 -20.690 3.088 1.00 93.94 249 PHE A C 1
ATOM 1883 O O . PHE A 1 249 ? 9.947 -21.564 3.146 1.00 93.94 249 PHE A O 1
ATOM 1890 N N . LEU A 1 250 ? 9.158 -19.654 2.256 1.00 90.75 250 LEU A N 1
ATOM 1891 C CA . LEU A 1 250 ? 10.213 -19.460 1.264 1.00 90.75 250 LEU A CA 1
ATOM 1892 C C . LEU A 1 250 ? 11.032 -18.228 1.610 1.00 90.75 250 LEU A C 1
ATOM 1894 O O . LEU A 1 250 ? 10.473 -17.161 1.830 1.00 90.75 250 LEU A O 1
ATOM 1898 N N . ARG A 1 251 ? 12.359 -18.362 1.625 1.00 88.50 251 ARG A N 1
ATOM 1899 C CA . ARG A 1 251 ? 13.293 -17.233 1.702 1.00 88.50 251 ARG A CA 1
ATOM 1900 C C . ARG A 1 251 ? 13.962 -17.088 0.353 1.00 88.50 251 ARG A C 1
ATOM 1902 O O . ARG A 1 251 ? 14.558 -18.046 -0.130 1.00 88.50 251 ARG A O 1
ATOM 1909 N N . PHE A 1 252 ? 13.869 -15.904 -0.225 1.00 82.00 252 PHE A N 1
ATOM 1910 C CA . PHE A 1 252 ? 14.448 -15.628 -1.532 1.00 82.00 252 PHE A CA 1
ATOM 1911 C C . PHE A 1 252 ? 15.713 -14.775 -1.450 1.00 82.00 252 PHE A C 1
ATOM 1913 O O . PHE A 1 252 ? 16.520 -14.824 -2.376 1.00 82.00 252 PHE A O 1
ATOM 1920 N N . GLN A 1 253 ? 15.962 -14.083 -0.331 1.00 77.19 253 GLN A N 1
ATOM 1921 C CA . GLN A 1 253 ? 17.291 -13.539 -0.043 1.00 77.19 253 GLN A CA 1
ATOM 1922 C C . GLN A 1 253 ? 18.314 -14.677 0.069 1.00 77.19 253 GLN A C 1
ATOM 1924 O O . GLN A 1 253 ? 18.135 -15.607 0.859 1.00 77.19 253 GLN A O 1
ATOM 1929 N N . ARG A 1 254 ? 19.394 -14.590 -0.717 1.00 70.69 254 ARG A N 1
ATOM 1930 C CA . ARG A 1 254 ? 20.455 -15.609 -0.753 1.00 70.69 254 ARG A CA 1
ATOM 1931 C C . ARG A 1 254 ? 21.702 -15.168 0.006 1.00 70.69 254 ARG A C 1
ATOM 1933 O O . ARG A 1 254 ? 22.335 -16.006 0.645 1.00 70.69 254 ARG A O 1
ATOM 1940 N N . THR A 1 255 ? 22.019 -13.874 -0.027 1.00 68.06 255 THR A N 1
ATOM 1941 C CA . THR A 1 255 ? 23.176 -13.296 0.666 1.00 68.06 255 THR A CA 1
ATOM 1942 C C . THR A 1 255 ? 22.757 -12.119 1.543 1.00 68.06 255 THR A C 1
ATOM 1944 O O . THR A 1 255 ? 21.795 -11.403 1.262 1.00 68.06 255 THR A O 1
ATOM 1947 N N . GLU A 1 256 ? 23.485 -11.920 2.638 1.00 68.81 256 GLU A N 1
ATOM 1948 C CA . GLU A 1 256 ? 23.323 -10.757 3.506 1.00 68.81 256 GLU A CA 1
ATOM 1949 C C . GLU A 1 256 ? 23.702 -9.476 2.742 1.00 68.81 256 GLU A C 1
ATOM 1951 O O . GLU A 1 256 ? 24.792 -9.385 2.176 1.00 68.81 256 GLU A O 1
ATOM 1956 N N . GLY A 1 257 ? 22.788 -8.501 2.701 1.00 66.94 257 GLY A N 1
ATOM 1957 C CA . GLY A 1 257 ? 22.958 -7.239 1.967 1.00 66.94 257 GLY A CA 1
ATOM 1958 C C . GLY A 1 257 ? 22.275 -7.178 0.595 1.00 66.94 257 GLY A C 1
ATOM 1959 O O . GLY A 1 257 ? 22.234 -6.100 0.004 1.00 66.94 257 GLY A O 1
ATOM 1960 N N . ASP A 1 258 ? 21.698 -8.282 0.103 1.00 72.31 258 ASP A N 1
ATOM 1961 C CA . ASP A 1 258 ? 20.895 -8.270 -1.127 1.00 72.31 258 ASP A CA 1
ATOM 1962 C C . ASP A 1 258 ? 19.650 -7.395 -0.927 1.00 72.31 258 ASP A C 1
ATOM 1964 O O . ASP A 1 258 ? 18.865 -7.628 0.002 1.00 72.31 258 ASP A O 1
ATOM 1968 N N . PHE A 1 259 ? 19.424 -6.426 -1.817 1.00 77.19 259 PHE A N 1
ATOM 1969 C CA . PHE A 1 259 ? 18.164 -5.688 -1.828 1.00 77.19 259 PHE A CA 1
ATOM 1970 C C . PHE A 1 259 ? 17.128 -6.506 -2.590 1.00 77.19 259 PHE A C 1
ATOM 1972 O O . PHE A 1 259 ? 17.213 -6.660 -3.810 1.00 77.19 259 PHE A O 1
ATOM 1979 N N . CYS A 1 260 ? 16.183 -7.067 -1.845 1.00 83.62 260 CYS A N 1
ATOM 1980 C CA . CYS A 1 260 ? 15.167 -7.963 -2.366 1.00 83.62 260 CYS A CA 1
ATOM 1981 C C . CYS A 1 260 ? 13.819 -7.246 -2.450 1.00 83.62 260 CYS A C 1
ATOM 1983 O O . CYS A 1 260 ? 13.490 -6.418 -1.596 1.00 83.62 260 CYS A O 1
ATOM 1985 N N . GLN A 1 261 ? 13.037 -7.585 -3.466 1.00 86.69 261 GLN A N 1
ATOM 1986 C CA . GLN A 1 261 ? 11.631 -7.218 -3.553 1.00 86.69 261 GLN A CA 1
ATOM 1987 C C . GLN A 1 261 ? 10.825 -8.345 -4.149 1.00 86.69 261 GLN A C 1
ATOM 1989 O O . GLN A 1 261 ? 11.365 -9.180 -4.869 1.00 86.69 261 GLN A O 1
ATOM 1994 N N . ALA A 1 262 ? 9.524 -8.335 -3.895 1.00 89.94 262 ALA A N 1
ATOM 1995 C CA . ALA A 1 262 ? 8.632 -9.315 -4.464 1.00 89.94 262 ALA A CA 1
ATOM 1996 C C . ALA A 1 262 ? 7.223 -8.762 -4.657 1.00 89.94 262 ALA A C 1
ATOM 1998 O O . ALA A 1 262 ? 6.824 -7.821 -3.974 1.00 89.94 262 ALA A O 1
ATOM 1999 N N . GLN A 1 263 ? 6.490 -9.383 -5.575 1.00 91.44 263 GLN A N 1
ATOM 2000 C CA . GLN A 1 263 ? 5.074 -9.149 -5.812 1.00 91.44 263 GLN A CA 1
ATOM 2001 C C . GLN A 1 263 ? 4.347 -10.474 -6.011 1.00 91.44 263 GLN A C 1
ATOM 2003 O O . GLN A 1 263 ? 4.877 -11.382 -6.655 1.00 91.44 263 GLN A O 1
ATOM 2008 N N . LEU A 1 264 ? 3.134 -10.550 -5.466 1.00 92.44 264 LEU A N 1
ATOM 2009 C CA . LEU A 1 264 ? 2.196 -11.643 -5.686 1.00 92.44 264 LEU A CA 1
ATOM 2010 C C . LEU A 1 264 ? 1.077 -11.177 -6.615 1.00 92.44 264 LEU A C 1
ATOM 2012 O O . LEU A 1 264 ? 0.465 -10.141 -6.359 1.00 92.44 264 LEU A O 1
ATOM 2016 N N . ALA A 1 265 ? 0.789 -11.957 -7.649 1.00 91.50 265 ALA A N 1
ATOM 2017 C CA . ALA A 1 265 ? -0.431 -11.837 -8.440 1.00 91.50 265 ALA A CA 1
ATOM 2018 C C . ALA A 1 265 ? -0.671 -13.139 -9.210 1.00 91.50 265 ALA A C 1
ATOM 2020 O O . ALA A 1 265 ? 0.226 -13.962 -9.332 1.00 91.50 265 ALA A O 1
ATOM 2021 N N . ASP A 1 266 ? -1.873 -13.319 -9.738 1.00 91.25 266 ASP A N 1
ATOM 2022 C CA . ASP A 1 266 ? -2.190 -14.404 -10.669 1.00 91.25 266 ASP A CA 1
ATOM 2023 C C . ASP A 1 266 ? -1.659 -14.039 -12.070 1.00 91.25 266 ASP A C 1
ATOM 2025 O O . ASP A 1 266 ? -2.343 -13.380 -12.862 1.00 91.25 266 ASP A O 1
ATOM 2029 N N . PHE A 1 267 ? -0.380 -14.344 -12.330 1.00 91.19 267 PHE A N 1
ATOM 2030 C CA . PHE A 1 267 ? 0.316 -13.901 -13.541 1.00 91.19 267 PHE A CA 1
ATOM 2031 C C . PHE A 1 267 ? -0.040 -14.773 -14.751 1.00 91.19 267 PHE A C 1
ATOM 2033 O O . PHE A 1 267 ? -0.042 -14.270 -15.879 1.00 91.19 267 PHE A O 1
ATOM 2040 N N . ASP A 1 268 ? -0.351 -16.053 -14.539 1.00 90.00 268 ASP A N 1
ATOM 2041 C CA . ASP A 1 268 ? -0.754 -16.991 -15.592 1.00 90.00 268 ASP A CA 1
ATOM 2042 C C . ASP A 1 268 ? -2.280 -17.155 -15.761 1.00 90.00 268 ASP A C 1
ATOM 2044 O O . ASP A 1 268 ? -2.735 -17.739 -16.752 1.00 90.00 268 ASP A O 1
ATOM 2048 N N . ARG A 1 269 ? -3.071 -16.522 -14.886 1.00 89.75 269 ARG A N 1
ATOM 2049 C CA . ARG A 1 269 ? -4.544 -16.532 -14.872 1.00 89.75 269 ARG A CA 1
ATOM 2050 C C . ARG A 1 269 ? -5.137 -17.903 -14.562 1.00 89.75 269 ARG A C 1
ATOM 2052 O O . ARG A 1 269 ? -6.212 -18.237 -15.078 1.00 89.75 269 ARG A O 1
ATOM 2059 N N . ASP A 1 270 ?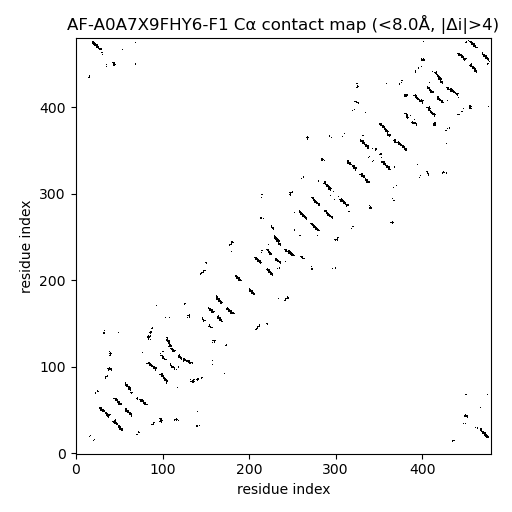 -4.451 -18.698 -13.747 1.00 89.81 270 ASP A N 1
ATOM 2060 C CA . ASP A 1 270 ? -4.948 -19.978 -13.249 1.00 89.81 270 ASP A CA 1
ATOM 2061 C C . ASP A 1 270 ? -5.843 -19.844 -11.999 1.00 89.81 270 ASP A C 1
ATOM 2063 O O . ASP A 1 270 ? -6.458 -20.826 -11.568 1.00 89.81 270 ASP A O 1
ATOM 2067 N N . GLY A 1 271 ? -5.992 -18.624 -11.472 1.00 89.31 271 GLY A N 1
ATOM 2068 C CA . GLY A 1 271 ? -6.786 -18.304 -10.288 1.00 89.31 271 GLY A CA 1
ATOM 2069 C C . GLY A 1 271 ? -6.009 -18.388 -8.973 1.00 89.31 271 GLY A C 1
ATOM 2070 O O . GLY A 1 271 ? -6.605 -18.177 -7.913 1.00 89.31 271 GLY A O 1
ATOM 2071 N N . ARG A 1 272 ? -4.708 -18.689 -9.012 1.00 92.31 272 ARG A N 1
ATOM 2072 C CA . ARG A 1 272 ? -3.834 -18.811 -7.842 1.00 92.31 272 ARG A CA 1
ATOM 2073 C C . ARG A 1 272 ? -2.725 -17.769 -7.914 1.00 92.31 272 ARG A C 1
ATOM 2075 O O . ARG A 1 272 ? -2.373 -17.267 -8.971 1.00 92.31 272 ARG A O 1
ATOM 2082 N N . GLN A 1 273 ? -2.183 -17.390 -6.758 1.00 93.00 273 GLN A N 1
ATOM 2083 C CA . GLN A 1 273 ? -1.139 -16.365 -6.732 1.00 93.00 273 GLN A CA 1
ATOM 2084 C C . GLN A 1 273 ? 0.228 -16.961 -7.077 1.00 93.00 273 GLN A C 1
ATOM 2086 O O . GLN A 1 273 ? 0.726 -17.848 -6.378 1.00 93.00 273 GLN A O 1
ATOM 2091 N N . ASP A 1 274 ? 0.848 -16.395 -8.102 1.00 92.94 274 ASP A N 1
ATOM 2092 C CA . ASP A 1 274 ? 2.243 -16.563 -8.474 1.00 92.94 274 ASP A CA 1
ATOM 2093 C C . ASP A 1 274 ? 3.112 -15.474 -7.823 1.00 92.94 274 ASP A C 1
ATOM 2095 O O . ASP A 1 274 ? 2.619 -14.444 -7.361 1.00 92.94 274 ASP A O 1
ATOM 2099 N N . LEU A 1 275 ? 4.432 -15.669 -7.819 1.00 93.19 275 LEU A N 1
ATOM 2100 C CA . LEU A 1 275 ? 5.396 -14.747 -7.215 1.00 93.19 275 LEU A CA 1
ATOM 2101 C C . LEU A 1 275 ? 6.470 -14.327 -8.225 1.00 93.19 275 LEU A C 1
ATOM 2103 O O . LEU A 1 275 ? 7.168 -15.166 -8.796 1.00 93.19 275 LEU A O 1
ATOM 2107 N N . ILE A 1 276 ? 6.683 -13.019 -8.362 1.00 91.50 276 ILE A N 1
ATOM 2108 C CA . ILE A 1 276 ? 7.882 -12.447 -8.989 1.00 91.50 276 ILE A CA 1
ATOM 2109 C C . ILE A 1 276 ? 8.743 -11.839 -7.888 1.00 91.50 276 ILE A C 1
ATOM 2111 O O . ILE A 1 276 ? 8.249 -11.096 -7.045 1.00 91.50 276 ILE A O 1
ATOM 2115 N N . CYS A 1 277 ? 10.040 -12.128 -7.909 1.00 89.44 277 CYS A N 1
ATOM 2116 C CA . CYS A 1 277 ? 11.024 -11.587 -6.979 1.00 89.44 277 CYS A CA 1
ATOM 2117 C C . CYS A 1 277 ? 12.163 -10.919 -7.749 1.00 89.44 277 CYS A C 1
ATOM 2119 O O . CYS A 1 277 ? 12.651 -11.491 -8.718 1.00 89.44 277 CYS A O 1
ATOM 2121 N N . SER A 1 278 ? 12.660 -9.774 -7.279 1.00 86.31 278 SER A N 1
ATOM 2122 C CA . SER A 1 278 ? 13.950 -9.223 -7.698 1.00 86.31 278 SER A CA 1
ATOM 2123 C C . SER A 1 278 ? 14.978 -9.245 -6.574 1.00 86.31 278 SER A C 1
ATOM 2125 O O . S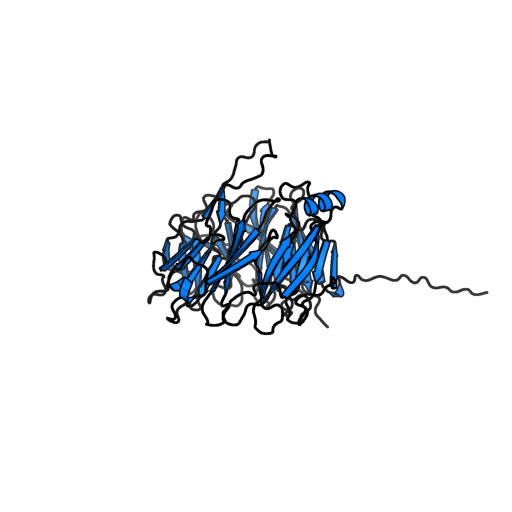ER A 1 278 ? 14.649 -9.120 -5.395 1.00 86.31 278 SER A O 1
ATOM 2127 N N . ARG A 1 279 ? 16.245 -9.392 -6.958 1.00 84.75 279 ARG A N 1
ATOM 2128 C CA . ARG A 1 279 ? 17.426 -9.267 -6.107 1.00 84.75 279 ARG A CA 1
ATOM 2129 C C . ARG A 1 279 ? 18.441 -8.366 -6.781 1.00 84.75 279 ARG A C 1
ATOM 2131 O O . ARG A 1 279 ? 19.054 -8.753 -7.771 1.00 84.75 279 ARG A O 1
ATOM 2138 N N . SER A 1 280 ? 18.642 -7.182 -6.222 1.00 79.62 280 SER A N 1
ATOM 2139 C CA . SER A 1 280 ? 19.704 -6.273 -6.639 1.00 79.62 280 SER A CA 1
ATOM 2140 C C . SER A 1 280 ? 20.979 -6.582 -5.857 1.00 79.62 280 SER A C 1
ATOM 2142 O O . SER A 1 280 ? 20.998 -6.542 -4.625 1.00 79.62 280 SER A O 1
ATOM 2144 N N . LEU A 1 281 ? 22.041 -6.892 -6.595 1.00 76.19 281 LEU A N 1
ATOM 2145 C CA . LEU A 1 281 ? 23.346 -7.330 -6.116 1.00 76.19 281 LEU A CA 1
ATOM 2146 C C . LEU A 1 281 ? 24.424 -6.316 -6.519 1.00 76.19 281 LEU A C 1
ATOM 2148 O O . LEU A 1 281 ? 24.380 -5.736 -7.604 1.00 76.19 281 LEU A O 1
ATOM 2152 N N . GLY A 1 282 ? 25.447 -6.155 -5.678 1.00 70.12 282 GLY A N 1
ATOM 2153 C CA . GLY A 1 282 ? 26.587 -5.272 -5.950 1.00 70.12 282 GLY A CA 1
ATOM 2154 C C . GLY A 1 282 ? 26.340 -3.788 -5.634 1.00 70.12 282 GLY A C 1
ATOM 2155 O O . GLY A 1 282 ? 25.247 -3.369 -5.275 1.00 70.12 282 GLY A O 1
ATOM 2156 N N . GLY A 1 283 ? 27.402 -2.981 -5.724 1.00 64.94 283 GLY A N 1
ATOM 2157 C CA . GLY A 1 283 ? 27.363 -1.529 -5.487 1.00 64.94 283 GLY A CA 1
ATOM 2158 C C . GLY A 1 283 ? 27.382 -0.705 -6.779 1.00 64.94 283 GLY A C 1
ATOM 2159 O O . GLY A 1 283 ? 27.325 -1.246 -7.877 1.00 64.94 283 GLY A O 1
ATOM 2160 N N . VAL A 1 284 ? 27.564 0.616 -6.666 1.00 61.38 284 VAL A N 1
ATOM 2161 C CA . VAL A 1 284 ? 27.537 1.585 -7.793 1.00 61.38 284 VAL A CA 1
ATOM 2162 C C . VAL A 1 284 ? 28.453 1.211 -8.979 1.00 61.38 284 VAL A C 1
ATOM 2164 O O . VAL A 1 284 ? 28.211 1.630 -10.106 1.00 61.38 284 VAL A O 1
ATOM 2167 N N . SER A 1 285 ? 29.512 0.425 -8.754 1.00 60.69 285 SER A N 1
ATOM 2168 C CA . SER A 1 285 ? 30.476 0.014 -9.784 1.00 60.69 285 SER A CA 1
ATOM 2169 C C . SER A 1 285 ? 30.117 -1.266 -10.554 1.00 60.69 285 SER A C 1
ATOM 2171 O O . SER A 1 285 ? 30.860 -1.623 -11.465 1.00 60.69 285 SER A O 1
ATOM 2173 N N . GLY A 1 286 ? 29.050 -1.981 -10.184 1.00 65.62 286 GLY A N 1
ATOM 2174 C CA . GLY A 1 286 ? 28.705 -3.283 -10.775 1.00 65.62 286 GLY A CA 1
ATOM 2175 C C . GLY A 1 286 ? 27.346 -3.821 -10.331 1.00 65.62 286 GLY A C 1
ATOM 2176 O O . GLY A 1 286 ? 27.200 -5.031 -10.149 1.00 65.62 286 GLY A O 1
ATOM 2177 N N . ALA A 1 287 ? 26.395 -2.916 -10.092 1.00 70.81 287 ALA A N 1
ATOM 2178 C CA . ALA A 1 287 ? 25.042 -3.270 -9.702 1.00 70.81 287 ALA A CA 1
ATOM 2179 C C . ALA A 1 287 ? 24.394 -4.097 -10.816 1.00 70.81 287 ALA A C 1
ATOM 2181 O O . ALA A 1 287 ? 24.446 -3.717 -11.983 1.00 70.81 287 ALA A O 1
ATOM 2182 N N . HIS A 1 288 ? 23.797 -5.224 -10.457 1.00 77.44 288 HIS A N 1
ATOM 2183 C CA . HIS A 1 288 ? 22.949 -5.993 -11.356 1.00 77.44 288 HIS A CA 1
ATOM 2184 C C . HIS A 1 288 ? 21.738 -6.496 -10.585 1.00 77.44 288 HIS A C 1
ATOM 2186 O O . HIS A 1 288 ? 21.800 -6.687 -9.374 1.00 77.44 288 HIS A O 1
ATOM 2192 N N . THR A 1 289 ? 20.628 -6.683 -11.285 1.00 82.00 289 THR A N 1
ATOM 2193 C CA . THR A 1 289 ? 19.377 -7.156 -10.697 1.00 82.00 289 THR A CA 1
ATOM 2194 C C . THR A 1 289 ? 19.017 -8.497 -11.307 1.00 82.00 289 THR A C 1
ATOM 2196 O O . THR A 1 289 ? 18.929 -8.626 -12.523 1.00 82.00 289 THR A O 1
ATOM 2199 N N . GLU A 1 290 ? 18.820 -9.495 -10.465 1.00 85.75 290 GLU A N 1
ATOM 2200 C CA . GLU A 1 290 ? 18.278 -10.800 -10.819 1.00 85.75 290 GLU A CA 1
ATOM 2201 C C . GLU A 1 290 ? 16.767 -10.789 -10.590 1.00 85.75 290 GLU A C 1
ATOM 2203 O O . GLU A 1 290 ? 16.319 -10.288 -9.565 1.00 85.75 290 GLU A O 1
ATOM 2208 N N . ILE A 1 291 ? 15.978 -11.333 -11.514 1.00 86.25 291 ILE A N 1
ATOM 2209 C CA . ILE A 1 291 ? 14.525 -11.472 -11.374 1.00 86.25 291 ILE A CA 1
ATOM 2210 C C . ILE A 1 291 ? 14.166 -12.946 -11.518 1.00 86.25 291 ILE A C 1
ATOM 2212 O O . ILE A 1 291 ? 14.450 -13.546 -12.555 1.00 86.25 291 ILE A O 1
ATOM 2216 N N . ASP A 1 292 ? 13.546 -13.509 -10.484 1.00 87.50 292 ASP A N 1
ATOM 2217 C CA . ASP A 1 292 ? 13.118 -14.903 -10.400 1.00 87.50 292 ASP A CA 1
ATOM 2218 C C . ASP A 1 292 ? 11.580 -14.988 -10.374 1.00 87.50 292 ASP A C 1
ATOM 2220 O O . ASP A 1 292 ? 10.922 -14.224 -9.665 1.00 87.50 292 ASP A O 1
ATOM 2224 N N . PHE A 1 293 ? 11.009 -15.936 -11.121 1.00 89.50 293 PHE A N 1
ATOM 2225 C CA . PHE A 1 293 ? 9.561 -16.193 -11.177 1.00 89.50 293 PHE A CA 1
ATOM 2226 C C . PHE A 1 293 ? 9.198 -17.561 -10.583 1.00 89.50 293 PHE A C 1
ATOM 2228 O O . PHE A 1 293 ? 9.809 -18.576 -10.939 1.00 89.50 293 PHE A O 1
ATOM 2235 N N . TYR A 1 294 ? 8.175 -17.610 -9.730 1.00 91.25 294 TYR A N 1
ATOM 2236 C CA . TYR A 1 294 ? 7.692 -18.814 -9.054 1.00 91.25 294 TYR A CA 1
ATOM 2237 C C . TYR A 1 294 ? 6.186 -18.989 -9.303 1.00 91.25 294 TYR A C 1
ATOM 2239 O O . TYR A 1 294 ? 5.398 -18.237 -8.728 1.00 91.25 294 TYR A O 1
ATOM 2247 N N . PRO A 1 295 ? 5.773 -19.982 -10.109 1.00 91.94 295 PRO A N 1
ATOM 2248 C CA . PRO A 1 295 ? 4.359 -20.265 -10.314 1.00 91.94 295 PRO A CA 1
ATOM 2249 C C . PRO A 1 295 ? 3.717 -20.872 -9.057 1.00 91.94 295 PRO A C 1
ATOM 2251 O O . PRO A 1 295 ? 4.404 -21.524 -8.258 1.00 91.94 295 PRO A O 1
ATOM 2254 N N . ALA A 1 296 ? 2.401 -20.734 -8.914 1.00 92.12 296 ALA A N 1
ATOM 2255 C CA . ALA A 1 296 ? 1.629 -21.169 -7.751 1.00 92.12 296 ALA A CA 1
ATOM 2256 C C . ALA A 1 296 ? 1.896 -22.634 -7.351 1.00 92.12 296 ALA A C 1
ATOM 2258 O O . ALA A 1 296 ? 2.115 -22.931 -6.175 1.00 92.12 296 ALA A O 1
ATOM 2259 N N . ASP A 1 297 ? 1.995 -23.555 -8.317 1.00 89.25 297 ASP A N 1
ATOM 2260 C CA . ASP A 1 297 ? 2.289 -24.972 -8.048 1.00 89.25 297 ASP A CA 1
ATOM 2261 C C . ASP A 1 297 ? 3.650 -25.194 -7.367 1.00 89.25 297 ASP A C 1
ATOM 2263 O O . ASP A 1 297 ? 3.794 -26.102 -6.542 1.00 89.25 297 ASP A O 1
ATOM 2267 N N . ARG A 1 298 ? 4.660 -24.379 -7.698 1.00 88.19 298 ARG A N 1
ATOM 2268 C CA . ARG A 1 298 ? 5.987 -24.420 -7.056 1.00 88.19 298 ARG A CA 1
ATOM 2269 C C . ARG A 1 298 ? 5.909 -23.853 -5.642 1.00 88.19 298 ARG A C 1
ATOM 2271 O O . ARG A 1 298 ? 6.484 -24.433 -4.719 1.00 88.19 298 ARG A O 1
ATOM 2278 N N . LEU A 1 299 ? 5.154 -22.767 -5.458 1.00 90.50 299 LEU A N 1
ATOM 2279 C CA . LEU A 1 299 ? 4.923 -22.159 -4.146 1.00 90.50 299 LEU A CA 1
ATOM 2280 C C . LEU A 1 299 ? 4.202 -23.128 -3.200 1.00 90.50 299 LEU A C 1
ATOM 2282 O O . LEU A 1 299 ? 4.638 -23.316 -2.063 1.00 90.50 299 LEU A O 1
ATOM 2286 N N . ALA A 1 300 ? 3.167 -23.824 -3.671 1.00 86.44 300 ALA A N 1
ATOM 2287 C CA . ALA A 1 300 ? 2.441 -24.833 -2.896 1.00 86.44 300 ALA A CA 1
ATOM 2288 C C . ALA A 1 300 ? 3.330 -26.018 -2.459 1.00 86.44 300 ALA A C 1
ATOM 2290 O O . ALA A 1 300 ? 3.076 -26.659 -1.435 1.00 86.44 300 ALA A O 1
ATOM 2291 N N . GLN A 1 301 ? 4.397 -26.299 -3.215 1.00 85.50 301 GLN A N 1
ATOM 2292 C CA . GLN A 1 301 ? 5.387 -27.338 -2.912 1.00 85.50 301 GLN A CA 1
ATOM 2293 C C . GLN A 1 301 ? 6.535 -26.848 -2.017 1.00 85.50 301 GLN A C 1
ATOM 2295 O O . GLN A 1 301 ? 7.313 -27.669 -1.530 1.00 85.50 301 GLN A O 1
ATOM 2300 N N . GLY A 1 302 ? 6.640 -25.538 -1.773 1.00 83.94 302 GLY A N 1
ATOM 2301 C CA . GLY A 1 302 ? 7.750 -24.951 -1.027 1.00 83.94 302 GLY A CA 1
ATOM 2302 C C . GLY A 1 302 ? 9.076 -24.993 -1.784 1.00 83.94 302 GLY A C 1
ATOM 2303 O O . GLY A 1 302 ? 10.129 -25.107 -1.159 1.00 83.94 302 GLY A O 1
ATOM 2304 N N . ASP A 1 303 ? 9.033 -24.896 -3.113 1.00 83.50 303 ASP A N 1
ATOM 2305 C CA . ASP A 1 303 ? 10.234 -24.834 -3.941 1.00 83.50 303 ASP A CA 1
ATOM 2306 C C . ASP A 1 303 ? 10.882 -23.440 -3.894 1.00 83.50 303 ASP A C 1
ATOM 2308 O O . ASP A 1 303 ? 10.239 -22.423 -4.158 1.00 83.50 303 ASP A O 1
ATOM 2312 N N . SER A 1 304 ? 12.169 -23.401 -3.550 1.00 77.25 304 SER A N 1
ATOM 2313 C CA . SER A 1 304 ? 12.971 -22.178 -3.456 1.00 77.25 304 SER A CA 1
ATOM 2314 C C . SER A 1 304 ? 13.724 -21.827 -4.741 1.00 77.25 304 SER A C 1
ATOM 2316 O O . SER A 1 304 ? 14.402 -20.800 -4.780 1.00 77.25 304 SER A O 1
ATOM 2318 N N . GLU A 1 305 ? 13.661 -22.663 -5.780 1.00 78.81 305 GLU A N 1
ATOM 2319 C CA . GLU A 1 305 ? 14.253 -22.358 -7.082 1.00 78.81 305 GLU A CA 1
ATOM 2320 C C . GLU A 1 305 ? 13.221 -21.737 -8.032 1.00 78.81 305 GLU A C 1
ATOM 2322 O O . GLU A 1 305 ? 12.185 -22.327 -8.344 1.00 78.81 305 GLU A O 1
ATOM 2327 N N . GLY A 1 306 ? 13.535 -20.535 -8.524 1.00 74.31 306 GLY A N 1
ATOM 2328 C CA . GLY A 1 306 ? 12.741 -19.863 -9.547 1.00 74.31 306 GLY A CA 1
ATOM 2329 C C . GLY A 1 306 ? 12.681 -20.684 -10.837 1.00 74.31 306 GLY A C 1
ATOM 2330 O O . GLY A 1 306 ? 13.661 -21.287 -11.273 1.00 74.31 306 GLY A O 1
ATOM 2331 N N . SER A 1 307 ? 11.517 -20.690 -11.477 1.00 77.00 307 SER A N 1
ATOM 2332 C CA . SER A 1 307 ? 11.278 -21.386 -12.745 1.00 77.00 307 SER A CA 1
ATOM 2333 C C . SER A 1 307 ? 11.903 -20.676 -13.956 1.00 77.00 307 SER A C 1
ATOM 2335 O O . SER A 1 307 ? 12.188 -21.312 -14.974 1.00 77.00 307 SER A O 1
ATOM 2337 N N . GLN A 1 308 ? 12.146 -19.369 -13.839 1.00 81.38 308 GLN A N 1
ATOM 2338 C CA . GLN A 1 308 ? 12.832 -18.539 -14.823 1.00 81.38 308 GLN A CA 1
ATOM 2339 C C . GLN A 1 308 ? 13.657 -17.459 -14.125 1.00 81.38 308 GLN A C 1
ATOM 2341 O O . GLN A 1 308 ? 13.274 -16.982 -13.061 1.00 81.38 308 GLN A O 1
ATOM 2346 N N . HIS A 1 309 ? 14.752 -17.066 -14.781 1.00 82.00 309 HIS A N 1
ATOM 2347 C CA . HIS A 1 309 ? 15.683 -16.043 -14.335 1.00 82.00 309 HIS A CA 1
ATOM 2348 C C . HIS A 1 309 ? 15.926 -14.994 -15.432 1.00 82.00 309 HIS A C 1
ATOM 2350 O O . HIS A 1 309 ? 16.190 -15.356 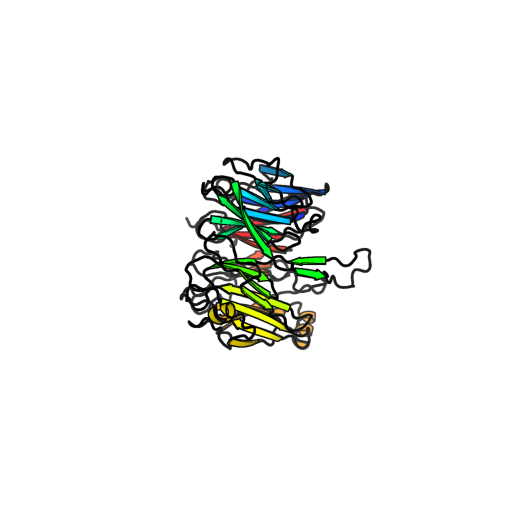-16.585 1.00 82.00 309 HIS A O 1
ATOM 2356 N N . VAL A 1 310 ? 15.864 -13.709 -15.081 1.00 82.56 310 VAL A N 1
ATOM 2357 C CA . VAL A 1 310 ? 16.229 -12.568 -15.942 1.00 82.56 310 VAL A CA 1
ATOM 2358 C C . VAL A 1 310 ? 17.287 -11.731 -15.224 1.00 82.56 310 VAL A C 1
ATOM 2360 O O . VAL A 1 310 ? 17.170 -11.490 -14.028 1.00 82.56 310 VAL A O 1
ATOM 2363 N N . THR A 1 311 ? 18.319 -11.277 -15.937 1.00 82.12 311 THR A N 1
ATOM 2364 C CA . THR A 1 311 ? 19.402 -10.465 -15.359 1.00 82.12 311 THR A CA 1
ATOM 2365 C C . THR A 1 311 ? 19.438 -9.084 -16.003 1.00 82.12 311 THR A C 1
ATOM 2367 O O . THR A 1 311 ? 19.502 -8.962 -17.225 1.00 82.12 311 THR A O 1
ATOM 2370 N N . LEU A 1 312 ? 19.448 -8.044 -15.175 1.00 78.19 312 LEU A N 1
ATOM 2371 C CA . LEU A 1 312 ? 19.557 -6.640 -15.561 1.00 78.19 312 LEU A CA 1
ATOM 2372 C C . LEU A 1 312 ? 20.903 -6.087 -15.108 1.00 78.19 312 LEU A C 1
ATOM 2374 O O . LEU A 1 312 ? 21.332 -6.352 -13.992 1.00 78.19 312 LEU A O 1
ATOM 2378 N N . THR A 1 313 ? 21.549 -5.273 -15.936 1.00 69.62 313 THR A N 1
ATOM 2379 C CA . THR A 1 313 ? 22.821 -4.608 -15.591 1.00 69.62 313 THR A CA 1
ATOM 2380 C C . THR A 1 313 ? 22.638 -3.229 -14.953 1.00 69.62 313 THR A C 1
ATOM 2382 O O . THR A 1 313 ? 23.624 -2.559 -14.669 1.00 69.62 313 THR A O 1
ATOM 2385 N N . ASP A 1 314 ? 21.393 -2.776 -14.789 1.00 69.81 314 ASP A N 1
ATOM 2386 C CA . ASP A 1 314 ? 21.046 -1.477 -14.211 1.00 69.81 314 ASP A CA 1
ATOM 2387 C C . ASP A 1 314 ? 20.647 -1.637 -12.728 1.00 69.81 314 ASP A C 1
ATOM 2389 O O . ASP A 1 314 ? 20.199 -2.705 -12.291 1.00 69.81 314 ASP A O 1
ATOM 2393 N N . ALA A 1 315 ? 20.777 -0.560 -11.946 1.00 67.19 315 ALA A N 1
ATOM 2394 C CA . ALA A 1 315 ? 20.249 -0.533 -10.587 1.00 67.19 315 ALA A CA 1
ATOM 2395 C C . ALA A 1 315 ? 18.742 -0.282 -10.630 1.00 67.19 315 ALA A C 1
ATOM 2397 O O . ALA A 1 315 ? 18.289 0.725 -11.181 1.00 67.19 315 ALA A O 1
ATOM 2398 N N . CYS A 1 316 ? 17.978 -1.195 -10.040 1.00 72.81 316 CYS A N 1
ATOM 2399 C CA . CYS A 1 316 ? 16.525 -1.184 -10.119 1.00 72.81 316 CYS A CA 1
ATOM 2400 C C . CYS A 1 316 ? 15.892 -0.666 -8.820 1.00 72.81 316 CYS A C 1
ATOM 2402 O O . CYS A 1 316 ? 16.391 -0.915 -7.721 1.00 72.81 316 CYS A O 1
ATOM 2404 N N . GLY A 1 317 ? 14.811 0.095 -8.973 1.00 72.12 317 GLY A N 1
ATOM 2405 C CA . GLY A 1 317 ? 13.909 0.519 -7.910 1.00 72.12 317 GLY A CA 1
ATOM 2406 C C . GLY A 1 317 ? 12.806 -0.511 -7.680 1.00 72.12 317 GLY A C 1
ATOM 2407 O O . GLY A 1 317 ? 13.027 -1.709 -7.859 1.00 72.12 317 GLY A O 1
ATOM 2408 N N . ASN A 1 318 ? 11.622 -0.037 -7.279 1.00 75.38 318 ASN A N 1
ATOM 2409 C CA . ASN A 1 318 ? 10.536 -0.942 -6.934 1.00 75.38 318 ASN A CA 1
ATOM 2410 C C . ASN A 1 318 ? 9.987 -1.697 -8.147 1.00 75.38 318 ASN A C 1
ATOM 2412 O O . ASN A 1 318 ? 9.674 -1.052 -9.142 1.00 75.38 318 ASN A O 1
ATOM 2416 N N . LEU A 1 319 ? 9.829 -3.021 -8.056 1.00 84.12 319 LEU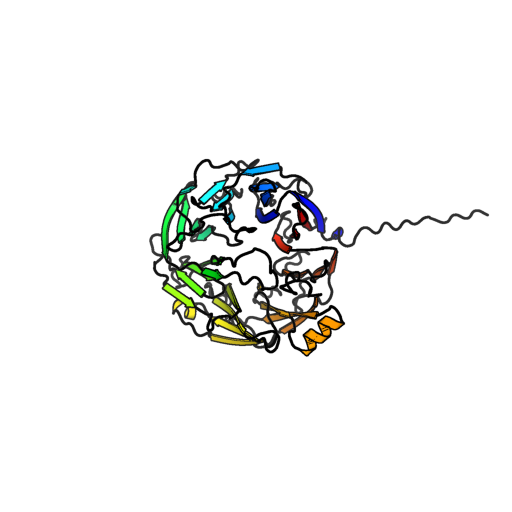 A N 1
ATOM 2417 C CA . LEU A 1 319 ? 9.065 -3.769 -9.056 1.00 84.12 319 LEU A CA 1
ATOM 2418 C C . LEU A 1 319 ? 7.613 -3.299 -9.034 1.00 84.12 319 LEU A C 1
ATOM 2420 O O . LEU A 1 319 ? 7.055 -3.070 -7.961 1.00 84.12 319 LEU A O 1
ATOM 2424 N N . LEU A 1 320 ? 7.025 -3.167 -10.217 1.00 87.88 320 LEU A N 1
ATOM 2425 C CA . LEU A 1 320 ? 5.617 -2.849 -10.410 1.00 87.88 320 LEU A CA 1
ATOM 2426 C C . LEU A 1 320 ? 5.069 -3.839 -11.437 1.00 87.88 320 LEU A C 1
ATOM 2428 O O . LEU A 1 320 ? 5.748 -4.113 -12.424 1.00 87.88 320 LEU A O 1
ATOM 2432 N N . VAL A 1 321 ? 3.875 -4.375 -11.216 1.00 88.44 321 VAL A N 1
ATOM 2433 C CA . VAL A 1 321 ? 3.172 -5.192 -12.205 1.00 88.44 321 VAL A CA 1
ATOM 2434 C C . VAL A 1 321 ? 1.784 -4.618 -12.408 1.00 88.44 321 VAL A C 1
ATOM 2436 O O . VAL A 1 321 ? 1.062 -4.393 -11.441 1.00 88.44 321 VAL A O 1
ATOM 2439 N N . ASP A 1 322 ? 1.436 -4.368 -13.664 1.00 88.19 322 ASP A N 1
ATOM 2440 C CA . ASP A 1 322 ? 0.124 -3.858 -14.051 1.00 88.19 322 ASP A CA 1
ATOM 2441 C C . ASP A 1 322 ? -0.199 -4.267 -15.496 1.00 88.19 322 ASP A C 1
ATOM 2443 O O . ASP A 1 322 ? 0.684 -4.689 -16.239 1.00 88.19 322 ASP A O 1
ATOM 2447 N N . ASN A 1 323 ? -1.461 -4.145 -15.894 1.00 87.50 323 ASN A N 1
ATOM 2448 C CA . ASN A 1 323 ? -1.931 -4.329 -17.265 1.00 87.50 323 ASN A CA 1
ATOM 2449 C C . ASN A 1 323 ? -1.897 -2.977 -17.994 1.00 87.50 323 ASN A C 1
ATOM 2451 O O . ASN A 1 323 ? -2.909 -2.273 -18.083 1.00 87.50 323 ASN A O 1
ATOM 2455 N N . LEU A 1 324 ? -0.718 -2.602 -18.485 1.00 88.38 324 LEU A N 1
ATOM 2456 C CA . LEU A 1 324 ? -0.450 -1.282 -19.054 1.00 88.38 324 LEU A CA 1
ATOM 2457 C C . LEU A 1 324 ? -1.118 -1.063 -20.413 1.00 88.38 324 LEU A C 1
ATOM 2459 O O . LEU A 1 324 ? -1.396 0.075 -20.783 1.00 88.38 324 LEU A O 1
ATOM 2463 N N . ASP A 1 325 ? -1.335 -2.128 -21.186 1.00 85.19 325 ASP A N 1
ATOM 2464 C CA . ASP A 1 325 ? -1.905 -2.029 -22.534 1.00 85.19 325 ASP A CA 1
ATOM 2465 C C . ASP A 1 325 ? -3.369 -2.487 -22.636 1.00 85.19 325 ASP A C 1
ATOM 2467 O O . ASP A 1 325 ? -3.973 -2.395 -23.710 1.00 85.19 325 ASP A O 1
ATOM 2471 N N . ARG A 1 326 ? -3.950 -2.963 -21.525 1.00 84.81 326 ARG A N 1
ATOM 2472 C CA . ARG A 1 326 ? -5.321 -3.494 -21.416 1.00 84.81 326 ARG A CA 1
ATOM 2473 C C . ARG A 1 326 ? -5.635 -4.615 -22.410 1.00 84.81 326 ARG A C 1
ATOM 2475 O O . ARG A 1 326 ? -6.804 -4.927 -22.639 1.00 84.81 326 ARG A O 1
ATOM 2482 N N . THR A 1 327 ? -4.625 -5.300 -22.946 1.00 78.69 327 THR A N 1
ATOM 2483 C CA . THR A 1 327 ? -4.815 -6.502 -23.778 1.00 78.69 327 THR A CA 1
ATOM 2484 C C . THR A 1 327 ? -5.138 -7.742 -22.941 1.00 78.69 327 THR A C 1
ATOM 2486 O O . THR A 1 327 ? -5.477 -8.803 -23.473 1.00 78.69 327 THR A O 1
ATOM 2489 N N . GLY A 1 328 ? -5.070 -7.594 -21.615 1.00 74.56 328 GLY A N 1
ATOM 2490 C CA . GLY A 1 328 ? -5.335 -8.622 -20.618 1.00 74.56 328 GLY A CA 1
ATOM 2491 C C . GLY A 1 328 ? -4.048 -9.190 -20.038 1.00 74.56 328 GLY A C 1
ATOM 2492 O O . GLY A 1 328 ? -4.089 -9.682 -18.913 1.00 74.56 328 GLY A O 1
ATOM 2493 N N . GLY A 1 329 ? -2.935 -9.133 -20.786 1.00 85.56 329 GLY A N 1
ATOM 2494 C CA . GLY A 1 329 ? -1.589 -9.447 -20.294 1.00 85.56 329 GLY A CA 1
ATOM 2495 C C . GLY A 1 329 ? -1.206 -8.561 -19.114 1.00 85.56 329 GLY A C 1
ATOM 2496 O O . GLY A 1 329 ? -1.719 -7.457 -18.980 1.00 85.56 329 GLY A O 1
ATOM 2497 N N . LEU A 1 330 ? -0.357 -9.079 -18.232 1.00 90.88 330 LEU A N 1
ATOM 2498 C CA . LEU A 1 330 ? 0.312 -8.247 -17.240 1.00 90.88 330 LEU A CA 1
ATOM 2499 C C . LEU A 1 330 ? 1.706 -7.909 -17.763 1.00 90.88 330 LEU A C 1
ATOM 2501 O O . LEU A 1 330 ? 2.337 -8.698 -18.468 1.00 90.88 330 LEU A O 1
ATOM 2505 N N . GLU A 1 331 ? 2.215 -6.751 -17.381 1.00 91.75 331 GLU A N 1
ATOM 2506 C CA . GLU A 1 331 ? 3.576 -6.333 -17.654 1.00 91.75 331 GLU A CA 1
ATOM 2507 C C . GLU A 1 331 ? 4.330 -6.166 -16.347 1.00 91.75 331 GLU A C 1
ATOM 2509 O O . GLU A 1 331 ? 3.859 -5.514 -15.421 1.00 91.75 331 GLU A O 1
ATOM 2514 N N . LEU A 1 332 ? 5.554 -6.684 -16.299 1.00 91.62 332 LEU A N 1
ATOM 2515 C CA . LEU A 1 332 ? 6.503 -6.324 -15.261 1.00 91.62 332 LEU A CA 1
ATOM 2516 C C . LEU A 1 332 ? 7.199 -5.020 -15.659 1.00 91.62 332 LEU A C 1
ATOM 2518 O O . LEU A 1 332 ? 7.942 -4.966 -16.644 1.00 91.62 332 LEU A O 1
ATOM 2522 N N . ILE A 1 333 ? 6.997 -3.977 -14.865 1.00 91.31 333 ILE A N 1
ATOM 2523 C CA . ILE A 1 333 ? 7.680 -2.699 -14.992 1.00 91.31 333 ILE A CA 1
ATOM 2524 C C . ILE A 1 333 ? 8.828 -2.637 -13.992 1.00 91.31 333 ILE A C 1
ATOM 2526 O O . ILE A 1 333 ? 8.654 -2.784 -12.782 1.00 91.31 333 ILE A O 1
ATOM 2530 N N . VAL A 1 334 ? 10.021 -2.359 -14.512 1.00 89.50 334 VAL A N 1
ATOM 2531 C CA . VAL A 1 334 ? 11.234 -2.185 -13.720 1.00 89.50 334 VAL A CA 1
ATOM 2532 C C . VAL A 1 334 ? 11.733 -0.749 -13.879 1.00 89.50 334 VAL A C 1
ATOM 2534 O O . VAL A 1 334 ? 12.323 -0.404 -14.912 1.00 89.50 334 VAL A O 1
ATOM 2537 N N . PRO A 1 335 ? 11.509 0.114 -12.875 1.00 88.94 335 PRO A N 1
ATOM 2538 C CA . PRO A 1 335 ? 12.146 1.413 -12.795 1.00 88.94 335 PRO A CA 1
ATOM 2539 C C . PRO A 1 335 ? 13.639 1.230 -12.541 1.00 88.94 335 PRO A C 1
ATOM 2541 O O . PRO A 1 335 ? 14.037 0.590 -11.573 1.00 88.94 335 PRO A O 1
ATOM 2544 N N . ALA A 1 336 ? 14.475 1.792 -13.401 1.00 85.19 336 ALA A N 1
ATOM 2545 C CA . ALA A 1 336 ? 15.912 1.585 -13.387 1.00 85.19 336 ALA A CA 1
ATOM 2546 C C . ALA A 1 336 ? 16.659 2.908 -13.559 1.00 85.19 336 ALA A C 1
ATOM 2548 O O . ALA A 1 336 ? 16.265 3.775 -14.339 1.00 85.19 336 ALA A O 1
ATOM 2549 N N . ILE A 1 337 ? 17.767 3.059 -12.842 1.00 79.62 337 ILE A N 1
ATOM 2550 C CA . ILE A 1 337 ? 18.697 4.173 -13.017 1.00 79.62 337 ILE A CA 1
ATOM 2551 C C . ILE A 1 337 ? 20.007 3.601 -13.534 1.00 79.62 337 ILE A C 1
ATOM 2553 O O . ILE A 1 337 ? 20.554 2.654 -12.968 1.00 79.62 337 ILE A O 1
ATOM 2557 N N . GLU A 1 338 ? 20.523 4.200 -14.603 1.00 72.81 338 GLU A N 1
ATOM 2558 C CA . GLU A 1 338 ? 21.800 3.799 -15.184 1.00 72.81 338 GLU A CA 1
ATOM 2559 C C . GLU A 1 338 ? 22.945 4.172 -14.223 1.00 72.81 338 GLU A C 1
ATOM 2561 O O . GLU A 1 338 ? 23.414 5.317 -14.181 1.00 72.81 338 GLU A O 1
ATOM 2566 N N . LEU A 1 339 ? 23.397 3.205 -13.421 1.00 65.50 339 LEU A N 1
ATOM 2567 C CA . LEU A 1 339 ? 24.508 3.369 -12.485 1.00 65.50 339 LEU A CA 1
ATOM 2568 C C . LEU A 1 339 ? 25.776 2.715 -13.036 1.00 65.50 339 LEU A C 1
ATOM 2570 O O . LEU A 1 339 ? 25.848 1.516 -13.268 1.00 65.50 339 LEU A O 1
ATOM 2574 N N . GLY A 1 340 ? 26.805 3.532 -13.216 1.00 67.12 340 GLY A N 1
ATOM 2575 C CA . GLY A 1 340 ? 28.148 3.118 -13.586 1.00 67.12 340 GLY A CA 1
ATOM 2576 C C . GLY A 1 340 ? 29.119 4.273 -13.379 1.00 67.12 340 GLY A C 1
ATOM 2577 O O . GLY A 1 340 ? 28.709 5.419 -13.189 1.00 67.12 340 GLY A O 1
ATOM 2578 N N . ILE A 1 341 ? 30.427 4.012 -13.414 1.00 69.94 341 ILE A N 1
ATOM 2579 C CA . ILE A 1 341 ? 31.440 5.057 -13.162 1.00 69.94 341 ILE A CA 1
ATOM 2580 C C . ILE A 1 341 ? 31.285 6.210 -14.167 1.00 69.94 341 ILE A C 1
ATOM 2582 O O . ILE A 1 341 ? 31.290 7.379 -13.786 1.00 69.94 341 ILE A O 1
ATOM 2586 N N . ILE A 1 342 ? 31.087 5.884 -15.448 1.00 73.94 342 ILE A N 1
ATOM 2587 C CA . ILE A 1 342 ? 30.939 6.875 -16.521 1.00 73.94 342 ILE A CA 1
ATOM 2588 C C . ILE A 1 342 ? 29.634 7.667 -16.368 1.00 73.94 342 ILE A C 1
ATOM 2590 O O . ILE A 1 342 ? 29.663 8.897 -16.458 1.00 73.94 342 ILE A O 1
ATOM 2594 N N . SER A 1 343 ? 28.504 6.994 -16.113 1.00 73.81 343 SER A N 1
ATOM 2595 C CA . SER A 1 343 ? 27.216 7.673 -15.927 1.00 73.81 343 SER A CA 1
ATOM 2596 C C . SER A 1 343 ? 27.244 8.561 -14.682 1.00 73.81 343 SER A C 1
ATOM 2598 O O . SER A 1 343 ? 26.870 9.722 -14.773 1.00 73.81 343 SER A O 1
ATOM 2600 N N . THR A 1 344 ? 27.826 8.091 -13.575 1.00 72.12 344 THR A N 1
ATOM 2601 C CA . THR A 1 344 ? 27.994 8.867 -12.334 1.00 72.12 344 THR A CA 1
ATOM 2602 C C . THR A 1 344 ? 28.803 10.145 -12.564 1.00 72.12 344 THR A C 1
ATOM 2604 O O . THR A 1 344 ? 28.387 11.224 -12.143 1.00 72.12 344 THR A O 1
ATOM 2607 N N . VAL A 1 345 ? 29.935 10.061 -13.277 1.00 76.44 345 VAL A N 1
ATOM 2608 C CA . VAL A 1 345 ? 30.749 11.242 -13.618 1.00 76.44 345 VAL A CA 1
ATOM 2609 C C . VAL A 1 345 ? 29.964 12.206 -14.510 1.00 76.44 345 VAL A C 1
ATOM 2611 O O . VAL A 1 345 ? 29.948 13.411 -14.253 1.00 76.44 345 VAL A O 1
ATOM 2614 N N . LYS A 1 346 ? 29.260 11.696 -15.529 1.00 81.69 346 LYS A N 1
ATOM 2615 C CA . LYS A 1 346 ? 28.390 12.510 -16.393 1.00 81.69 346 LYS A CA 1
ATOM 2616 C C . LYS A 1 346 ? 27.295 13.204 -15.582 1.00 81.69 346 LYS A C 1
ATOM 2618 O O . LYS A 1 346 ? 27.030 14.384 -15.815 1.00 81.69 346 LYS A O 1
ATOM 2623 N N . THR A 1 347 ? 26.689 12.519 -14.621 1.00 81.88 347 THR A N 1
ATOM 2624 C CA . THR A 1 347 ? 25.675 13.095 -13.740 1.00 81.88 347 THR A CA 1
ATOM 2625 C C . THR A 1 347 ? 26.254 14.203 -12.871 1.00 81.88 347 THR A C 1
ATOM 2627 O O . THR A 1 347 ? 25.654 15.269 -12.800 1.00 81.88 347 THR A O 1
ATOM 2630 N N . MET A 1 348 ? 27.430 14.015 -12.264 1.00 79.12 348 MET A N 1
ATOM 2631 C CA . MET A 1 348 ? 28.072 15.066 -11.460 1.00 79.12 348 MET A CA 1
ATOM 2632 C C . MET A 1 348 ? 28.405 16.320 -12.284 1.00 79.12 348 MET A C 1
ATOM 2634 O O . MET A 1 348 ? 28.352 17.427 -11.759 1.00 79.12 348 MET A O 1
ATOM 2638 N N . ILE A 1 349 ? 28.711 16.164 -13.578 1.00 83.44 349 ILE A N 1
ATOM 2639 C CA . ILE A 1 349 ? 28.983 17.290 -14.487 1.00 83.44 349 ILE A CA 1
ATOM 2640 C C . ILE A 1 349 ? 27.687 17.972 -14.950 1.00 83.44 349 ILE A C 1
ATOM 2642 O O . ILE A 1 349 ? 27.622 19.196 -15.033 1.00 83.44 349 ILE A O 1
ATOM 2646 N N . THR A 1 350 ? 26.664 17.193 -15.308 1.00 84.94 350 THR A N 1
ATOM 2647 C CA . THR A 1 350 ? 25.446 17.706 -15.967 1.00 84.94 350 THR A CA 1
ATOM 2648 C C . THR A 1 350 ? 24.295 18.003 -15.007 1.00 84.94 350 THR A C 1
ATOM 2650 O O . THR A 1 350 ? 23.326 18.657 -15.398 1.00 84.94 350 THR A O 1
ATOM 2653 N N . GLY A 1 351 ? 24.363 17.492 -13.776 1.00 83.75 351 GLY A N 1
ATOM 2654 C CA . GLY A 1 351 ? 23.267 17.486 -12.809 1.00 83.75 351 GLY A CA 1
ATOM 2655 C C . GLY A 1 351 ? 22.066 16.633 -13.232 1.00 83.75 351 GLY A C 1
ATOM 2656 O O . GLY A 1 351 ? 20.992 16.794 -12.661 1.00 83.75 351 GLY A O 1
ATOM 2657 N N . LYS A 1 352 ? 22.201 15.781 -14.261 1.00 85.06 352 LYS A N 1
ATOM 2658 C CA . LYS A 1 352 ? 21.109 14.979 -14.831 1.00 85.06 352 LYS A CA 1
ATOM 2659 C C . LYS A 1 352 ? 21.514 13.519 -14.997 1.00 85.06 352 LYS A C 1
ATOM 2661 O O . LYS A 1 352 ? 22.633 13.234 -15.417 1.00 85.06 352 LYS A O 1
ATOM 2666 N N . THR A 1 353 ? 20.565 12.622 -14.753 1.00 86.06 353 THR A N 1
ATOM 2667 C CA . THR A 1 353 ? 20.695 11.185 -15.024 1.00 86.06 353 THR A CA 1
ATOM 2668 C C . THR A 1 353 ? 19.512 10.701 -15.846 1.00 86.06 353 THR A C 1
ATOM 2670 O O . THR A 1 353 ? 18.414 11.262 -15.784 1.00 86.06 353 THR A O 1
ATOM 2673 N N . ASP A 1 354 ? 19.759 9.652 -16.621 1.00 86.06 354 ASP A N 1
ATOM 2674 C CA . ASP A 1 354 ? 18.725 8.945 -17.353 1.00 86.06 354 ASP A CA 1
ATOM 2675 C C . ASP A 1 354 ? 18.062 7.923 -16.417 1.00 86.06 354 ASP A C 1
ATOM 2677 O O . ASP A 1 354 ? 18.719 7.069 -15.819 1.00 86.06 354 ASP A O 1
ATOM 2681 N N . PHE A 1 355 ? 16.750 8.052 -16.272 1.00 88.56 355 PHE A N 1
ATOM 2682 C CA . PHE A 1 355 ? 15.887 7.097 -15.595 1.00 88.56 355 PHE A CA 1
ATOM 2683 C C . PHE A 1 355 ? 15.144 6.301 -16.664 1.00 88.56 355 PHE A C 1
ATOM 2685 O O . PHE A 1 355 ? 14.694 6.861 -17.665 1.00 88.56 355 PHE A O 1
ATOM 2692 N N . HIS A 1 356 ? 15.014 4.999 -16.478 1.00 89.81 356 HIS A N 1
ATOM 2693 C CA . HIS A 1 356 ? 14.367 4.112 -17.426 1.00 89.81 356 HIS A CA 1
ATOM 2694 C C . HIS A 1 356 ? 13.191 3.400 -16.776 1.00 89.81 356 HIS A C 1
ATOM 2696 O O . HIS A 1 356 ? 13.327 2.836 -15.700 1.00 89.81 356 HIS A O 1
ATOM 2702 N N . LEU A 1 357 ? 12.054 3.383 -17.462 1.00 91.88 357 LEU A N 1
ATOM 2703 C CA . LEU A 1 357 ? 11.001 2.406 -17.222 1.00 91.88 357 LEU A CA 1
ATOM 2704 C C . LEU A 1 357 ? 11.179 1.290 -18.244 1.00 91.88 357 LEU A C 1
ATOM 2706 O O . LEU A 1 357 ? 11.034 1.514 -19.451 1.00 91.88 357 LEU A O 1
ATOM 2710 N N . LEU A 1 358 ? 11.591 0.122 -17.760 1.00 90.94 358 LEU A N 1
ATOM 2711 C CA . LEU A 1 358 ? 11.740 -1.086 -18.561 1.00 90.94 358 LEU A CA 1
ATOM 2712 C C . LEU A 1 358 ? 10.448 -1.891 -18.445 1.00 90.94 358 LEU A C 1
ATOM 2714 O O . LEU A 1 358 ? 10.052 -2.221 -17.333 1.00 90.94 358 LEU A O 1
ATOM 2718 N N . VAL A 1 359 ? 9.803 -2.193 -19.568 1.00 92.19 359 VAL A N 1
ATOM 2719 C CA . VAL A 1 359 ? 8.533 -2.933 -19.596 1.00 92.19 359 VAL A CA 1
ATOM 2720 C C . VAL A 1 359 ? 8.774 -4.320 -20.177 1.00 92.19 359 VAL A C 1
ATOM 2722 O O . VAL A 1 359 ? 9.203 -4.440 -21.327 1.00 92.19 359 VAL A O 1
ATOM 2725 N N . TYR A 1 360 ? 8.505 -5.355 -19.386 1.00 91.62 360 TYR A N 1
ATOM 2726 C CA . TYR A 1 360 ? 8.621 -6.762 -19.757 1.00 91.62 360 TYR A CA 1
ATOM 2727 C C . TYR A 1 360 ? 7.220 -7.374 -19.840 1.00 91.62 360 TYR A C 1
ATOM 2729 O O . TYR A 1 360 ? 6.604 -7.592 -18.796 1.00 91.62 360 TYR A O 1
ATOM 2737 N N . PRO A 1 361 ? 6.716 -7.683 -21.046 1.00 92.00 361 PRO A N 1
ATOM 2738 C CA . PRO A 1 361 ? 5.465 -8.419 -21.188 1.00 92.00 361 PRO A CA 1
ATOM 2739 C C . PRO A 1 361 ? 5.549 -9.766 -20.471 1.00 92.00 361 PRO A C 1
ATOM 2741 O O . PRO A 1 361 ? 6.582 -10.440 -20.558 1.00 92.00 361 PRO A O 1
ATOM 2744 N N . ILE A 1 362 ? 4.476 -10.156 -19.790 1.00 90.81 362 ILE A N 1
ATOM 2745 C CA . ILE A 1 362 ? 4.341 -11.466 -19.156 1.00 90.81 362 ILE A CA 1
ATOM 2746 C C . ILE A 1 362 ? 3.515 -12.365 -20.081 1.00 90.81 362 ILE A C 1
ATOM 2748 O O . ILE A 1 362 ? 2.448 -11.981 -20.560 1.00 90.81 362 ILE A O 1
ATOM 2752 N N . ASP A 1 363 ? 4.038 -13.553 -20.392 1.00 89.31 363 ASP A N 1
ATOM 2753 C CA . ASP A 1 363 ? 3.329 -14.518 -21.233 1.00 89.31 363 ASP A CA 1
ATOM 2754 C C . ASP A 1 363 ? 2.177 -15.212 -20.483 1.00 89.31 363 ASP A C 1
ATOM 2756 O O . ASP A 1 363 ? 2.032 -15.100 -19.271 1.00 89.31 363 ASP A O 1
ATOM 2760 N N . ASN A 1 364 ? 1.354 -15.979 -21.202 1.00 87.81 364 ASN A N 1
ATOM 2761 C CA . ASN A 1 364 ? 0.210 -16.693 -20.614 1.00 87.81 364 ASN A CA 1
ATOM 2762 C C . ASN A 1 364 ? 0.599 -17.817 -19.629 1.00 87.81 364 ASN A C 1
ATOM 2764 O O . ASN A 1 364 ? -0.281 -18.538 -19.179 1.00 87.81 364 ASN A O 1
ATOM 2768 N N . LEU A 1 365 ? 1.891 -18.046 -19.376 1.00 86.81 365 LEU A N 1
ATOM 2769 C CA . LEU A 1 365 ? 2.382 -18.952 -18.335 1.00 86.81 365 LEU A CA 1
ATOM 2770 C C . LEU A 1 365 ? 2.984 -18.164 -17.158 1.00 86.81 365 LEU A C 1
ATOM 2772 O O . LEU A 1 365 ? 3.779 -18.718 -16.399 1.00 86.81 365 LEU A O 1
ATOM 2776 N N . GLY A 1 366 ? 2.681 -16.865 -17.056 1.00 85.44 366 GLY A N 1
ATOM 2777 C CA . GLY A 1 366 ? 3.133 -15.990 -15.978 1.00 85.44 366 GLY A CA 1
ATOM 2778 C C . GLY A 1 366 ? 4.597 -15.567 -16.093 1.00 85.44 366 GLY A C 1
ATOM 2779 O O . GLY A 1 366 ? 5.146 -14.954 -15.179 1.00 85.44 366 GLY A O 1
ATOM 2780 N N . ARG A 1 367 ? 5.268 -15.848 -17.218 1.00 87.12 367 ARG A N 1
ATOM 2781 C CA . ARG A 1 367 ? 6.711 -15.619 -17.347 1.00 87.12 367 ARG A CA 1
ATOM 2782 C C . ARG A 1 367 ? 7.027 -14.272 -17.992 1.00 87.12 367 ARG A C 1
ATOM 2784 O O . ARG A 1 367 ? 6.633 -14.051 -19.141 1.00 87.12 367 ARG A O 1
ATOM 2791 N N . PRO A 1 368 ? 7.825 -13.407 -17.339 1.00 88.94 368 PRO A N 1
ATOM 2792 C CA . PRO A 1 368 ? 8.316 -12.187 -17.966 1.00 88.94 368 PRO A CA 1
ATOM 2793 C C . PRO A 1 368 ? 9.196 -12.484 -19.186 1.00 88.94 368 PRO A C 1
ATOM 2795 O O . PRO A 1 368 ? 9.975 -13.446 -19.202 1.00 88.94 368 PRO A O 1
ATOM 2798 N N . ALA A 1 369 ? 9.131 -11.623 -20.199 1.00 89.44 369 ALA A N 1
ATOM 2799 C CA . ALA A 1 369 ? 10.059 -11.644 -21.322 1.00 89.44 369 ALA A CA 1
ATOM 2800 C C . ALA A 1 369 ? 11.524 -11.542 -20.847 1.00 89.44 369 ALA A C 1
ATOM 2802 O O . ALA A 1 369 ? 11.830 -10.962 -19.808 1.00 89.44 369 ALA A O 1
ATOM 2803 N N . ARG A 1 370 ? 12.465 -12.098 -21.621 1.00 85.38 370 ARG A N 1
ATOM 2804 C CA . ARG A 1 370 ? 13.904 -12.030 -21.285 1.00 85.38 370 ARG A CA 1
ATOM 2805 C C . ARG A 1 370 ? 14.531 -10.662 -21.546 1.00 85.38 370 ARG A C 1
ATOM 2807 O O . ARG A 1 370 ? 15.560 -10.347 -20.963 1.00 85.38 370 ARG A O 1
ATOM 2814 N N . GLU A 1 371 ? 13.925 -9.882 -22.433 1.00 87.06 371 GLU A N 1
ATOM 2815 C CA . GLU A 1 371 ? 14.327 -8.522 -22.779 1.00 87.06 371 GLU A CA 1
ATOM 2816 C C . GLU A 1 371 ? 13.099 -7.608 -22.703 1.00 87.06 371 GLU A C 1
ATOM 2818 O O . GLU A 1 371 ? 11.983 -8.078 -22.956 1.00 87.06 371 GLU A O 1
ATOM 2823 N N . PRO A 1 372 ? 13.273 -6.321 -22.359 1.00 89.81 372 PRO A N 1
ATOM 2824 C CA . PRO A 1 372 ? 12.150 -5.406 -22.262 1.00 89.81 372 PRO A CA 1
ATOM 2825 C C . PRO A 1 372 ? 11.619 -5.081 -23.660 1.00 89.81 372 PRO A C 1
ATOM 2827 O O . PRO A 1 372 ? 12.386 -4.741 -24.562 1.00 89.81 372 PRO A O 1
ATOM 2830 N N . ALA A 1 373 ? 10.298 -5.113 -23.825 1.00 91.25 373 ALA A N 1
ATOM 2831 C CA . ALA A 1 373 ? 9.643 -4.663 -25.051 1.00 91.25 373 ALA A CA 1
ATOM 2832 C C . ALA A 1 373 ? 9.799 -3.147 -25.245 1.00 91.25 373 ALA A C 1
ATOM 2834 O O . ALA A 1 373 ? 9.938 -2.669 -26.371 1.00 91.25 373 ALA A O 1
ATOM 2835 N N . VAL A 1 374 ? 9.818 -2.388 -24.143 1.00 91.06 374 VAL A N 1
ATOM 2836 C CA . VAL A 1 374 ? 10.011 -0.934 -24.152 1.00 91.06 374 VAL A CA 1
ATOM 2837 C C . VAL A 1 374 ? 11.029 -0.512 -23.095 1.00 91.06 374 VAL A C 1
ATOM 2839 O O . VAL A 1 374 ? 10.978 -0.938 -21.945 1.00 91.06 374 VAL A O 1
ATOM 2842 N N . ARG A 1 375 ? 11.941 0.387 -23.491 1.00 91.50 375 ARG A N 1
ATOM 2843 C CA . ARG A 1 375 ? 12.836 1.142 -22.597 1.00 91.50 375 ARG A CA 1
ATOM 2844 C C . ARG A 1 375 ? 12.469 2.620 -22.667 1.00 91.50 375 ARG A C 1
ATOM 2846 O O . ARG A 1 375 ? 12.991 3.365 -23.502 1.00 91.50 375 ARG A O 1
ATOM 2853 N N . ARG A 1 376 ? 11.554 3.064 -21.803 1.00 91.81 376 ARG A N 1
ATOM 2854 C CA . ARG A 1 376 ? 11.091 4.457 -21.784 1.00 91.81 376 ARG A CA 1
ATOM 2855 C C . ARG A 1 376 ? 12.047 5.304 -20.954 1.00 91.81 376 ARG A C 1
ATOM 2857 O O . ARG A 1 376 ? 12.228 5.079 -19.765 1.00 91.81 376 ARG A O 1
ATOM 2864 N N . LYS A 1 377 ? 12.703 6.261 -21.607 1.00 91.50 377 LYS A N 1
ATOM 2865 C CA . LYS A 1 377 ? 13.682 7.153 -20.985 1.00 91.50 377 LYS A CA 1
ATOM 2866 C C . LYS A 1 377 ? 13.004 8.408 -20.434 1.00 91.50 377 LYS A C 1
ATOM 2868 O O . LYS A 1 377 ? 12.395 9.153 -21.195 1.00 91.50 377 LYS A O 1
ATOM 2873 N N . LEU A 1 378 ? 13.206 8.663 -19.148 1.00 90.69 378 LEU A N 1
ATOM 2874 C CA . LEU A 1 378 ? 12.838 9.873 -18.420 1.00 90.69 378 LEU A CA 1
ATOM 2875 C C . LEU A 1 378 ? 14.123 10.564 -17.930 1.00 90.69 378 LEU A C 1
ATOM 2877 O O . LEU A 1 378 ? 15.150 9.917 -17.729 1.00 90.69 378 LEU A O 1
ATOM 2881 N N . SER A 1 379 ? 14.099 11.885 -17.758 1.00 87.44 379 SER A N 1
ATOM 2882 C CA . SER A 1 379 ? 15.244 12.620 -17.201 1.00 87.44 379 SER A CA 1
ATOM 2883 C C . SER A 1 379 ? 14.966 12.946 -15.743 1.00 87.44 379 SER A C 1
ATOM 2885 O O . SER A 1 379 ? 13.957 13.578 -15.450 1.00 87.44 379 SER A O 1
ATOM 2887 N N . CYS A 1 380 ? 15.882 12.581 -14.850 1.00 88.56 380 CYS A N 1
ATOM 2888 C CA . CYS A 1 380 ? 15.834 12.974 -13.445 1.00 88.56 380 CYS A CA 1
ATOM 2889 C C . CYS A 1 380 ? 17.069 13.782 -13.046 1.00 88.56 380 CYS A C 1
ATOM 2891 O O . CYS A 1 380 ? 18.073 13.848 -13.766 1.00 88.56 380 CYS A O 1
ATOM 2893 N N . ARG A 1 381 ? 16.983 14.400 -11.873 1.00 85.25 381 ARG A N 1
ATOM 2894 C CA . ARG A 1 381 ? 18.050 15.163 -11.236 1.00 85.25 381 ARG A CA 1
ATOM 2895 C C . ARG A 1 381 ? 18.241 14.662 -9.802 1.00 85.25 381 ARG A C 1
ATOM 2897 O O . ARG A 1 381 ? 17.591 15.167 -8.889 1.00 85.25 381 ARG A O 1
ATOM 2904 N N . PRO A 1 382 ? 19.113 13.661 -9.594 1.00 81.25 382 PRO A N 1
ATOM 2905 C CA . PRO A 1 382 ? 19.468 13.209 -8.253 1.00 81.25 382 PRO A CA 1
ATOM 2906 C C . PRO A 1 382 ? 20.116 14.336 -7.432 1.00 81.25 382 PRO A C 1
ATOM 2908 O O . PRO A 1 382 ? 20.887 15.136 -7.968 1.00 81.25 382 PRO A O 1
ATOM 2911 N N . SER A 1 383 ? 19.853 14.374 -6.126 1.00 77.50 383 SER A N 1
ATOM 2912 C CA . SER A 1 383 ? 20.421 15.361 -5.199 1.00 77.50 383 SER A CA 1
ATOM 2913 C C . SER A 1 383 ? 21.594 14.770 -4.415 1.00 77.50 383 SER A C 1
ATOM 2915 O O . SER A 1 383 ? 21.415 14.096 -3.406 1.00 77.50 383 SER A O 1
ATOM 2917 N N . PHE A 1 384 ? 22.825 15.045 -4.849 1.00 74.06 384 PHE A N 1
ATOM 2918 C CA . PHE A 1 384 ? 24.038 14.521 -4.196 1.00 74.06 384 PHE A CA 1
ATOM 2919 C C . PHE A 1 384 ? 24.374 15.181 -2.849 1.00 74.06 384 PHE A C 1
ATOM 2921 O O . PHE A 1 384 ? 25.295 14.734 -2.166 1.00 74.06 384 PHE A O 1
ATOM 2928 N N . ASP A 1 385 ? 23.619 16.206 -2.451 1.00 71.56 385 ASP A N 1
ATOM 2929 C CA . ASP A 1 385 ? 23.721 16.824 -1.125 1.00 71.56 385 ASP A CA 1
ATOM 2930 C C . ASP A 1 385 ? 23.062 15.959 -0.038 1.00 71.56 385 ASP A C 1
ATOM 2932 O O . ASP A 1 385 ? 23.308 16.144 1.156 1.00 71.56 385 ASP A O 1
ATOM 2936 N N . GLN A 1 386 ? 22.227 14.996 -0.440 1.00 66.50 386 GLN A N 1
ATOM 2937 C CA . GLN A 1 386 ? 21.555 14.065 0.456 1.00 66.50 386 GLN A CA 1
ATOM 2938 C C . GLN A 1 386 ? 22.335 12.756 0.595 1.00 66.50 386 GLN A C 1
ATOM 2940 O O . GLN A 1 386 ? 23.045 12.310 -0.302 1.00 66.50 386 GLN A O 1
ATOM 2945 N N . ALA A 1 387 ? 22.145 12.100 1.739 1.00 64.25 387 ALA A N 1
ATOM 2946 C CA . ALA A 1 387 ? 22.670 10.766 2.013 1.00 64.25 387 ALA A CA 1
ATOM 2947 C C . ALA A 1 387 ? 22.245 9.721 0.965 1.00 64.25 387 ALA A C 1
ATOM 2949 O O . ALA A 1 387 ? 23.044 8.866 0.592 1.00 64.25 387 ALA A O 1
ATOM 2950 N N . ASN A 1 388 ? 20.999 9.814 0.492 1.00 71.06 388 ASN A N 1
ATOM 2951 C CA . ASN A 1 388 ? 20.462 9.008 -0.594 1.00 71.06 388 ASN A CA 1
ATOM 2952 C C . ASN A 1 388 ? 20.105 9.936 -1.773 1.00 71.06 388 ASN A C 1
ATOM 2954 O O . ASN A 1 388 ? 19.063 10.595 -1.724 1.00 71.06 388 ASN A O 1
ATOM 2958 N N . PRO A 1 389 ? 20.941 10.004 -2.826 1.00 72.00 389 PRO A N 1
ATOM 2959 C CA . PRO A 1 389 ? 20.759 10.969 -3.907 1.00 72.00 389 PRO A CA 1
ATOM 2960 C C . PRO A 1 389 ? 19.488 10.802 -4.738 1.00 72.00 389 PRO A C 1
ATOM 2962 O O . PRO A 1 389 ? 19.067 11.741 -5.411 1.00 72.00 389 PRO A O 1
ATOM 2965 N N . THR A 1 390 ? 18.869 9.623 -4.712 1.00 75.62 390 THR A N 1
ATOM 2966 C CA . THR A 1 390 ? 17.648 9.325 -5.471 1.00 75.62 390 THR A CA 1
ATOM 2967 C C . THR A 1 390 ? 16.390 9.426 -4.608 1.00 75.62 390 THR A C 1
ATOM 2969 O O . THR A 1 390 ? 15.287 9.211 -5.104 1.00 75.62 390 THR A O 1
ATOM 2972 N N . ALA A 1 391 ? 16.516 9.823 -3.335 1.00 73.12 391 ALA A N 1
ATOM 2973 C CA . ALA A 1 391 ? 15.413 9.874 -2.377 1.00 73.12 391 ALA A CA 1
ATOM 2974 C C . ALA A 1 391 ? 14.312 10.888 -2.711 1.00 73.12 391 ALA A C 1
ATOM 2976 O O . ALA A 1 391 ? 13.269 10.843 -2.067 1.00 73.12 391 ALA A O 1
ATOM 2977 N N . SER A 1 392 ? 14.490 11.778 -3.686 1.00 79.44 392 SER A N 1
ATOM 2978 C CA . SER A 1 392 ? 13.447 12.686 -4.187 1.00 79.44 392 SER A CA 1
ATOM 2979 C C . SER A 1 392 ? 12.831 12.240 -5.519 1.00 79.44 392 SER A C 1
ATOM 2981 O O . SER A 1 392 ? 11.859 12.844 -5.966 1.00 79.44 392 SER A O 1
ATOM 2983 N N . ILE A 1 393 ? 13.373 11.195 -6.151 1.00 87.75 393 ILE A N 1
ATOM 2984 C CA . ILE A 1 393 ? 12.837 10.640 -7.396 1.00 87.75 393 ILE A CA 1
ATOM 2985 C C . ILE A 1 393 ? 11.710 9.672 -7.033 1.00 87.75 393 ILE A C 1
ATOM 2987 O O . ILE A 1 393 ? 11.875 8.810 -6.164 1.00 87.75 393 ILE A O 1
ATOM 2991 N N . ARG A 1 394 ? 10.551 9.822 -7.673 1.00 89.31 394 ARG A N 1
ATOM 2992 C CA . ARG A 1 394 ? 9.387 8.946 -7.476 1.00 89.31 394 ARG A CA 1
ATOM 2993 C C . ARG A 1 394 ? 8.758 8.621 -8.816 1.00 89.31 394 ARG A C 1
ATOM 2995 O O . ARG A 1 394 ? 8.694 9.484 -9.688 1.00 89.31 394 ARG A O 1
ATOM 3002 N N . VAL A 1 395 ? 8.269 7.397 -8.938 1.00 91.69 395 VAL A N 1
ATOM 3003 C CA . VAL A 1 395 ? 7.402 6.982 -10.032 1.00 91.69 395 VAL A CA 1
ATOM 3004 C C . VAL A 1 395 ? 6.167 6.321 -9.443 1.00 91.69 395 VAL A C 1
ATOM 3006 O O . VAL A 1 395 ? 6.280 5.536 -8.506 1.00 91.69 395 VAL A O 1
ATOM 3009 N N . GLU A 1 396 ? 5.016 6.679 -9.986 1.00 92.44 396 GLU A N 1
ATOM 3010 C CA . GLU A 1 396 ? 3.711 6.120 -9.671 1.00 92.44 396 GLU A CA 1
ATOM 3011 C C . GLU A 1 396 ? 3.038 5.746 -10.997 1.00 92.44 396 GLU A C 1
ATOM 3013 O O . GLU A 1 396 ? 3.004 6.579 -11.903 1.00 92.44 396 GLU A O 1
ATOM 3018 N N . LEU A 1 397 ? 2.590 4.494 -11.120 1.00 91.00 397 LEU A N 1
ATOM 3019 C CA . LEU A 1 397 ? 2.092 3.890 -12.368 1.00 91.00 397 LEU A CA 1
ATOM 3020 C C . LEU A 1 397 ? 0.668 3.339 -12.248 1.00 91.00 397 LEU A C 1
ATOM 3022 O O . LEU A 1 397 ? 0.171 2.786 -13.215 1.00 91.00 397 LEU A O 1
ATOM 3026 N N . SER A 1 398 ? 0.033 3.447 -11.080 1.00 88.19 398 SER A N 1
ATOM 3027 C CA . SER A 1 398 ? -1.278 2.832 -10.827 1.00 88.19 398 SER A CA 1
ATOM 3028 C C . SER A 1 398 ? -2.476 3.731 -11.157 1.00 88.19 398 SER A C 1
ATOM 3030 O O . SER A 1 398 ? -3.620 3.303 -11.022 1.00 88.19 398 SER A O 1
ATOM 3032 N N . GLY A 1 399 ? -2.240 4.990 -11.536 1.00 91.81 399 GLY A N 1
ATOM 3033 C CA . GLY A 1 399 ? -3.307 5.962 -11.770 1.00 91.81 399 GLY A CA 1
ATOM 3034 C C . GLY A 1 399 ? -3.707 6.049 -13.236 1.00 91.81 399 GLY A C 1
ATOM 3035 O O . GLY A 1 399 ? -2.838 6.091 -14.085 1.00 91.81 399 GLY A O 1
ATOM 3036 N N . ASP A 1 400 ? -5.000 6.150 -13.518 1.00 93.50 400 ASP A N 1
ATOM 3037 C CA . ASP A 1 400 ? -5.572 6.574 -14.806 1.00 93.50 400 ASP A CA 1
ATOM 3038 C C . ASP A 1 400 ? -6.100 8.007 -14.636 1.00 93.50 400 ASP A C 1
ATOM 3040 O O . ASP A 1 400 ? -7.200 8.208 -14.114 1.00 93.50 400 ASP A O 1
ATOM 3044 N N . TYR A 1 401 ? -5.284 9.020 -14.942 1.00 93.94 401 TYR A N 1
ATOM 3045 C CA . TYR A 1 401 ? -5.622 10.412 -14.624 1.00 93.94 401 TYR A CA 1
ATOM 3046 C C . TYR A 1 401 ? -6.433 11.089 -15.735 1.00 93.94 401 TYR A C 1
ATOM 3048 O O . TYR A 1 401 ? -7.088 12.105 -15.481 1.00 93.94 401 TYR A O 1
ATOM 3056 N N . ASP A 1 402 ? -6.381 10.576 -16.967 1.00 91.25 402 ASP A N 1
ATOM 3057 C CA . ASP A 1 402 ? -7.128 11.131 -18.097 1.00 91.25 402 ASP A CA 1
ATOM 3058 C C . ASP A 1 402 ? -8.440 10.389 -18.413 1.00 91.25 402 ASP A C 1
ATOM 3060 O O . ASP A 1 402 ? -9.308 10.966 -19.079 1.00 91.25 402 ASP A O 1
ATOM 3064 N N . GLY A 1 403 ? -8.646 9.204 -17.834 1.00 91.62 403 GLY A N 1
ATOM 3065 C CA . GLY A 1 403 ? -9.866 8.406 -17.922 1.00 91.62 403 GLY A CA 1
ATOM 3066 C C . GLY A 1 403 ? -9.971 7.564 -19.183 1.00 91.62 403 GLY A C 1
ATOM 3067 O O . GLY A 1 403 ? -11.084 7.171 -19.549 1.00 91.62 403 GLY A O 1
ATOM 3068 N N . ASP A 1 404 ? -8.863 7.325 -19.887 1.00 90.81 404 ASP A N 1
ATOM 3069 C CA . ASP A 1 404 ? -8.851 6.481 -21.083 1.00 90.81 404 ASP A CA 1
ATOM 3070 C C . ASP A 1 404 ? -8.814 4.973 -20.765 1.00 90.81 404 ASP A C 1
ATOM 3072 O O . ASP A 1 404 ? -8.966 4.135 -21.663 1.00 90.81 404 ASP A O 1
ATOM 3076 N N . GLY A 1 405 ? -8.704 4.628 -19.480 1.00 90.00 405 GLY A N 1
ATOM 3077 C CA . GLY A 1 405 ? -8.647 3.269 -18.978 1.00 90.00 405 GLY A CA 1
ATOM 3078 C C . GLY A 1 405 ? -7.238 2.689 -18.953 1.00 90.00 405 GLY A C 1
ATOM 3079 O O . GLY A 1 405 ? -7.081 1.584 -18.439 1.00 90.00 405 GLY A O 1
ATOM 3080 N N . LEU A 1 406 ? -6.209 3.353 -19.474 1.00 91.69 406 LEU A N 1
ATOM 3081 C CA . LEU A 1 406 ? -4.822 2.894 -19.415 1.00 91.69 406 LEU A CA 1
ATOM 3082 C C . LEU A 1 406 ? -4.120 3.482 -18.183 1.00 91.69 406 LEU A C 1
ATOM 3084 O O . LEU A 1 406 ? -4.350 4.636 -17.834 1.00 91.69 406 LEU A O 1
ATOM 3088 N N . PRO A 1 407 ? -3.239 2.723 -17.511 1.00 92.56 407 PRO A N 1
ATOM 3089 C CA . PRO A 1 407 ? -2.415 3.293 -16.455 1.00 92.56 407 PRO A CA 1
ATOM 3090 C C . PRO A 1 407 ? -1.443 4.358 -16.996 1.00 92.56 407 PRO A C 1
ATOM 3092 O O . PRO A 1 407 ? -0.676 4.132 -17.937 1.00 92.56 407 PRO A O 1
ATOM 3095 N N . ASP A 1 408 ? -1.455 5.517 -16.353 1.00 94.19 408 ASP A N 1
ATOM 3096 C CA . ASP A 1 408 ? -0.594 6.668 -16.580 1.00 94.19 408 ASP A CA 1
ATOM 3097 C C . ASP A 1 408 ? 0.589 6.694 -15.601 1.00 94.19 408 ASP A C 1
ATOM 3099 O O . ASP A 1 408 ? 0.597 6.089 -14.530 1.00 94.19 408 ASP A O 1
ATOM 3103 N N . VAL A 1 409 ? 1.598 7.502 -15.929 1.00 94.44 409 VAL A N 1
ATOM 3104 C CA . VAL A 1 409 ? 2.793 7.699 -15.103 1.00 94.44 409 VAL A CA 1
ATOM 3105 C C . VAL A 1 409 ? 2.800 9.076 -14.470 1.00 94.44 409 VAL A C 1
ATOM 3107 O O . VAL A 1 409 ? 2.898 10.069 -15.188 1.00 94.44 409 VAL A O 1
ATOM 3110 N N . ALA A 1 410 ? 2.856 9.148 -13.141 1.00 95.62 410 ALA A N 1
ATOM 3111 C CA . ALA A 1 410 ? 3.266 10.347 -12.417 1.00 95.62 410 ALA A CA 1
ATOM 3112 C C . ALA A 1 410 ? 4.734 10.215 -11.971 1.00 95.62 410 ALA A C 1
ATOM 3114 O O . ALA A 1 410 ? 5.114 9.299 -11.242 1.00 95.62 410 ALA A O 1
ATOM 3115 N N . PHE A 1 411 ? 5.585 11.136 -12.425 1.00 95.12 411 PHE A N 1
ATOM 3116 C CA . PHE A 1 411 ? 7.033 11.083 -12.229 1.00 95.12 411 PHE A CA 1
ATOM 3117 C C . PHE A 1 411 ? 7.563 12.348 -11.553 1.00 95.12 411 PHE A C 1
ATOM 3119 O O . PHE A 1 411 ? 7.559 13.426 -12.154 1.00 95.12 411 PHE A O 1
ATOM 3126 N N . ALA A 1 412 ? 8.053 12.213 -10.319 1.00 94.12 412 ALA A N 1
ATOM 3127 C CA . ALA A 1 412 ? 8.779 13.275 -9.632 1.00 94.12 412 ALA A CA 1
ATOM 3128 C C . ALA A 1 412 ? 10.267 13.197 -9.995 1.00 94.12 412 ALA A C 1
ATOM 3130 O O . ALA A 1 412 ? 10.934 12.201 -9.705 1.00 94.12 412 ALA A O 1
ATOM 3131 N N . ASP A 1 413 ? 10.800 14.254 -10.608 1.00 90.88 413 ASP A N 1
ATOM 3132 C CA . ASP A 1 413 ? 12.135 14.247 -11.224 1.00 90.88 413 ASP A CA 1
ATOM 3133 C C . ASP A 1 413 ? 13.300 14.406 -10.230 1.00 90.88 413 ASP A C 1
ATOM 3135 O O . ASP A 1 413 ? 14.468 14.347 -10.622 1.00 90.88 413 ASP A O 1
ATOM 3139 N N . GLY A 1 414 ? 12.991 14.613 -8.951 1.00 86.88 414 GLY A N 1
ATOM 3140 C CA . GLY A 1 414 ? 13.953 14.873 -7.887 1.00 86.88 414 GLY A CA 1
ATOM 3141 C C . GLY A 1 414 ? 14.358 16.340 -7.707 1.00 86.88 414 GLY A C 1
ATOM 3142 O O . GLY A 1 414 ? 15.058 16.645 -6.741 1.00 86.88 414 GLY A O 1
ATOM 3143 N N . ASN A 1 415 ? 13.881 17.248 -8.564 1.00 85.38 415 ASN A N 1
ATOM 3144 C CA . ASN A 1 415 ? 14.182 18.684 -8.568 1.00 85.38 415 ASN A CA 1
ATOM 3145 C C . ASN A 1 415 ? 12.904 19.544 -8.634 1.00 85.38 415 ASN A C 1
ATOM 3147 O O . ASN A 1 415 ? 12.875 20.625 -9.226 1.00 85.38 415 ASN A O 1
ATOM 3151 N N . GLY A 1 416 ? 11.842 19.063 -7.993 1.00 88.00 416 GLY A N 1
ATOM 3152 C CA . GLY A 1 416 ? 10.618 19.823 -7.788 1.00 88.00 416 GLY A CA 1
ATOM 3153 C C . GLY A 1 416 ? 9.689 19.893 -8.995 1.00 88.00 416 GLY A C 1
ATOM 3154 O O . GLY A 1 416 ? 8.826 20.767 -9.017 1.00 88.00 416 GLY A O 1
ATOM 3155 N N . GLN A 1 417 ? 9.842 19.008 -9.984 1.00 93.19 417 GLN A N 1
ATOM 3156 C CA . GLN A 1 417 ? 8.859 18.840 -11.052 1.00 93.19 417 GLN A CA 1
ATOM 3157 C C . GLN A 1 417 ? 8.138 17.503 -10.912 1.00 93.19 417 GLN A C 1
ATOM 3159 O O . GLN A 1 417 ? 8.765 16.471 -10.668 1.00 93.19 417 GLN A O 1
ATOM 3164 N N . LEU A 1 418 ? 6.822 17.532 -11.121 1.00 95.38 418 LEU A N 1
ATOM 3165 C CA . LEU A 1 418 ? 5.976 16.354 -11.264 1.00 95.38 418 LEU A CA 1
ATOM 3166 C C . LEU A 1 418 ? 5.443 16.313 -12.698 1.00 95.38 418 LEU A C 1
ATOM 3168 O O . LEU A 1 418 ? 4.699 17.199 -13.114 1.00 95.38 418 LEU A O 1
ATOM 3172 N N . SER A 1 419 ? 5.862 15.312 -13.466 1.00 95.06 419 SER A N 1
ATOM 3173 C CA . SER A 1 419 ? 5.467 15.126 -14.865 1.00 95.06 419 SER A CA 1
ATOM 3174 C C . SER A 1 419 ? 4.494 13.963 -15.001 1.00 95.06 419 SER A C 1
ATOM 3176 O O . SER A 1 419 ? 4.747 12.903 -14.437 1.00 95.06 419 SER A O 1
ATOM 3178 N N . PHE A 1 420 ? 3.439 14.143 -15.791 1.00 95.12 420 PHE A N 1
ATOM 3179 C CA . PHE A 1 420 ? 2.467 13.103 -16.116 1.00 95.12 420 PHE A CA 1
ATOM 3180 C C . PHE A 1 420 ? 2.666 12.624 -17.552 1.00 95.12 420 PHE A C 1
ATOM 3182 O O . PHE A 1 420 ? 2.720 13.447 -18.471 1.00 95.12 420 PHE A O 1
ATOM 3189 N N . TYR A 1 421 ? 2.766 11.314 -17.759 1.00 94.62 421 TYR A N 1
ATOM 3190 C CA . TYR A 1 421 ? 2.854 10.680 -19.075 1.00 94.62 421 TYR A CA 1
ATOM 3191 C C . TYR A 1 421 ? 1.679 9.733 -19.222 1.00 94.62 421 TYR A C 1
ATOM 3193 O O . TYR A 1 421 ? 1.525 8.847 -18.389 1.00 94.62 421 TYR A O 1
ATOM 3201 N N . ARG A 1 422 ? 0.878 9.913 -20.271 1.00 93.56 422 ARG A N 1
ATOM 3202 C CA . ARG A 1 422 ? -0.292 9.065 -20.472 1.00 93.56 422 ARG A CA 1
ATOM 3203 C C . ARG A 1 422 ? 0.086 7.646 -20.870 1.00 93.56 422 ARG A C 1
ATOM 3205 O O . ARG A 1 422 ? 1.120 7.456 -21.535 1.00 93.56 422 ARG A O 1
ATOM 3212 N N . GLY A 1 423 ? -0.778 6.700 -20.532 1.00 92.75 423 GLY A N 1
ATOM 3213 C CA . GLY A 1 423 ? -0.825 5.394 -21.164 1.00 92.75 423 GLY A CA 1
ATOM 3214 C C . GLY A 1 423 ? -0.924 5.524 -22.688 1.00 92.75 423 GLY A C 1
ATOM 3215 O O . GLY A 1 423 ? -1.399 6.519 -23.243 1.00 92.75 423 GLY A O 1
ATOM 3216 N N . ALA A 1 424 ? -0.368 4.555 -23.409 1.00 88.62 424 ALA A N 1
ATOM 3217 C CA . ALA A 1 424 ? -0.420 4.537 -24.865 1.00 88.62 424 ALA A CA 1
ATOM 3218 C C . ALA A 1 424 ? -0.542 3.098 -25.378 1.00 88.62 424 ALA A C 1
ATOM 3220 O O . ALA A 1 424 ? 0.395 2.316 -25.190 1.00 88.62 424 ALA A O 1
ATOM 3221 N N . PRO A 1 425 ? -1.624 2.740 -26.097 1.00 81.94 425 PRO A N 1
ATOM 3222 C CA . PRO A 1 425 ? -1.769 1.399 -26.651 1.00 81.94 425 PRO A CA 1
ATOM 3223 C C . PRO A 1 425 ? -0.569 1.027 -27.531 1.00 81.94 425 PRO A C 1
ATOM 3225 O O . PRO A 1 425 ? -0.200 1.770 -28.442 1.00 81.94 425 PRO A O 1
ATOM 3228 N N . GLY A 1 426 ? 0.061 -0.117 -27.254 1.00 77.69 426 GLY A N 1
ATOM 3229 C CA . GLY A 1 426 ? 1.210 -0.640 -28.006 1.00 77.69 426 GLY A CA 1
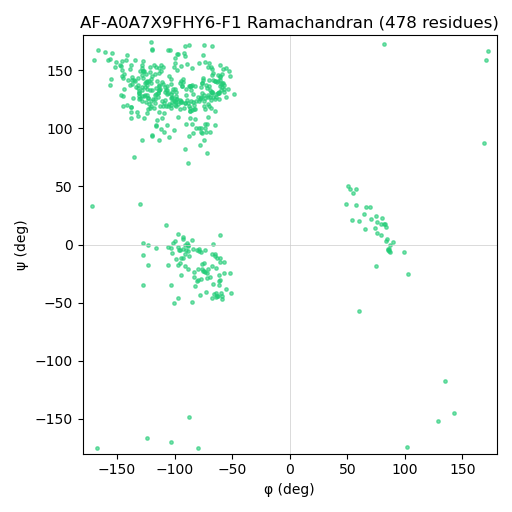ATOM 3230 C C . GLY A 1 426 ? 2.560 0.053 -27.757 1.00 77.69 426 GLY A C 1
ATOM 3231 O O . GLY A 1 426 ? 3.596 -0.543 -28.039 1.00 77.69 426 GLY A O 1
ATOM 3232 N N . GLU A 1 427 ? 2.583 1.271 -27.206 1.00 84.81 427 GLU A N 1
ATOM 3233 C CA . GLU A 1 427 ? 3.809 1.948 -26.742 1.00 84.81 427 GLU A CA 1
ATOM 3234 C C . GLU A 1 427 ? 3.973 1.924 -25.211 1.00 84.81 427 GLU A C 1
ATOM 3236 O O . GLU A 1 427 ? 4.987 2.413 -24.694 1.00 84.81 427 GLU A O 1
ATOM 3241 N N . TYR A 1 428 ? 2.985 1.361 -24.509 1.00 90.50 428 TYR A N 1
ATOM 3242 C CA . TYR A 1 428 ? 2.753 1.355 -23.062 1.00 90.50 428 TYR A CA 1
ATOM 3243 C C . TYR A 1 428 ? 2.574 2.747 -22.455 1.00 90.50 428 TYR A C 1
ATOM 3245 O O . TYR A 1 428 ? 1.547 3.037 -21.861 1.00 90.50 428 TYR A O 1
ATOM 3253 N N . ILE A 1 429 ? 3.555 3.630 -22.629 1.00 91.69 429 ILE A N 1
ATOM 3254 C CA . ILE A 1 429 ? 3.606 4.968 -22.031 1.00 91.69 429 ILE A CA 1
ATOM 3255 C C . ILE A 1 429 ? 4.071 5.960 -23.093 1.00 91.69 429 ILE A C 1
ATOM 3257 O O . ILE A 1 429 ? 5.039 5.682 -23.806 1.00 91.69 429 ILE A O 1
ATOM 3261 N N . GLN A 1 430 ? 3.470 7.146 -23.171 1.00 91.69 430 GLN A N 1
ATOM 3262 C CA . GLN A 1 430 ? 3.879 8.189 -24.114 1.00 91.69 430 GLN A CA 1
ATOM 3263 C C . GLN A 1 430 ? 5.334 8.668 -23.923 1.00 91.69 430 GLN A C 1
ATOM 3265 O O . GLN A 1 430 ? 5.927 8.621 -22.847 1.00 91.69 430 GLN A O 1
ATOM 3270 N N . THR A 1 431 ? 5.933 9.189 -24.998 1.00 90.31 431 THR A N 1
ATOM 3271 C CA . THR A 1 431 ? 7.315 9.718 -24.988 1.00 90.31 431 THR A CA 1
ATOM 3272 C C . THR A 1 431 ? 7.450 11.123 -24.406 1.00 90.31 431 THR A C 1
ATOM 3274 O O . THR A 1 431 ? 8.552 11.531 -24.037 1.00 90.31 431 THR A O 1
ATOM 3277 N N . LYS A 1 432 ? 6.360 11.891 -24.372 1.00 91.75 432 LYS A N 1
ATOM 3278 C CA . LYS A 1 432 ? 6.336 13.279 -23.909 1.00 91.75 432 LYS A CA 1
ATOM 3279 C C . LYS A 1 432 ? 5.374 13.397 -22.741 1.00 91.75 432 LYS A C 1
ATOM 3281 O O . LYS A 1 432 ? 4.313 12.783 -22.760 1.00 91.75 432 LYS A O 1
ATOM 3286 N N . ALA A 1 433 ? 5.746 14.216 -21.763 1.00 93.44 433 ALA A N 1
ATOM 3287 C CA . ALA A 1 433 ? 4.844 14.549 -20.675 1.00 93.44 433 ALA A CA 1
ATOM 3288 C C . ALA A 1 433 ? 3.614 15.272 -21.244 1.00 93.44 433 ALA A C 1
ATOM 3290 O O . ALA A 1 433 ? 3.751 16.220 -22.021 1.00 93.44 433 ALA A O 1
ATOM 3291 N N . SER A 1 434 ? 2.432 14.807 -20.856 1.00 92.88 434 SER A N 1
ATOM 3292 C CA . SER A 1 434 ? 1.150 15.451 -21.147 1.00 92.88 434 SER A CA 1
ATOM 3293 C C . SER A 1 434 ? 0.909 16.657 -20.239 1.00 92.88 434 SER A C 1
ATOM 3295 O O . SER A 1 434 ? 0.276 17.623 -20.653 1.00 92.88 434 SER A O 1
ATOM 3297 N N . LEU A 1 435 ? 1.456 16.622 -19.022 1.00 93.00 435 LEU A N 1
ATOM 3298 C CA . LEU A 1 435 ? 1.395 17.708 -18.051 1.00 93.00 435 LEU A CA 1
ATOM 3299 C C . LEU A 1 435 ? 2.696 17.756 -17.244 1.00 93.00 435 LEU A C 1
ATOM 3301 O O . LEU A 1 435 ? 3.268 16.719 -16.918 1.00 93.00 435 LEU A O 1
ATOM 3305 N N . VAL A 1 436 ? 3.154 18.959 -16.903 1.00 93.94 436 VAL A N 1
ATOM 3306 C CA . VAL A 1 436 ? 4.273 19.177 -15.978 1.00 93.94 436 VAL A CA 1
ATOM 3307 C C . VAL A 1 436 ? 3.844 20.219 -14.957 1.00 93.94 436 VAL A C 1
ATOM 3309 O O . VAL A 1 436 ? 3.423 21.312 -15.331 1.00 93.94 436 VAL A O 1
ATOM 3312 N N . LEU A 1 437 ? 3.947 19.873 -13.678 1.00 94.25 437 LEU A N 1
ATOM 3313 C CA . LEU A 1 437 ? 3.595 20.732 -12.555 1.00 94.25 437 LEU A CA 1
ATOM 3314 C C . LEU A 1 437 ? 4.833 21.068 -11.724 1.00 94.25 437 LEU A C 1
ATOM 3316 O O . LEU A 1 437 ? 5.659 20.197 -11.437 1.00 94.25 437 LEU A O 1
ATOM 3320 N N . ASP A 1 438 ? 4.905 22.318 -11.266 1.00 93.81 438 ASP A N 1
ATOM 3321 C CA . ASP A 1 438 ? 5.840 22.718 -10.217 1.00 93.81 438 ASP A CA 1
ATOM 3322 C C . ASP A 1 438 ? 5.374 22.125 -8.880 1.00 93.81 438 ASP A C 1
ATOM 3324 O O . ASP A 1 438 ? 4.358 22.527 -8.295 1.00 93.81 438 ASP A O 1
ATOM 3328 N N . MET A 1 439 ? 6.136 21.146 -8.405 1.00 93.75 439 MET A N 1
ATOM 3329 C CA . MET A 1 439 ? 5.848 20.339 -7.229 1.00 93.75 439 MET A CA 1
ATOM 3330 C C . MET A 1 439 ? 7.118 20.190 -6.380 1.00 93.75 439 MET A C 1
ATOM 3332 O O . MET A 1 439 ? 7.761 19.142 -6.417 1.00 93.75 439 MET A O 1
ATOM 3336 N N . PRO A 1 440 ? 7.537 21.232 -5.637 1.00 89.50 440 PRO A N 1
ATOM 3337 C CA . PRO A 1 440 ? 8.768 21.184 -4.857 1.00 89.50 440 PRO A CA 1
ATOM 3338 C C . PRO A 1 440 ? 8.646 20.244 -3.653 1.00 89.50 440 PRO A C 1
ATOM 3340 O O . PRO A 1 440 ? 7.608 20.201 -2.988 1.00 89.50 440 PRO A O 1
ATOM 3343 N N . ASP A 1 441 ? 9.731 19.522 -3.369 1.00 85.50 441 ASP A N 1
ATOM 3344 C CA . ASP A 1 441 ? 9.896 18.615 -2.225 1.00 85.50 441 ASP A CA 1
ATOM 3345 C C . ASP A 1 441 ? 8.767 17.582 -2.014 1.00 85.50 441 ASP A C 1
ATOM 3347 O O . ASP A 1 441 ? 8.255 17.465 -0.893 1.00 85.50 441 ASP A O 1
ATOM 3351 N N . PRO A 1 442 ? 8.362 16.813 -3.047 1.00 91.38 442 PRO A N 1
ATOM 3352 C CA . PRO A 1 442 ? 7.429 15.715 -2.854 1.00 91.38 442 PRO A CA 1
ATOM 3353 C C . PRO A 1 442 ? 8.137 14.612 -2.061 1.00 91.38 442 PRO A C 1
ATOM 3355 O O . PRO A 1 442 ? 9.230 14.171 -2.419 1.00 91.38 442 PRO A O 1
ATOM 3358 N N . ASP A 1 443 ? 7.527 14.179 -0.963 1.00 87.38 443 ASP A N 1
ATOM 3359 C CA . ASP A 1 443 ? 8.045 13.086 -0.141 1.00 87.38 443 ASP A CA 1
ATOM 3360 C C . ASP A 1 443 ? 7.354 11.765 -0.500 1.00 87.38 443 ASP A C 1
ATOM 3362 O O . ASP A 1 443 ? 8.011 10.743 -0.739 1.00 87.38 443 ASP A O 1
ATOM 3366 N N . ARG A 1 444 ? 6.021 11.815 -0.623 1.00 90.06 444 ARG A N 1
ATOM 3367 C CA . ARG A 1 444 ? 5.171 10.684 -1.006 1.00 90.06 444 ARG A CA 1
ATOM 3368 C C . ARG A 1 444 ? 4.145 11.100 -2.053 1.00 90.06 444 ARG A C 1
ATOM 3370 O O . ARG A 1 444 ? 3.562 12.178 -1.952 1.00 90.06 444 ARG A O 1
ATOM 3377 N N . LEU A 1 445 ? 3.921 10.205 -3.007 1.00 94.69 445 LEU A N 1
ATOM 3378 C CA . LEU A 1 445 ? 2.819 10.240 -3.961 1.00 94.69 445 LEU A CA 1
ATOM 3379 C C . LEU A 1 445 ? 1.850 9.120 -3.567 1.00 94.69 445 LEU A C 1
ATOM 3381 O O . LEU A 1 445 ? 2.303 8.036 -3.203 1.00 94.69 445 LEU A O 1
ATOM 3385 N N . GLN A 1 446 ? 0.551 9.397 -3.565 1.00 95.38 446 GLN A N 1
ATOM 3386 C CA . GLN A 1 446 ? -0.487 8.410 -3.288 1.00 95.38 446 GLN A CA 1
ATOM 3387 C C . GLN A 1 446 ? -1.638 8.609 -4.268 1.00 95.38 446 GLN A C 1
ATOM 3389 O O . GLN A 1 446 ? -2.270 9.666 -4.265 1.00 95.38 446 GLN A O 1
ATOM 3394 N N . VAL A 1 447 ? -1.903 7.585 -5.075 1.00 96.06 447 VAL A N 1
ATOM 3395 C CA . VAL A 1 447 ? -3.071 7.529 -5.959 1.00 96.06 447 VAL A CA 1
ATOM 3396 C C . VAL A 1 447 ? -4.311 7.201 -5.142 1.00 96.06 447 VAL A C 1
ATOM 3398 O O . VAL A 1 447 ? -4.261 6.376 -4.226 1.00 96.06 447 VAL A O 1
ATOM 3401 N N . ALA A 1 448 ? -5.421 7.861 -5.454 1.00 94.88 448 ALA A N 1
ATOM 3402 C CA . ALA A 1 448 ? -6.733 7.530 -4.913 1.00 94.88 448 ALA A CA 1
ATOM 3403 C C . ALA A 1 448 ? -7.839 8.065 -5.828 1.00 94.88 448 ALA A C 1
ATOM 3405 O O . ALA A 1 448 ? -7.613 9.024 -6.549 1.00 94.88 448 ALA A O 1
ATOM 3406 N N . SER A 1 449 ? -9.049 7.514 -5.752 1.00 93.94 449 SER A N 1
ATOM 3407 C CA . SER A 1 449 ? -10.246 8.162 -6.309 1.00 93.94 449 SER A CA 1
ATOM 3408 C C . SER A 1 449 ? -10.874 9.036 -5.223 1.00 93.94 449 SER A C 1
ATOM 3410 O O . SER A 1 449 ? -11.506 8.514 -4.301 1.00 93.94 449 SER A O 1
ATOM 3412 N N . LEU A 1 450 ? -10.692 10.356 -5.290 1.00 95.19 450 LEU A N 1
ATOM 3413 C CA . LEU A 1 450 ? -11.263 11.299 -4.328 1.00 95.19 450 LEU A CA 1
ATOM 3414 C C . LEU A 1 450 ? -12.685 11.680 -4.719 1.00 95.19 450 LEU A C 1
ATOM 3416 O O . LEU A 1 450 ? -13.579 11.615 -3.879 1.00 95.19 450 LEU A O 1
ATOM 3420 N N . ASN A 1 451 ? -12.916 12.065 -5.970 1.00 92.94 451 ASN A N 1
ATOM 3421 C CA . ASN A 1 451 ? -14.210 12.603 -6.412 1.00 92.94 451 ASN A CA 1
ATOM 3422 C C . ASN A 1 451 ? -15.199 11.544 -6.951 1.00 92.94 451 ASN A C 1
ATOM 3424 O O . ASN A 1 451 ? -16.359 11.885 -7.209 1.00 92.94 451 ASN A O 1
ATOM 3428 N N . GLY A 1 452 ? -14.753 10.292 -7.121 1.00 89.62 452 GLY A N 1
ATOM 3429 C CA . GLY A 1 452 ? -15.570 9.182 -7.617 1.00 89.62 452 GLY A CA 1
ATOM 3430 C C . GLY A 1 452 ? -15.937 9.279 -9.101 1.00 89.62 452 GLY A C 1
ATOM 3431 O O . GLY A 1 452 ? -16.934 8.688 -9.513 1.00 89.62 452 GLY A O 1
ATOM 3432 N N . ASP A 1 453 ? -15.189 10.036 -9.910 1.00 90.19 453 ASP A N 1
ATOM 3433 C CA . ASP A 1 453 ? -15.508 10.260 -11.327 1.00 90.19 453 ASP A CA 1
ATOM 3434 C C . ASP A 1 453 ? -14.986 9.169 -12.282 1.00 90.19 453 ASP A C 1
ATOM 3436 O O . ASP A 1 453 ? -15.174 9.263 -13.495 1.00 90.19 453 ASP A O 1
ATOM 3440 N N . GLY A 1 454 ? -14.374 8.117 -11.731 1.00 89.50 454 GLY A N 1
ATOM 3441 C CA . GLY A 1 454 ? -13.789 7.010 -12.485 1.00 89.50 454 GLY A CA 1
ATOM 3442 C C . GLY A 1 454 ? -12.349 7.255 -12.931 1.00 89.50 454 GLY A C 1
ATOM 3443 O O . GLY A 1 454 ? -11.729 6.321 -13.432 1.00 89.50 454 GLY A O 1
ATOM 3444 N N . ARG A 1 455 ? -11.803 8.457 -12.712 1.00 93.06 455 ARG A N 1
ATOM 3445 C CA . ARG A 1 455 ? -10.382 8.757 -12.883 1.00 93.06 455 ARG A CA 1
ATOM 3446 C C . ARG A 1 455 ? -9.663 8.736 -11.547 1.00 93.06 455 ARG A C 1
ATOM 3448 O O . ARG A 1 455 ? -10.244 8.806 -10.465 1.00 93.06 455 ARG A O 1
ATOM 3455 N N . SER A 1 456 ? -8.356 8.596 -11.646 1.00 95.19 456 SER A N 1
ATOM 3456 C CA . SER A 1 456 ? -7.445 8.629 -10.520 1.00 95.19 456 SER A CA 1
ATOM 3457 C C . SER A 1 456 ? -7.074 10.062 -10.178 1.00 95.19 456 SER A C 1
ATOM 3459 O O . SER A 1 456 ? -6.755 10.859 -11.051 1.00 95.19 456 SER A O 1
ATOM 3461 N N . ASP A 1 457 ? -7.044 10.366 -8.890 1.00 96.31 457 ASP A N 1
ATOM 3462 C CA . ASP A 1 457 ? -6.531 11.603 -8.319 1.00 96.31 457 ASP A CA 1
ATOM 3463 C C . ASP A 1 457 ? -5.172 11.341 -7.653 1.00 96.31 457 ASP A C 1
ATOM 3465 O O . ASP A 1 457 ? -4.771 10.192 -7.427 1.00 96.31 457 ASP A O 1
ATOM 3469 N N . LEU A 1 458 ? -4.446 12.408 -7.307 1.00 97.19 458 LEU A N 1
ATOM 3470 C CA . LEU A 1 458 ? -3.135 12.290 -6.668 1.00 97.19 458 LEU A CA 1
ATOM 3471 C C . LEU A 1 458 ? -3.025 13.130 -5.396 1.00 97.19 458 LEU A C 1
ATOM 3473 O O . LEU A 1 458 ? -3.224 14.345 -5.403 1.00 97.19 458 LEU A O 1
ATOM 3477 N N . ILE A 1 459 ? -2.609 12.488 -4.307 1.00 97.62 459 ILE A N 1
ATOM 3478 C CA . ILE A 1 459 ? -2.217 13.140 -3.058 1.00 97.62 459 ILE A CA 1
ATOM 3479 C C . ILE A 1 459 ? -0.691 13.200 -2.995 1.00 97.62 459 ILE A C 1
ATOM 3481 O O . ILE A 1 459 ? -0.007 12.176 -3.031 1.00 97.62 459 ILE A O 1
ATOM 3485 N N . VAL A 1 460 ? -0.151 14.406 -2.846 1.00 96.94 460 VAL A N 1
ATOM 3486 C CA . VAL A 1 460 ? 1.279 14.656 -2.655 1.00 96.94 460 VAL A CA 1
ATOM 3487 C C . VAL A 1 460 ? 1.519 15.122 -1.226 1.00 96.94 460 VAL A C 1
ATOM 3489 O O . VAL A 1 460 ? 1.115 16.217 -0.836 1.00 96.94 460 VAL A O 1
ATOM 3492 N N . ILE A 1 461 ? 2.215 14.308 -0.437 1.00 94.75 461 ILE A N 1
ATOM 3493 C CA . ILE A 1 461 ? 2.687 14.706 0.892 1.00 94.75 461 ILE A CA 1
ATOM 3494 C C . ILE A 1 461 ? 4.083 15.289 0.713 1.00 94.75 461 ILE A C 1
ATOM 3496 O O . ILE A 1 461 ? 4.977 14.621 0.188 1.00 94.75 461 ILE A O 1
ATOM 3500 N N . HIS A 1 462 ? 4.271 16.538 1.128 1.00 93.00 462 HIS A N 1
ATOM 3501 C CA . HIS A 1 462 ? 5.552 17.220 1.010 1.00 93.00 462 HIS A CA 1
ATOM 3502 C C . HIS A 1 462 ? 6.426 16.989 2.236 1.00 93.00 462 HIS A C 1
ATOM 3504 O O . HIS A 1 462 ? 5.937 16.786 3.352 1.00 93.00 462 HIS A O 1
ATOM 3510 N N . ARG A 1 463 ? 7.742 17.104 2.048 1.00 86.75 463 ARG A N 1
ATOM 3511 C CA . ARG A 1 463 ? 8.683 17.077 3.169 1.00 86.75 463 ARG A CA 1
ATOM 3512 C C . ARG A 1 463 ? 8.332 18.186 4.167 1.00 86.75 463 ARG A C 1
ATOM 3514 O O . ARG A 1 463 ? 8.138 19.339 3.784 1.00 86.75 463 ARG A O 1
ATOM 3521 N N . ALA A 1 464 ? 8.255 17.835 5.449 1.00 84.88 464 ALA A N 1
ATOM 3522 C CA . ALA A 1 464 ? 7.947 18.797 6.501 1.00 84.88 464 ALA A CA 1
ATOM 3523 C C . ALA A 1 464 ? 9.021 19.900 6.593 1.00 84.88 464 ALA A C 1
ATOM 3525 O O . ALA A 1 464 ? 10.219 19.627 6.493 1.00 84.88 464 ALA A O 1
ATOM 3526 N N . ASN A 1 465 ? 8.587 21.137 6.834 1.00 82.94 465 ASN A N 1
ATOM 3527 C CA . ASN A 1 465 ? 9.436 22.308 7.017 1.00 82.94 465 ASN A CA 1
ATOM 3528 C C . ASN A 1 465 ? 9.009 23.065 8.284 1.00 82.94 465 ASN A C 1
ATOM 3530 O O . ASN A 1 465 ? 7.839 23.383 8.451 1.00 82.94 465 ASN A O 1
ATOM 3534 N N . ALA A 1 466 ? 9.954 23.346 9.186 1.00 82.06 466 ALA A N 1
ATOM 3535 C CA . ALA A 1 466 ? 9.742 24.167 10.386 1.00 82.06 466 ALA A CA 1
ATOM 3536 C C . ALA A 1 466 ? 8.499 23.808 11.244 1.00 82.06 466 ALA A C 1
ATOM 3538 O O . ALA A 1 466 ? 7.883 24.685 11.847 1.00 82.06 466 ALA A O 1
ATOM 3539 N N . GLY A 1 467 ? 8.136 22.522 11.332 1.00 83.50 467 GLY A N 1
ATOM 3540 C CA . GLY A 1 467 ? 6.990 22.060 12.131 1.00 83.50 467 GLY A CA 1
ATOM 3541 C C . GLY A 1 467 ? 5.630 22.159 11.427 1.00 83.50 467 GLY A C 1
ATOM 3542 O O . GLY A 1 467 ? 4.595 22.056 12.090 1.00 83.50 467 GLY A O 1
ATOM 3543 N N . SER A 1 468 ? 5.615 22.351 10.108 1.00 89.75 468 SER A N 1
ATOM 3544 C CA . SER A 1 468 ? 4.445 22.146 9.257 1.00 89.75 468 SER A CA 1
ATOM 3545 C C . SER A 1 468 ? 4.764 21.221 8.084 1.00 89.75 468 SER A C 1
ATOM 3547 O O . SER A 1 468 ? 5.915 21.041 7.684 1.00 89.75 468 SER A O 1
ATOM 3549 N N . CYS A 1 469 ? 3.728 20.613 7.526 1.00 93.25 469 CYS A N 1
ATOM 3550 C CA . CYS A 1 469 ? 3.789 19.788 6.333 1.00 93.25 469 CYS A CA 1
ATOM 3551 C C . CYS A 1 469 ? 2.681 20.245 5.386 1.00 93.25 469 CYS A C 1
ATOM 3553 O O . CYS A 1 469 ? 1.537 20.416 5.805 1.00 93.25 469 CYS A O 1
ATOM 3555 N N . ARG A 1 470 ? 3.022 20.456 4.116 1.00 95.38 470 ARG A N 1
ATOM 3556 C CA . ARG A 1 470 ? 2.031 20.718 3.075 1.00 95.38 470 ARG A CA 1
ATOM 3557 C C . ARG A 1 470 ? 1.554 19.390 2.500 1.00 95.38 470 ARG A C 1
ATOM 3559 O O . ARG A 1 470 ? 2.373 18.523 2.197 1.00 95.38 470 ARG A O 1
ATOM 3566 N N . VAL A 1 471 ? 0.251 19.259 2.299 1.00 97.38 471 VAL A N 1
ATOM 3567 C CA . VAL A 1 471 ? -0.362 18.178 1.522 1.00 97.38 471 VAL A CA 1
ATOM 3568 C C . VAL A 1 471 ? -1.055 18.805 0.321 1.00 97.38 471 VAL A C 1
ATOM 3570 O O . VAL A 1 471 ? -1.915 19.661 0.495 1.00 97.38 471 VAL A O 1
ATOM 3573 N N . THR A 1 472 ? -0.670 18.408 -0.887 1.00 97.25 472 THR A N 1
ATOM 3574 C CA . THR A 1 472 ? -1.291 18.881 -2.129 1.00 97.25 472 THR A CA 1
ATOM 3575 C C . THR A 1 472 ? -2.214 17.801 -2.671 1.00 97.25 472 THR A C 1
ATOM 3577 O O . THR A 1 472 ? -1.790 16.666 -2.866 1.00 97.25 472 THR A O 1
ATOM 3580 N N . LEU A 1 473 ? -3.468 18.154 -2.917 1.00 96.75 473 LEU A N 1
ATOM 3581 C CA . LEU A 1 473 ? -4.479 17.319 -3.550 1.00 96.75 473 LEU A CA 1
ATOM 3582 C C . LEU A 1 473 ? -4.621 17.765 -5.006 1.00 96.75 473 LEU A C 1
ATOM 3584 O O . LEU A 1 473 ? -4.895 18.937 -5.274 1.00 96.75 473 LEU A O 1
ATOM 3588 N N . LEU A 1 474 ? -4.413 16.844 -5.938 1.00 95.94 474 LEU A N 1
ATOM 3589 C CA . LEU A 1 474 ? -4.658 17.022 -7.364 1.00 95.94 474 LEU A CA 1
ATOM 3590 C C . LEU A 1 474 ? -5.878 16.178 -7.725 1.00 95.94 474 LEU A C 1
ATOM 3592 O O . LEU A 1 474 ? -5.756 14.972 -7.918 1.00 95.94 474 LEU A O 1
ATOM 3596 N N . VAL A 1 475 ? -7.047 16.817 -7.756 1.00 94.81 475 VAL A N 1
ATOM 3597 C CA . VAL A 1 475 ? -8.326 16.168 -8.069 1.00 94.81 475 VAL A CA 1
ATOM 3598 C C . VAL A 1 475 ? -8.645 16.411 -9.535 1.00 94.81 475 VAL A C 1
ATOM 3600 O O . VAL A 1 475 ? -8.656 17.561 -9.969 1.00 94.81 475 VAL A O 1
ATOM 3603 N N . THR A 1 476 ? -8.882 15.368 -10.310 1.00 92.19 476 THR A N 1
ATOM 3604 C CA . THR A 1 476 ? -9.172 15.460 -11.739 1.00 92.19 476 THR A CA 1
ATOM 3605 C C . THR A 1 476 ? -10.434 16.291 -11.999 1.00 92.19 476 THR A C 1
ATOM 3607 O O . THR A 1 476 ? -11.424 16.249 -11.264 1.00 92.19 476 THR A O 1
ATOM 3610 N N . ALA A 1 477 ? -10.390 17.143 -13.026 1.00 81.94 477 ALA A N 1
ATOM 3611 C CA . ALA A 1 477 ? -11.480 18.074 -13.330 1.00 81.94 477 ALA A CA 1
ATOM 3612 C C . ALA A 1 477 ? -12.588 17.374 -14.122 1.00 81.94 477 ALA A C 1
ATOM 3614 O O . ALA A 1 477 ? -12.314 16.901 -15.226 1.00 81.94 477 ALA A O 1
ATOM 3615 N N . ARG A 1 478 ? -13.814 17.262 -13.586 1.00 68.94 478 ARG A N 1
ATOM 3616 C CA . ARG A 1 478 ? -14.926 16.539 -14.243 1.00 68.94 478 ARG A CA 1
ATOM 3617 C C . ARG A 1 478 ? -15.079 16.960 -15.709 1.00 68.94 478 ARG A C 1
ATOM 3619 O O . ARG A 1 478 ? -15.166 18.152 -15.998 1.00 68.94 478 ARG A O 1
ATOM 3626 N N . ILE A 1 479 ? -15.149 15.986 -16.616 1.00 58.69 479 ILE A N 1
ATOM 3627 C CA . ILE A 1 479 ? -15.439 16.256 -18.028 1.00 58.69 479 ILE A CA 1
ATOM 3628 C C . ILE A 1 479 ? -16.906 16.693 -18.106 1.00 58.69 479 ILE A C 1
ATOM 3630 O O . ILE A 1 479 ? -17.796 15.964 -17.666 1.00 58.69 479 ILE A O 1
ATOM 3634 N N . SER A 1 480 ? -17.143 17.915 -18.581 1.00 46.38 480 SER A N 1
ATOM 3635 C CA . SER A 1 480 ? -18.484 18.495 -18.737 1.00 46.38 480 SER A CA 1
ATOM 3636 C C . SER A 1 480 ? -19.281 17.905 -19.888 1.00 46.38 480 SER A C 1
ATOM 3638 O O . SER A 1 480 ? -18.639 17.604 -20.922 1.00 46.38 480 SER A O 1
#

Nearest PDB structures (foldseek):
  2oaj-assembly1_A  TM=2.858E-01  e=1.538E-03  Saccharomyces cerevisiae
  2f27-assembly1_A  TM=3.698E-01  e=1.716E-01  Homo sapiens
  8jr3-assembly2_F  TM=2.916E-01  e=1.100E+00  Hendra virus horse/Australia/Hendra/1994
  8xc4-assembly2_B  TM=2.496E-01  e=7.880E-01  Henipavirus nipahense
  5tzu-assembly1_H  TM=1.425E-01  e=6.407E+00  Homo sapiens

Radius of gyration: 23.62 Å; Cα contacts (8 Å, |Δi|>4): 1189; chains: 1; bounding box: 54×88×62 Å

Secondary structure (DSSP, 8-state):
--------------TTTTTEEEEEEEEESEEEEEEEE-SSSSSS-EEEEEEE-TTS-EEEEEE--BTTTB--SS-SEEEEE-TT--EEEEE-SSSSS-PEEEEE-SSEEEEEEE-SSSEEPPSS-SEE---S-SSPPTT--B----EEEETTEEEEEEEETTEEEEEEEETTEEEEEEEEE---EEEEE---TT--SS-PPEEEEEPPEEEEE-SSSSSS-EEEEE-SSEEEEEPBPTTS-B-SS-SEEEE---STT-EEEEEEE-SSSSSS-EEEEEEEES-TTT-EEEEEEE-HHHHHHT--S-SEEEEESSEE---EEE-SSSSS--EEEEEEE--SHHHHHHHHHHS-EEEEEEEEEBPTTSPBPSS-SEEEEEEE---TTSSSTTTTEEEEEEE-SSSSSSPEEEEEESSSEEEEE-EETTTEE-SS-SEEEE--SEEEEEEE-SS-SSS-EEEEEEPPBTTEEEEEEEEEPPP-

Foldseek 3Di:
DDDDDDDDPPPPDDPQVQQWDKDKAWFFAFFADKAWFAALLPLFIWIWTFGQHPVRWTWIFTWHADPPLDTDSGGPDIGTDAQQWQAWYWDDQPPPNHTWIWTQGQQGIATQHGPSPDTHGDPDHLDGDGAPRPGHDPSHRAPADQWDQWPNWTWGWGHHQQGTWIWTRDPNGTDTLGDAGDDWDKDWPCDDPPPPDDDDIDIDTDFFRKDWFDLPPPPGTWIWGHDQFKIFIWDQDPSRHTDYHGLAIEGQDDDPPWRKGKDWDQQLPPRHIWMKMKTWDDDLAFTKIKIFTGGSVCRNVRHHHGPDIAMGRFAWDHWDWDDQQPPVWIKIWTWTWHGHPVQVVVCVVPLKTKIWTFIFTQDSRSRTDNGGPDTQIDIAGFCPVDPGRCQQWDWDFQWASPQPPGTWIFIRRSAQKTFIWHRDNPNSTDNDTPDIDRGPAFRDWDWDRRGSLNGIWIWTWGDDDPSMTMIMTTHTDHDD

Solvent-accessible surface area (backbone atoms only — not comparable to full-atom values): 26181 Å² total; per-residue (Å²): 140,86,84,87,80,82,86,79,80,78,77,77,77,58,86,56,56,72,50,26,44,75,46,76,34,72,37,77,9,43,73,31,41,77,45,69,41,26,35,52,52,82,74,38,28,19,44,35,38,33,26,44,30,86,86,73,48,29,28,40,35,32,30,58,60,44,85,88,77,38,64,61,72,58,60,81,43,76,43,86,46,60,63,22,44,33,35,61,43,66,46,52,75,84,72,80,64,33,25,23,46,34,35,32,27,34,62,20,33,35,55,26,48,47,78,46,83,51,69,43,84,61,94,63,56,66,41,80,38,70,30,67,35,91,46,44,55,82,89,41,40,50,85,52,61,47,67,42,68,47,83,88,33,47,32,35,51,46,53,27,88,65,20,32,39,31,28,36,48,54,94,93,40,65,42,81,49,50,62,41,58,51,85,80,48,71,46,72,45,83,71,72,84,84,65,85,71,96,71,77,83,46,78,41,75,52,78,43,49,67,51,63,37,29,62,83,76,80,84,45,48,13,41,36,38,39,41,52,46,34,41,36,32,24,48,53,44,99,83,74,24,56,46,65,63,49,77,18,72,41,65,73,61,87,53,93,85,53,52,43,38,62,51,76,44,52,54,45,68,83,73,30,56,19,39,44,35,41,38,40,40,76,52,67,84,61,21,27,25,42,35,35,34,37,52,32,74,42,48,65,69,50,57,76,72,54,81,46,80,37,81,40,72,36,40,66,61,69,80,44,76,47,50,38,59,69,82,74,50,44,26,44,35,42,37,28,38,68,51,30,69,67,48,49,53,48,21,75,75,68,55,42,42,60,30,32,44,32,32,15,53,30,40,80,79,40,45,62,46,86,62,58,81,39,77,46,76,45,75,30,25,61,40,80,90,44,97,56,34,58,70,42,49,46,79,46,58,88,31,24,57,86,56,84,78,32,34,16,37,43,36,32,28,33,74,28,37,35,33,32,23,44,35,27,79,92,63,39,49,48,92,56,67,78,43,79,42,90,40,69,57,51,64,44,80,44,73,45,55,44,73,58,80,81,34,28,20,40,39,35,37,32,58,66,54,98,62,26,17,46,36,37,39,35,38,53,46,80,86,126